Protein AF-A0A7S1BAF3-F1 (afdb_monomer_lite)

Organism: NCBI:txid216773

Secondary structure (DSSP, 8-state):
----S-TTS--TTHHHHHHHHHHHHHHHHHHSEEE-TTSS-EEEPSBTTB--SGGG-B-GGG--HHHHHHHHHHHHH----SSPPP--SS-HHHHHHHHHHHHHHHHHHHS-TTT----SSB-EEEEETTEEEEPSS---BTTB-TTEESTTTTHHHHHHHHHHHHSTTTTHHHHHHHHHHHHHHHHHHB-SS-TTSS-SB-GGGS---TTSTTS--EEPTTGGG-HHHHHHHHHGGGSPPPGGGGTT-SS-HHHHHHHHHHHHT--TT--HHHHHHHHHHHHHHTTHHHHHHHHHT-S---S---------PPPPPPP--------------------PPP--PPP----EEESSSSS--SSS-SSHHHHHHSSSS-EEESS---SSBPTT-B-TT-TT-BSSTTEEEEE-SS-EEEEE----------------------------EEEEEEEEEEEESS--SSS--HHHHHHHHHHHHHHHHHHHHHHHHHH--EEEEEEEEEEEEEEETTEEEEEEEEEEEEES---HHHHHHHHHHHHT-HHHHHHHHHHHTTS-S------------

Sequence (573 aa):
VMVARDASNPPSWLAEVTDWADRSATSFLEYNTVLSATGKHRLLKLGSCWGGWDDNGNNPSYHAPGQYRLMRDFQKTVKERDYALPDLGGSLTKNWNMLIDTSYKFLETTQCPDTGLVPNWALVTEKSKKKLDKYPGTFSGSGTPQYEFGAEASRTLWRVTFDAVVYPEEGGKQAGDFLSPLHSMMVQHFDPSPNNAWEYFKADTLQDCASNPGHVKAVFGSWQWNHFISAPVYSTLASTLSESLFALKSFDQQDMVDAACGRLQDTANKSYYPLSWAVLGTMTLNGDLARVGALLGTRAPTTQAPAGTPTARPIKVPTEAPASSPVKTPTKAPVGGPVKVPTKAPVGGPGCCSQNFKECVSWCGTSRDECLSCGQDVFWIKGPQTGCVARFGDCTNDVNGCCGTRLECVGDQYYRQCKVSKQTKNPTMKPTVNPSENPSAAPSEGSTVGEILYTGQMTLKDYDGLKLSKEEEDQWIQGTTQHLSTELANKNKQIGANYQSVDIAITNQKIKKKDLLITATYQLYYEGEPDLDELKKTMLKSIKSKKLSKKYIKILNNTSSIFSGVSKTKLKL

InterPro domains:
  IPR002037 Glycoside hydrolase, family 8 [PF01270] (30-187)
  IPR008928 Six-hairpin glycosidase superfamily [SSF48208] (20-287)
  IPR012341 Six-hairpin glycosidase-like superfamily [G3DSA:1.50.10.10] (9-286)

Radius of gyration: 30.28 Å; chains: 1; bounding box: 90×80×75 Å

pLDDT: mean 77.13, std 22.6, range [23.0, 98.81]

Structure (mmCIF, N/CA/C/O backbone):
data_AF-A0A7S1BAF3-F1
#
_entry.id   AF-A0A7S1BAF3-F1
#
loop_
_atom_site.group_PDB
_atom_site.id
_atom_site.type_symbol
_atom_site.label_atom_id
_atom_site.label_alt_id
_atom_site.label_comp_id
_atom_site.label_asym_id
_atom_site.label_entity_id
_atom_site.label_seq_id
_atom_site.pdbx_PDB_ins_code
_atom_site.Cartn_x
_atom_site.Cartn_y
_atom_site.Cartn_z
_atom_site.occupancy
_atom_site.B_iso_or_equiv
_atom_site.auth_seq_id
_atom_site.auth_comp_id
_atom_site.auth_asym_id
_atom_site.auth_atom_id
_atom_site.pdbx_PDB_model_num
ATOM 1 N N . VAL A 1 1 ? 11.617 14.431 -6.882 1.00 36.62 1 VAL A N 1
ATOM 2 C CA . VAL A 1 1 ? 10.594 15.164 -7.677 1.00 36.62 1 VAL A CA 1
ATOM 3 C C . VAL A 1 1 ? 11.097 16.528 -8.180 1.00 36.62 1 VAL A C 1
ATOM 5 O O . VAL A 1 1 ? 10.506 17.088 -9.088 1.00 36.62 1 VAL A O 1
ATOM 8 N N . MET A 1 2 ? 12.243 17.038 -7.704 1.00 34.97 2 MET A N 1
ATOM 9 C CA . MET A 1 2 ? 12.888 18.246 -8.245 1.00 34.97 2 MET A CA 1
ATOM 10 C C . MET A 1 2 ? 13.891 17.928 -9.363 1.00 34.97 2 MET A C 1
ATOM 12 O O . MET A 1 2 ? 15.091 17.995 -9.133 1.00 34.97 2 MET A O 1
ATOM 16 N N . VAL A 1 3 ? 13.432 17.543 -10.556 1.00 43.88 3 VAL A N 1
ATOM 17 C CA . VAL A 1 3 ? 14.320 17.464 -11.737 1.00 43.88 3 VAL A CA 1
ATOM 18 C C . VAL A 1 3 ? 13.532 17.722 -13.014 1.00 43.88 3 VAL A C 1
ATOM 20 O O . VAL A 1 3 ? 13.492 16.926 -13.941 1.00 43.88 3 VAL A O 1
ATOM 23 N N . ALA A 1 4 ? 12.836 18.844 -13.046 1.00 49.09 4 ALA A N 1
ATOM 24 C CA . ALA A 1 4 ? 12.307 19.366 -14.292 1.00 49.09 4 ALA A CA 1
ATOM 25 C C . ALA A 1 4 ? 12.496 20.873 -14.279 1.00 49.09 4 ALA A C 1
ATOM 27 O O . ALA A 1 4 ? 11.533 21.622 -14.154 1.00 49.09 4 ALA A O 1
ATOM 28 N N . ARG A 1 5 ? 13.754 21.320 -14.345 1.00 47.72 5 ARG A N 1
ATOM 29 C CA . ARG A 1 5 ? 14.071 22.660 -14.834 1.00 47.72 5 ARG A CA 1
ATOM 30 C C . ARG A 1 5 ? 15.313 22.580 -15.711 1.00 47.72 5 ARG A C 1
ATOM 32 O O . ARG A 1 5 ? 16.422 22.468 -15.211 1.00 47.72 5 ARG A O 1
ATOM 39 N N . ASP A 1 6 ? 15.010 22.643 -17.003 1.00 52.34 6 ASP A N 1
ATOM 40 C CA . ASP A 1 6 ? 15.873 22.770 -18.172 1.00 52.34 6 ASP A CA 1
ATOM 41 C C . ASP A 1 6 ? 16.367 21.472 -18.840 1.00 52.34 6 ASP A C 1
ATOM 43 O O . ASP A 1 6 ? 17.436 20.943 -18.551 1.00 52.34 6 ASP A O 1
ATOM 47 N N . ALA A 1 7 ? 15.586 20.986 -19.813 1.00 58.84 7 ALA A N 1
ATOM 48 C CA . ALA A 1 7 ? 15.995 19.899 -20.705 1.00 58.84 7 ALA A CA 1
ATOM 49 C C . ALA A 1 7 ? 17.227 20.257 -21.562 1.00 58.84 7 ALA A C 1
ATOM 51 O O . ALA A 1 7 ? 17.847 19.357 -22.123 1.00 58.84 7 ALA A O 1
ATOM 52 N N . SER A 1 8 ? 17.589 21.544 -21.663 1.00 67.19 8 SER A N 1
ATOM 53 C CA . SER A 1 8 ? 18.797 21.979 -22.370 1.00 67.19 8 SER A CA 1
ATOM 54 C C . SER A 1 8 ? 20.075 21.843 -21.536 1.00 67.19 8 SER A C 1
ATOM 56 O O . SER A 1 8 ? 21.166 21.870 -22.102 1.00 67.19 8 SER A O 1
ATOM 58 N N . ASN A 1 9 ? 19.963 21.627 -20.218 1.00 76.62 9 ASN A N 1
ATOM 59 C CA . ASN A 1 9 ? 21.107 21.397 -19.338 1.00 76.62 9 ASN A CA 1
ATOM 60 C C . ASN A 1 9 ? 20.782 20.357 -18.246 1.00 76.62 9 ASN A C 1
ATOM 62 O O . ASN A 1 9 ? 20.579 20.712 -17.079 1.00 76.62 9 ASN A O 1
ATOM 66 N N . PRO A 1 10 ? 20.686 19.064 -18.609 1.00 79.69 10 PRO A N 1
ATOM 67 C CA . PRO A 1 10 ? 20.372 18.018 -17.649 1.00 79.69 10 PRO A CA 1
ATOM 68 C C . PRO A 1 10 ? 21.478 17.879 -16.587 1.00 79.69 10 PRO A C 1
ATOM 70 O O . PRO A 1 10 ? 22.661 18.035 -16.901 1.00 79.69 10 PRO A O 1
ATOM 73 N N . PRO A 1 11 ? 21.134 17.526 -15.333 1.00 84.50 11 PRO A N 1
ATOM 74 C CA . PRO A 1 11 ? 22.135 17.204 -14.323 1.00 84.50 11 PRO A CA 1
ATOM 75 C C . PRO A 1 11 ? 23.054 16.068 -14.784 1.00 84.50 11 PRO A C 1
ATOM 77 O O . PRO A 1 11 ? 22.594 15.108 -15.402 1.00 84.50 11 PRO A O 1
ATOM 80 N N . SER A 1 12 ? 24.335 16.129 -14.414 1.00 88.00 12 SER A N 1
ATOM 81 C CA . SER A 1 12 ? 25.341 15.135 -14.825 1.00 88.00 12 SER A CA 1
ATOM 82 C C . SER A 1 12 ? 25.007 13.697 -14.411 1.00 88.00 12 SER A C 1
ATOM 84 O O . SER A 1 12 ? 25.410 12.759 -15.089 1.00 88.00 12 SER A O 1
ATOM 86 N N . TRP A 1 13 ? 24.244 13.513 -13.332 1.00 88.50 13 TRP A N 1
ATOM 87 C CA . TRP A 1 13 ? 23.812 12.205 -12.832 1.00 88.50 13 TRP A CA 1
ATOM 88 C C . TRP A 1 13 ? 22.528 11.680 -13.501 1.00 88.50 13 TRP A C 1
ATOM 90 O O . TRP A 1 13 ? 22.112 10.558 -13.220 1.00 88.50 13 TRP A O 1
ATOM 100 N N . LEU A 1 14 ? 21.865 12.453 -14.375 1.00 86.31 14 LEU A N 1
ATOM 101 C CA . LEU A 1 14 ? 20.574 12.056 -14.955 1.00 86.31 14 LEU A CA 1
ATOM 102 C C . LEU A 1 14 ? 20.685 10.770 -15.782 1.00 86.31 14 LEU A C 1
ATOM 104 O O . LEU A 1 14 ? 19.798 9.922 -15.706 1.00 86.31 14 LEU A O 1
ATOM 108 N N . ALA A 1 15 ? 21.766 10.618 -16.549 1.00 88.19 15 ALA A N 1
ATOM 109 C CA . ALA A 1 15 ? 21.998 9.429 -17.364 1.00 88.19 15 ALA A CA 1
ATOM 110 C C . ALA A 1 15 ? 22.154 8.170 -16.493 1.00 88.19 15 ALA A C 1
ATOM 112 O O . ALA A 1 15 ? 21.482 7.174 -16.741 1.00 88.19 15 ALA A O 1
ATOM 113 N N . GLU A 1 16 ? 22.957 8.253 -15.429 1.00 92.00 16 GLU A N 1
ATOM 114 C CA . GLU A 1 16 ? 23.158 7.162 -14.466 1.00 92.00 16 GLU A CA 1
ATOM 115 C C . GLU A 1 16 ? 21.844 6.764 -13.782 1.00 92.00 16 GLU A C 1
ATOM 117 O O . GLU A 1 16 ? 21.491 5.589 -13.737 1.00 92.00 16 GLU A O 1
ATOM 122 N N . VAL A 1 17 ? 21.068 7.742 -13.304 1.00 92.44 17 VAL A N 1
ATOM 123 C CA . VAL A 1 17 ? 19.775 7.473 -12.658 1.00 92.44 17 VAL A CA 1
ATOM 124 C C . VAL A 1 17 ? 18.762 6.893 -13.649 1.00 92.44 17 VAL A C 1
ATOM 126 O O . VAL A 1 17 ? 17.958 6.045 -13.264 1.00 92.44 17 VAL A O 1
ATOM 129 N N . THR A 1 18 ? 18.803 7.312 -14.916 1.00 91.75 18 THR A N 1
ATOM 130 C CA . THR A 1 18 ? 17.934 6.773 -15.975 1.00 91.75 18 THR A CA 1
ATOM 131 C C . THR A 1 18 ? 18.263 5.309 -16.259 1.00 91.75 18 THR A C 1
ATOM 133 O O . THR A 1 18 ? 17.356 4.478 -16.257 1.00 91.75 18 THR A O 1
ATOM 136 N N . ASP A 1 19 ? 19.542 4.976 -16.450 1.00 94.38 19 ASP A N 1
ATOM 137 C CA . ASP A 1 19 ? 19.983 3.593 -16.663 1.00 94.38 19 ASP A CA 1
ATOM 138 C C . ASP A 1 19 ? 19.645 2.705 -15.455 1.00 94.38 19 ASP A C 1
ATOM 140 O O . ASP A 1 19 ? 19.009 1.656 -15.594 1.00 94.38 19 ASP A O 1
ATOM 144 N N . TRP A 1 20 ? 19.959 3.175 -14.243 1.00 96.00 20 TRP A N 1
ATOM 145 C CA . TRP A 1 20 ? 19.660 2.447 -13.013 1.00 96.00 20 TRP A CA 1
ATOM 146 C C . TRP A 1 20 ? 18.157 2.199 -12.833 1.00 96.00 20 TRP A C 1
ATOM 148 O O . TRP A 1 20 ? 17.751 1.093 -12.463 1.00 96.00 20 TRP A O 1
ATOM 158 N N . ALA A 1 21 ? 17.316 3.194 -13.128 1.00 96.31 21 ALA A N 1
ATOM 159 C CA . ALA A 1 21 ? 15.866 3.055 -13.060 1.00 96.31 21 ALA A CA 1
ATOM 160 C C . ALA A 1 21 ? 15.326 2.074 -14.114 1.00 96.31 21 ALA A C 1
ATOM 162 O O . ALA A 1 21 ? 14.458 1.262 -13.789 1.00 96.31 21 ALA A O 1
ATOM 163 N N . ASP A 1 22 ? 15.843 2.098 -15.347 1.00 97.62 22 ASP A N 1
ATOM 164 C CA . ASP A 1 22 ? 15.403 1.193 -16.417 1.00 97.62 22 ASP A CA 1
ATOM 165 C C . ASP A 1 22 ? 15.777 -0.257 -16.101 1.00 97.62 22 ASP A C 1
ATOM 167 O O . ASP A 1 22 ? 14.921 -1.141 -16.158 1.00 97.62 22 ASP A O 1
ATOM 171 N N . ARG A 1 23 ? 17.014 -0.499 -15.657 1.00 97.56 23 ARG A N 1
ATOM 172 C CA . ARG A 1 23 ? 17.478 -1.827 -15.227 1.00 97.56 23 ARG A CA 1
ATOM 173 C C . ARG A 1 23 ? 16.713 -2.344 -14.015 1.00 97.56 23 ARG A C 1
ATOM 175 O O . ARG A 1 23 ? 16.371 -3.528 -13.964 1.00 97.56 23 ARG A O 1
ATOM 182 N N . SER A 1 24 ? 16.410 -1.467 -13.059 1.00 97.75 24 SER A N 1
ATOM 183 C CA . SER A 1 24 ? 15.626 -1.817 -11.870 1.00 97.75 24 SER A CA 1
ATOM 184 C C . SER A 1 24 ? 14.184 -2.171 -12.230 1.00 97.75 24 SER A C 1
ATOM 186 O O . SER A 1 24 ? 13.665 -3.173 -11.743 1.00 97.75 24 SER A O 1
ATOM 188 N N . ALA A 1 25 ? 13.546 -1.401 -13.117 1.00 98.19 25 ALA A N 1
ATOM 189 C CA . ALA A 1 25 ? 12.196 -1.679 -13.603 1.00 98.19 25 ALA A CA 1
ATOM 190 C C . ALA A 1 25 ? 12.138 -2.990 -14.406 1.00 98.19 25 ALA A C 1
ATOM 192 O O . ALA A 1 25 ? 11.237 -3.803 -14.191 1.00 98.19 25 ALA A O 1
ATOM 193 N N . THR A 1 26 ? 13.126 -3.236 -15.272 1.00 97.88 26 THR A N 1
ATOM 194 C CA . THR A 1 26 ? 13.254 -4.499 -16.013 1.00 97.88 26 THR A CA 1
ATOM 195 C C . THR A 1 26 ? 13.442 -5.686 -15.069 1.00 97.88 26 THR A C 1
ATOM 197 O O . THR A 1 26 ? 12.697 -6.661 -15.162 1.00 97.88 26 THR A O 1
ATOM 200 N N . SER A 1 27 ? 14.365 -5.578 -14.107 1.00 97.38 27 SER A N 1
ATOM 201 C CA . SER A 1 27 ? 14.617 -6.632 -13.114 1.00 97.38 27 SER A CA 1
ATOM 202 C C . SER A 1 27 ? 13.390 -6.893 -12.243 1.00 97.38 27 SER A C 1
ATOM 204 O O . SER A 1 27 ? 13.059 -8.039 -11.960 1.00 97.38 27 SER A O 1
ATOM 206 N N . PHE A 1 28 ? 12.667 -5.847 -11.843 1.00 98.31 28 PHE A N 1
ATOM 207 C CA . PHE A 1 28 ? 11.415 -5.995 -11.108 1.00 98.31 28 PHE A CA 1
ATOM 208 C C . PHE A 1 28 ? 10.380 -6.783 -11.920 1.00 98.31 28 PHE A C 1
ATOM 210 O O . PHE A 1 28 ? 9.766 -7.717 -11.405 1.00 98.31 28 PHE A O 1
ATOM 217 N N . LEU A 1 29 ? 10.187 -6.438 -13.195 1.00 97.94 29 LEU A N 1
ATOM 218 C CA . LEU A 1 29 ? 9.198 -7.109 -14.034 1.00 97.94 29 LEU A CA 1
ATOM 219 C C . LEU A 1 29 ? 9.559 -8.582 -14.278 1.00 97.94 29 LEU A C 1
ATOM 221 O O . LEU A 1 29 ? 8.667 -9.430 -14.291 1.00 97.94 29 LEU A O 1
ATOM 225 N N . GLU A 1 30 ? 10.845 -8.890 -14.427 1.00 96.94 30 GLU A N 1
ATOM 226 C CA . GLU A 1 30 ? 11.352 -10.252 -14.600 1.00 96.94 30 GLU A CA 1
ATOM 227 C C . GLU A 1 30 ? 11.270 -11.075 -13.311 1.00 96.94 30 GLU A C 1
ATOM 229 O O . GLU A 1 30 ? 10.642 -12.134 -13.280 1.00 96.94 30 GLU A O 1
ATOM 234 N N . TYR A 1 31 ? 11.868 -10.582 -12.227 1.00 97.38 31 TYR A N 1
ATOM 235 C CA . TYR A 1 31 ? 12.100 -11.383 -11.032 1.00 97.38 31 TYR A CA 1
ATOM 236 C C . TYR A 1 31 ? 11.018 -11.230 -9.976 1.00 97.38 31 TYR A C 1
ATOM 238 O O . TYR A 1 31 ? 10.818 -12.165 -9.212 1.00 97.38 31 TYR A O 1
ATOM 246 N N . ASN A 1 32 ? 10.292 -10.115 -9.904 1.00 98.25 32 ASN A N 1
ATOM 247 C CA . ASN A 1 32 ? 9.272 -9.880 -8.874 1.00 98.25 32 ASN A CA 1
ATOM 248 C C . ASN A 1 32 ? 7.847 -10.126 -9.366 1.00 98.25 32 ASN A C 1
ATOM 250 O O . ASN A 1 32 ? 6.899 -9.884 -8.623 1.00 98.25 32 ASN A O 1
ATOM 254 N N . THR A 1 33 ? 7.670 -10.650 -10.577 1.00 98.25 33 THR A N 1
ATOM 255 C CA . THR A 1 33 ? 6.356 -11.070 -11.069 1.00 98.25 33 THR A CA 1
ATOM 256 C C . THR A 1 33 ? 6.383 -12.515 -11.544 1.00 98.25 33 THR A C 1
ATOM 258 O O . THR A 1 33 ? 7.446 -13.103 -11.732 1.00 98.25 33 THR A O 1
ATOM 261 N N . VAL A 1 34 ? 5.210 -13.123 -11.683 1.00 97.50 34 VAL A N 1
ATOM 262 C CA . VAL A 1 34 ? 5.068 -14.512 -12.119 1.00 97.50 34 VAL A CA 1
ATOM 263 C C . VAL A 1 34 ? 3.832 -14.668 -12.992 1.00 97.50 34 VAL A C 1
ATOM 265 O O . VAL A 1 34 ? 2.756 -14.155 -12.678 1.00 97.50 34 VAL A O 1
ATOM 268 N N . LEU A 1 35 ? 3.988 -15.362 -14.118 1.00 97.38 35 LEU A N 1
ATOM 269 C CA . LEU A 1 35 ? 2.867 -15.693 -14.990 1.00 97.38 35 LEU A CA 1
ATOM 270 C C . LEU A 1 35 ? 1.973 -16.746 -14.332 1.00 97.38 35 LEU A C 1
ATOM 272 O O . LEU A 1 35 ? 2.452 -17.617 -13.611 1.00 97.38 35 LEU A O 1
ATOM 276 N N . SER A 1 36 ? 0.669 -16.666 -14.579 1.00 96.62 36 SER A N 1
ATOM 277 C CA . SER A 1 36 ? -0.243 -17.769 -14.282 1.00 96.62 36 SER A CA 1
ATOM 278 C C . SER A 1 36 ? 0.083 -18.988 -15.145 1.00 96.62 36 SER A C 1
ATOM 280 O O . SER A 1 36 ? 0.736 -18.866 -16.185 1.00 96.62 36 SER A O 1
ATOM 282 N N . ALA A 1 37 ? -0.427 -20.161 -14.764 1.00 92.50 37 ALA A N 1
ATOM 283 C CA . ALA A 1 37 ? -0.233 -21.394 -15.528 1.00 92.50 37 ALA A CA 1
ATOM 284 C C . ALA A 1 37 ? -0.701 -21.268 -16.992 1.00 92.50 37 ALA A C 1
ATOM 286 O O . ALA A 1 37 ? -0.107 -21.862 -17.889 1.00 92.50 37 ALA A O 1
ATOM 287 N N . THR A 1 38 ? -1.732 -20.457 -17.266 1.00 93.88 38 THR A N 1
ATOM 288 C CA . THR A 1 38 ? -2.199 -20.214 -18.643 1.00 93.88 38 THR A CA 1
ATOM 289 C C . THR A 1 38 ? -1.450 -19.091 -19.374 1.00 93.88 38 THR A C 1
ATOM 291 O O . THR A 1 38 ? -1.724 -18.835 -20.554 1.00 93.88 38 THR A O 1
ATOM 294 N N . GLY A 1 39 ? -0.545 -18.381 -18.693 1.00 94.44 39 GLY A N 1
ATOM 295 C CA . GLY A 1 39 ? 0.173 -17.219 -19.219 1.00 94.44 39 GLY A CA 1
ATOM 296 C C . GLY A 1 39 ? -0.728 -16.018 -19.527 1.00 94.44 39 GLY A C 1
ATOM 297 O O . GLY A 1 39 ? -0.376 -15.185 -20.366 1.00 94.44 39 GLY A O 1
ATOM 298 N N . LYS A 1 40 ? -1.928 -15.953 -18.929 1.00 94.56 40 LYS A N 1
ATOM 299 C CA . LYS A 1 40 ? -2.911 -14.875 -19.162 1.00 94.56 40 LYS A CA 1
ATOM 300 C C . LYS A 1 40 ? -2.940 -13.814 -18.077 1.00 94.56 40 LYS A C 1
ATOM 302 O O . LYS A 1 40 ? -3.432 -12.722 -18.344 1.00 94.56 40 LYS A O 1
ATOM 307 N N . HIS A 1 41 ? -2.374 -14.109 -16.916 1.00 98.25 41 HIS A N 1
ATOM 308 C CA . HIS A 1 41 ? -2.190 -13.154 -15.838 1.00 98.25 41 HIS A CA 1
ATOM 309 C C . HIS A 1 41 ? -0.719 -13.104 -15.433 1.00 98.25 41 HIS A C 1
ATOM 311 O O . HIS A 1 41 ? 0.004 -14.091 -15.561 1.00 98.25 41 HIS A O 1
ATOM 317 N N . ARG A 1 42 ? -0.288 -11.951 -14.925 1.00 98.06 42 ARG A N 1
ATOM 318 C CA . ARG A 1 42 ? 1.052 -11.720 -14.382 1.00 98.06 42 ARG A CA 1
ATOM 319 C C . ARG A 1 42 ? 0.887 -11.135 -12.992 1.00 98.06 42 ARG A C 1
ATOM 321 O O . ARG A 1 42 ? 0.529 -9.971 -12.857 1.00 98.06 42 ARG A O 1
ATOM 328 N N . LEU A 1 43 ? 1.099 -11.949 -11.968 1.00 98.44 43 LEU A N 1
ATOM 329 C CA . LEU A 1 43 ? 0.909 -11.547 -10.580 1.00 98.44 43 LEU A CA 1
ATOM 330 C C . LEU A 1 43 ? 2.220 -11.041 -9.993 1.00 98.44 43 LEU A C 1
ATOM 332 O O . LEU A 1 43 ? 3.294 -11.564 -10.290 1.00 98.44 43 LEU A O 1
ATOM 336 N N . LEU A 1 44 ? 2.124 -10.028 -9.143 1.00 98.19 44 LEU A N 1
ATOM 337 C CA . LEU A 1 44 ? 3.234 -9.590 -8.316 1.00 98.19 44 LEU A CA 1
ATOM 338 C C . LEU A 1 44 ? 3.576 -10.658 -7.269 1.00 98.19 44 LEU A C 1
ATOM 340 O O . LEU A 1 44 ? 2.686 -11.280 -6.701 1.00 98.19 44 LEU A O 1
ATOM 344 N N . LYS A 1 45 ? 4.859 -10.848 -6.981 1.00 97.50 45 LYS A N 1
ATOM 345 C CA . LYS A 1 45 ? 5.350 -11.724 -5.914 1.00 97.50 45 LYS A CA 1
ATOM 346 C C . LYS A 1 45 ? 5.712 -10.937 -4.654 1.00 97.50 45 LYS A C 1
ATOM 348 O O . LYS A 1 45 ? 5.914 -9.726 -4.689 1.00 97.50 45 LYS A O 1
ATOM 353 N N . LEU A 1 46 ? 5.872 -11.649 -3.540 1.00 95.75 46 LEU A N 1
ATOM 354 C CA . LEU A 1 46 ? 6.326 -11.070 -2.269 1.00 95.75 46 LEU A CA 1
ATOM 355 C C . LEU A 1 46 ? 7.824 -10.733 -2.276 1.00 95.75 46 LEU A C 1
ATOM 357 O O . LEU A 1 46 ? 8.276 -9.859 -1.541 1.00 95.75 46 LEU A O 1
ATOM 361 N N . GLY A 1 47 ? 8.592 -11.401 -3.133 1.00 93.69 47 GLY A N 1
ATOM 362 C CA . GLY A 1 47 ? 9.981 -11.083 -3.427 1.00 93.69 47 GLY A CA 1
ATOM 363 C C . GLY A 1 47 ? 10.440 -11.760 -4.714 1.00 93.69 47 GLY A C 1
ATOM 364 O O . GLY A 1 47 ? 9.668 -12.446 -5.384 1.00 93.69 47 GLY A O 1
ATOM 365 N N . SER A 1 48 ? 11.719 -11.602 -5.052 1.00 93.94 48 SER A N 1
ATOM 366 C CA . SER A 1 48 ? 12.285 -12.190 -6.272 1.00 93.94 48 SER A CA 1
ATOM 367 C C . SER A 1 48 ? 12.180 -13.722 -6.300 1.00 93.94 48 SER A C 1
ATOM 369 O O . SER A 1 48 ? 11.970 -14.317 -7.355 1.00 93.94 48 SER A O 1
ATOM 371 N N . CYS A 1 49 ? 12.235 -14.369 -5.133 1.00 92.94 49 CYS A N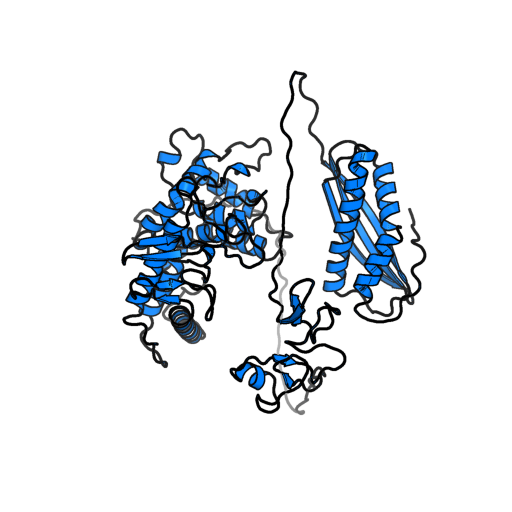 1
ATOM 372 C CA . CYS A 1 49 ? 12.290 -15.830 -5.022 1.00 92.94 49 CYS A CA 1
ATOM 373 C C . CYS A 1 49 ? 11.052 -16.484 -4.382 1.00 92.94 49 CYS A C 1
ATOM 375 O O . CYS A 1 49 ? 11.063 -17.694 -4.183 1.00 92.94 49 CYS A O 1
ATOM 377 N N . TRP A 1 50 ? 10.018 -15.728 -3.994 1.00 94.62 50 TRP A N 1
ATOM 378 C CA . TRP A 1 50 ? 8.897 -16.279 -3.215 1.00 94.62 50 TRP A CA 1
ATOM 379 C C . TRP A 1 50 ? 7.619 -15.439 -3.320 1.00 94.62 50 TRP A C 1
ATOM 381 O O . TRP A 1 50 ? 7.669 -14.255 -3.659 1.00 94.62 50 TRP A O 1
ATOM 391 N N . GLY A 1 51 ? 6.478 -16.042 -2.979 1.00 96.00 51 GLY A N 1
ATOM 392 C CA . GLY A 1 51 ? 5.153 -15.448 -3.162 1.00 96.00 51 GLY A CA 1
ATOM 393 C C . GLY A 1 51 ? 4.601 -15.661 -4.571 1.00 96.00 51 GLY A C 1
ATOM 394 O O . GLY A 1 51 ? 5.335 -16.040 -5.485 1.00 96.00 51 GLY A O 1
ATOM 395 N N . GLY A 1 52 ? 3.307 -15.402 -4.750 1.00 96.25 52 GLY A N 1
ATOM 396 C CA . GLY A 1 52 ? 2.648 -15.517 -6.049 1.00 96.25 52 GLY A CA 1
ATOM 397 C C . GLY A 1 52 ? 1.275 -16.171 -5.958 1.00 96.25 52 GLY A C 1
ATOM 398 O O . GLY A 1 52 ? 0.423 -15.711 -5.200 1.00 96.25 52 GLY A O 1
ATOM 399 N N . TRP A 1 53 ? 1.063 -17.186 -6.795 1.00 97.44 53 TRP A N 1
ATOM 400 C CA . TRP A 1 53 ? -0.211 -17.882 -6.970 1.00 97.44 53 TRP A CA 1
ATOM 401 C C . TRP A 1 53 ? -0.454 -18.957 -5.906 1.00 97.44 53 TRP A C 1
ATOM 403 O O . TRP A 1 53 ? 0.479 -19.466 -5.285 1.00 97.44 53 TRP A O 1
ATOM 413 N N . ASP A 1 54 ? -1.721 -19.326 -5.761 1.00 96.06 54 ASP A N 1
ATOM 414 C CA . ASP A 1 54 ? -2.212 -20.452 -4.978 1.00 96.06 54 ASP A CA 1
ATOM 415 C C . ASP A 1 54 ? -1.810 -20.347 -3.502 1.00 96.06 54 ASP A C 1
ATOM 417 O O . ASP A 1 54 ? -2.179 -19.378 -2.837 1.00 96.06 54 ASP A O 1
ATOM 421 N N . ASP A 1 55 ? -1.057 -21.314 -2.983 1.00 94.38 55 ASP A N 1
ATOM 422 C CA . ASP A 1 55 ? -0.619 -21.398 -1.588 1.00 94.38 55 ASP A CA 1
ATOM 423 C C . ASP A 1 55 ? 0.631 -20.554 -1.266 1.00 94.38 55 ASP A C 1
ATOM 425 O O . ASP A 1 55 ? 1.036 -20.470 -0.105 1.00 94.38 55 ASP A O 1
ATOM 429 N N . ASN A 1 56 ? 1.221 -19.872 -2.254 1.00 94.25 56 ASN A N 1
ATOM 430 C CA . ASN A 1 56 ? 2.480 -19.137 -2.077 1.00 94.25 56 ASN A CA 1
ATOM 431 C C . ASN A 1 56 ? 2.335 -17.803 -1.331 1.00 94.25 56 ASN A C 1
ATOM 433 O O . ASN A 1 56 ? 3.340 -17.230 -0.906 1.00 94.25 56 ASN A O 1
ATOM 437 N N . GLY A 1 57 ? 1.109 -17.306 -1.164 1.00 92.00 57 GLY A N 1
ATOM 438 C CA . GLY A 1 57 ? 0.844 -16.050 -0.472 1.00 92.00 57 GLY A CA 1
ATOM 439 C C . GLY A 1 57 ? 1.101 -14.802 -1.297 1.00 92.00 57 GLY A C 1
ATOM 440 O O . GLY A 1 57 ? 1.980 -14.735 -2.162 1.00 92.00 57 GLY A O 1
ATOM 441 N N . ASN A 1 58 ? 0.325 -13.772 -0.981 1.00 96.56 58 ASN A N 1
ATOM 442 C CA . ASN A 1 58 ? 0.442 -12.451 -1.562 1.00 96.56 58 ASN A CA 1
ATOM 443 C C . ASN A 1 58 ? 0.017 -11.361 -0.568 1.00 96.56 58 ASN A C 1
ATOM 445 O O . ASN A 1 58 ? -0.624 -11.646 0.445 1.00 96.56 58 ASN A O 1
ATOM 449 N N . ASN A 1 59 ? 0.368 -10.111 -0.861 1.00 97.62 59 ASN A N 1
ATOM 450 C CA . ASN A 1 59 ? 0.088 -8.952 -0.022 1.00 97.62 59 ASN A CA 1
ATOM 451 C C . ASN A 1 59 ? -0.559 -7.855 -0.880 1.00 97.62 59 ASN A C 1
ATOM 453 O O . ASN A 1 59 ? 0.121 -7.290 -1.745 1.00 97.62 59 ASN A O 1
ATOM 457 N N . PRO A 1 60 ? -1.840 -7.510 -0.640 1.00 98.25 60 PRO A N 1
ATOM 458 C CA . PRO A 1 60 ? -2.524 -6.470 -1.407 1.00 98.25 60 PRO A CA 1
ATOM 459 C C . PRO A 1 60 ? -1.779 -5.136 -1.463 1.00 98.25 60 PRO A C 1
ATOM 461 O O . PRO A 1 60 ? -1.802 -4.467 -2.492 1.00 98.25 60 PRO A O 1
ATOM 464 N N . SER A 1 61 ? -1.019 -4.790 -0.423 1.00 98.19 61 SER A N 1
ATOM 465 C CA . SER A 1 61 ? -0.305 -3.513 -0.370 1.00 98.19 61 SER A CA 1
ATOM 466 C C . SER A 1 61 ? 0.892 -3.392 -1.305 1.00 98.19 61 SER A C 1
ATOM 468 O O . SER A 1 61 ? 1.436 -2.295 -1.479 1.00 98.19 61 SER A O 1
ATOM 470 N N . TYR A 1 62 ? 1.332 -4.505 -1.890 1.00 97.88 62 TYR A N 1
ATOM 471 C CA . TYR A 1 62 ? 2.427 -4.504 -2.852 1.00 97.88 62 TYR A CA 1
ATOM 472 C C . TYR A 1 62 ? 1.919 -4.217 -4.271 1.00 97.88 62 TYR A C 1
ATOM 474 O O . TYR A 1 62 ? 2.681 -3.701 -5.093 1.00 97.88 62 TYR A O 1
ATOM 482 N N . HIS A 1 63 ? 0.633 -4.473 -4.539 1.00 98.69 63 HIS A N 1
ATOM 483 C CA . HIS A 1 63 ? -0.011 -4.159 -5.810 1.00 98.69 63 HIS A CA 1
ATOM 484 C C . HIS A 1 63 ? -0.133 -2.643 -5.995 1.00 98.69 63 HIS A C 1
ATOM 486 O O . HIS A 1 63 ? -0.830 -1.948 -5.258 1.00 98.69 63 HIS A O 1
ATOM 492 N N . ALA A 1 64 ? 0.590 -2.130 -6.988 1.00 98.50 64 ALA A N 1
ATOM 493 C CA . ALA A 1 64 ? 0.864 -0.709 -7.172 1.00 98.50 64 ALA A CA 1
ATOM 494 C C . ALA A 1 64 ? 0.614 -0.272 -8.633 1.00 98.50 64 ALA A C 1
ATOM 496 O O . ALA A 1 64 ? 1.558 0.102 -9.333 1.00 98.50 64 ALA A O 1
ATOM 497 N N . PRO A 1 65 ? -0.639 -0.360 -9.132 1.00 98.50 65 PRO A N 1
ATOM 498 C CA . PRO A 1 65 ? -0.950 -0.203 -10.556 1.00 98.50 65 PRO A CA 1
ATOM 499 C C . PRO A 1 65 ? -0.489 1.137 -11.145 1.00 98.50 65 PRO A C 1
ATOM 501 O O . PRO A 1 65 ? 0.117 1.145 -12.216 1.00 98.50 65 PRO A O 1
ATOM 504 N N . GLY A 1 66 ? -0.654 2.252 -10.429 1.00 97.50 66 GLY A N 1
ATOM 505 C CA . GLY A 1 66 ? -0.188 3.554 -10.919 1.00 97.50 66 GLY A CA 1
ATOM 506 C C . GLY A 1 66 ? 1.335 3.682 -10.978 1.00 97.50 66 GLY A C 1
ATOM 507 O O . GLY A 1 66 ? 1.882 4.314 -11.882 1.00 97.50 66 GLY A O 1
ATOM 508 N N . GLN A 1 67 ? 2.061 3.018 -10.078 1.00 97.81 67 GLN A N 1
ATOM 509 C CA . GLN A 1 67 ? 3.519 2.927 -10.155 1.00 97.81 67 GLN A CA 1
ATOM 510 C C . GLN A 1 67 ? 3.965 2.032 -11.320 1.00 97.81 67 GLN A C 1
ATOM 512 O O . GLN A 1 67 ? 4.981 2.316 -11.950 1.00 97.81 67 GLN A O 1
ATOM 517 N N . TYR A 1 68 ? 3.206 0.985 -11.651 1.00 98.69 68 TYR A N 1
ATOM 518 C CA . TYR A 1 68 ? 3.464 0.160 -12.836 1.00 98.69 68 TYR A CA 1
ATOM 519 C C . TYR A 1 68 ? 3.261 0.946 -14.132 1.00 98.69 68 TYR A C 1
ATOM 521 O O . TYR A 1 68 ? 4.078 0.812 -15.041 1.00 98.69 68 TYR A O 1
ATOM 529 N N . ARG A 1 69 ? 2.241 1.816 -14.209 1.00 97.88 69 ARG A N 1
ATOM 530 C CA . ARG A 1 69 ? 2.079 2.754 -15.336 1.00 97.88 69 ARG A CA 1
ATOM 531 C C . ARG A 1 69 ? 3.260 3.713 -15.434 1.00 97.88 69 ARG A C 1
ATOM 533 O O . ARG A 1 69 ? 3.820 3.864 -16.514 1.00 97.88 69 ARG A O 1
ATOM 540 N N . LEU A 1 70 ? 3.719 4.252 -14.300 1.00 96.31 70 LEU A N 1
ATOM 541 C CA . LEU A 1 70 ? 4.908 5.107 -14.256 1.00 96.31 70 LEU A CA 1
ATOM 542 C C . LEU A 1 70 ? 6.161 4.406 -14.775 1.00 96.31 70 LEU A C 1
ATOM 544 O O . LEU A 1 70 ? 6.856 4.967 -15.616 1.00 96.31 70 LEU A O 1
ATOM 548 N N . MET A 1 71 ? 6.435 3.181 -14.327 1.00 97.81 71 MET A N 1
ATOM 549 C CA . MET A 1 71 ? 7.573 2.407 -14.831 1.00 97.81 71 MET A CA 1
ATOM 550 C C . MET A 1 71 ? 7.417 2.084 -16.319 1.00 97.81 71 MET A C 1
ATOM 552 O O . MET A 1 71 ? 8.358 2.271 -17.086 1.00 97.81 71 MET A O 1
ATOM 556 N N . ARG A 1 72 ? 6.222 1.676 -16.757 1.00 97.94 72 ARG A N 1
ATOM 557 C CA . ARG A 1 72 ? 5.919 1.419 -18.169 1.00 97.94 72 ARG A CA 1
ATOM 558 C C . ARG A 1 72 ? 6.200 2.636 -19.043 1.00 97.94 72 ARG A C 1
ATOM 560 O O . ARG A 1 72 ? 6.844 2.500 -20.081 1.00 97.94 72 ARG A O 1
ATOM 567 N N . ASP A 1 73 ? 5.690 3.799 -18.657 1.00 95.81 73 ASP A N 1
ATOM 568 C CA . ASP A 1 73 ? 5.791 5.013 -19.462 1.00 95.81 73 ASP A CA 1
ATOM 569 C C . ASP A 1 73 ? 7.200 5.593 -19.417 1.00 95.81 73 ASP A C 1
ATOM 571 O O . ASP A 1 73 ? 7.715 5.990 -20.459 1.00 95.81 73 ASP A O 1
ATOM 575 N N . PHE A 1 74 ? 7.886 5.499 -18.277 1.00 95.19 74 PHE A N 1
ATOM 576 C CA . PHE A 1 74 ? 9.316 5.777 -18.192 1.00 95.19 74 PHE A CA 1
ATOM 577 C C . PHE A 1 74 ? 10.122 4.908 -19.176 1.00 95.19 74 PHE A C 1
ATOM 579 O O . PHE A 1 74 ? 10.852 5.440 -20.013 1.00 95.19 74 PHE A O 1
ATOM 586 N N . GLN A 1 75 ? 9.935 3.583 -19.169 1.00 96.00 75 GLN A N 1
ATOM 587 C CA . GLN A 1 75 ? 10.677 2.670 -20.050 1.00 96.00 75 GLN A CA 1
ATOM 588 C C . GLN A 1 75 ? 10.382 2.865 -21.547 1.00 96.00 75 GLN A C 1
ATOM 590 O O . GLN A 1 75 ? 11.222 2.501 -22.373 1.00 96.00 75 GLN A O 1
ATOM 595 N N . LYS A 1 76 ? 9.232 3.457 -21.914 1.00 94.00 76 LYS A N 1
ATOM 596 C CA . LYS A 1 76 ? 8.942 3.882 -23.300 1.00 94.00 76 LYS A CA 1
ATOM 597 C C . LYS A 1 76 ? 9.809 5.059 -23.751 1.00 94.00 76 LYS A C 1
ATOM 599 O O . LYS A 1 76 ? 10.015 5.220 -24.950 1.00 94.00 76 LYS A O 1
ATOM 604 N N . THR A 1 77 ? 10.297 5.886 -22.825 1.00 91.44 77 THR A N 1
ATOM 605 C CA . THR A 1 77 ? 11.170 7.027 -23.155 1.00 91.44 77 THR A CA 1
ATOM 606 C C . THR A 1 77 ? 12.633 6.617 -23.356 1.00 91.44 77 THR A C 1
ATOM 608 O O . THR A 1 77 ? 13.389 7.342 -24.002 1.00 91.44 77 THR A O 1
ATOM 611 N N . VAL A 1 78 ? 13.026 5.439 -22.857 1.00 92.38 78 VAL A N 1
ATOM 612 C CA . VAL A 1 78 ? 14.379 4.881 -22.983 1.00 92.38 78 VAL A CA 1
ATOM 613 C C . VAL A 1 78 ? 14.600 4.343 -24.400 1.00 92.38 78 VAL A C 1
ATOM 615 O O . VAL A 1 78 ? 14.050 3.305 -24.781 1.00 92.38 78 VAL A O 1
ATOM 618 N N . LYS A 1 79 ? 15.416 5.063 -25.178 1.00 87.94 79 LYS A N 1
ATOM 619 C CA . LYS A 1 79 ? 15.698 4.772 -26.596 1.00 87.94 79 LYS A CA 1
ATOM 620 C C . LYS A 1 79 ? 16.822 3.760 -26.804 1.00 87.94 79 LYS A C 1
ATOM 622 O O . LYS A 1 79 ? 16.758 2.974 -27.742 1.00 87.94 79 LYS A O 1
ATOM 627 N N . GLU A 1 80 ? 17.826 3.783 -25.937 1.00 90.00 80 GLU A N 1
ATOM 628 C CA . GLU A 1 80 ? 19.035 2.970 -26.053 1.00 90.00 80 GLU A CA 1
ATOM 629 C C . GLU A 1 80 ? 19.272 2.208 -24.753 1.00 90.00 80 GLU A C 1
ATOM 631 O O . GLU A 1 80 ? 18.977 2.709 -23.668 1.00 90.00 80 GLU A O 1
ATOM 636 N N . ARG A 1 81 ? 19.767 0.976 -24.884 1.00 94.19 81 ARG A N 1
ATOM 637 C CA . ARG A 1 81 ? 20.155 0.101 -23.777 1.00 94.19 81 ARG A CA 1
ATOM 638 C C . ARG A 1 81 ? 21.465 -0.569 -24.151 1.00 94.19 81 ARG A C 1
ATOM 640 O O . ARG A 1 81 ? 21.603 -1.077 -25.260 1.00 94.19 81 ARG A O 1
ATOM 647 N N . ASP A 1 82 ? 22.394 -0.601 -23.214 1.00 93.69 82 ASP A N 1
ATOM 648 C CA . ASP A 1 82 ? 23.652 -1.347 -23.290 1.00 93.69 82 ASP A CA 1
ATOM 649 C C . ASP A 1 82 ? 23.515 -2.773 -22.714 1.00 93.69 82 ASP A C 1
ATOM 651 O O . ASP A 1 82 ? 24.494 -3.511 -22.608 1.00 93.69 82 ASP A O 1
ATOM 655 N N . TYR A 1 83 ? 22.295 -3.179 -22.351 1.00 94.56 83 TYR A N 1
ATOM 656 C CA . TYR A 1 83 ? 21.962 -4.513 -21.868 1.00 94.56 83 TYR A CA 1
ATOM 657 C C . TYR A 1 83 ? 20.793 -5.121 -22.650 1.00 94.56 83 TYR A C 1
ATOM 659 O O . TYR A 1 83 ? 19.932 -4.419 -23.186 1.00 94.56 83 TYR A O 1
ATOM 667 N N . ALA A 1 84 ? 20.760 -6.453 -22.706 1.00 94.00 84 ALA A N 1
ATOM 668 C CA . ALA A 1 84 ? 19.671 -7.187 -23.334 1.00 94.00 84 ALA A CA 1
ATOM 669 C C . ALA A 1 84 ? 18.449 -7.235 -22.409 1.00 94.00 84 ALA A C 1
ATOM 671 O O . ALA A 1 84 ? 18.569 -7.530 -21.219 1.00 94.00 84 ALA A O 1
ATOM 672 N N . LEU A 1 85 ? 17.265 -6.986 -22.971 1.00 95.62 85 LEU A N 1
ATOM 673 C CA . LEU A 1 85 ? 16.018 -7.212 -22.249 1.00 95.62 85 LEU A CA 1
ATOM 674 C C . LEU A 1 85 ? 15.777 -8.719 -22.067 1.00 95.62 85 LEU A C 1
ATOM 676 O O . LEU A 1 85 ? 16.058 -9.490 -22.989 1.00 95.62 85 LEU A O 1
ATOM 680 N N . PRO A 1 86 ? 15.218 -9.139 -20.922 1.00 95.19 86 PRO A N 1
ATOM 681 C CA . PRO A 1 86 ? 14.835 -10.525 -20.708 1.00 95.19 86 PRO A CA 1
ATOM 682 C C . PRO A 1 86 ? 13.676 -10.927 -21.625 1.00 95.19 86 PRO A C 1
ATOM 684 O O . PRO A 1 86 ? 12.845 -10.096 -22.013 1.00 95.19 86 PRO A O 1
ATOM 687 N N . ASP A 1 87 ? 13.585 -12.219 -21.946 1.00 94.75 87 ASP A N 1
ATOM 688 C CA . ASP A 1 87 ? 12.436 -12.746 -22.680 1.00 94.75 87 ASP A CA 1
ATOM 689 C C . ASP A 1 87 ? 11.215 -12.851 -21.758 1.00 94.75 87 ASP A C 1
ATOM 691 O O . ASP A 1 87 ? 11.047 -13.789 -20.980 1.00 94.75 87 ASP A O 1
ATOM 695 N N . LEU A 1 88 ? 10.342 -11.851 -21.855 1.00 93.62 88 LEU A N 1
ATOM 696 C CA . LEU A 1 88 ? 9.099 -11.771 -21.092 1.00 93.62 88 LEU A CA 1
ATOM 697 C C . LEU A 1 88 ? 7.872 -12.231 -21.900 1.00 93.62 88 LEU A C 1
ATOM 699 O O . LEU A 1 88 ? 6.742 -11.972 -21.477 1.00 93.62 88 LEU A O 1
ATOM 703 N N . GLY A 1 89 ? 8.041 -12.844 -23.079 1.00 89.75 89 GLY A N 1
ATOM 704 C CA . GLY A 1 89 ? 6.914 -13.271 -23.920 1.00 89.75 89 GLY A CA 1
ATOM 705 C C . GLY A 1 89 ? 6.136 -12.108 -24.565 1.00 89.75 89 GLY A C 1
ATOM 706 O O . GLY A 1 89 ? 4.895 -12.118 -24.658 1.00 89.75 89 GLY A O 1
ATOM 707 N N . GLY A 1 90 ? 6.853 -11.066 -24.994 1.00 91.12 90 GLY A N 1
ATOM 708 C CA . GLY A 1 90 ? 6.319 -9.888 -25.686 1.00 91.12 90 GLY A CA 1
ATOM 709 C C . GLY A 1 90 ? 6.972 -8.580 -25.238 1.00 91.12 90 GLY A C 1
ATOM 710 O O . GLY A 1 90 ? 7.970 -8.585 -24.526 1.00 91.12 90 GLY A O 1
ATOM 711 N N . SER A 1 91 ? 6.400 -7.441 -25.640 1.00 95.19 91 SER A N 1
ATOM 712 C CA . SER A 1 91 ? 6.955 -6.126 -25.289 1.00 95.19 91 SER A CA 1
ATOM 713 C C . SER A 1 91 ? 6.858 -5.819 -23.788 1.00 95.19 91 SER A C 1
ATOM 715 O O . SER A 1 91 ? 5.964 -6.314 -23.093 1.00 95.19 91 SER A O 1
ATOM 717 N N . LEU A 1 92 ? 7.728 -4.929 -23.292 1.00 95.94 92 LEU A N 1
ATOM 718 C CA . LEU A 1 92 ? 7.645 -4.399 -21.922 1.00 95.94 92 LEU A CA 1
ATOM 719 C C . LEU A 1 92 ? 6.262 -3.797 -21.642 1.00 95.94 92 LEU A C 1
ATOM 721 O O . LEU A 1 92 ? 5.643 -4.106 -20.630 1.00 95.94 92 LEU A O 1
ATOM 725 N N . THR A 1 93 ? 5.724 -3.013 -22.584 1.00 96.75 93 THR A N 1
ATOM 726 C CA . THR A 1 93 ? 4.386 -2.405 -22.457 1.00 96.75 93 THR A CA 1
ATOM 727 C C . THR A 1 93 ? 3.292 -3.456 -22.262 1.00 96.75 93 THR A C 1
ATOM 729 O O . THR A 1 93 ? 2.447 -3.300 -21.384 1.00 96.75 93 THR A O 1
ATOM 732 N N . LYS A 1 94 ? 3.318 -4.550 -23.036 1.00 97.25 94 LYS A N 1
ATOM 733 C CA . LYS A 1 94 ? 2.355 -5.652 -22.888 1.00 97.25 94 LYS A CA 1
ATOM 734 C C . LYS A 1 94 ? 2.440 -6.280 -21.495 1.00 97.25 94 LYS A C 1
ATOM 736 O O . LYS A 1 94 ? 1.410 -6.552 -20.885 1.00 97.25 94 LYS A O 1
ATOM 741 N N . ASN A 1 95 ? 3.652 -6.503 -20.996 1.00 98.38 95 ASN A N 1
ATOM 742 C CA . ASN A 1 95 ? 3.873 -7.147 -19.705 1.00 98.38 95 ASN A CA 1
ATOM 743 C C . ASN A 1 95 ? 3.497 -6.253 -18.516 1.00 98.38 95 ASN A C 1
ATOM 745 O O . ASN A 1 95 ? 2.849 -6.736 -17.590 1.00 98.38 95 ASN A O 1
ATOM 749 N N . TRP A 1 96 ? 3.804 -4.956 -18.574 1.00 98.62 96 TRP A N 1
ATOM 750 C CA . TRP A 1 96 ? 3.325 -3.987 -17.587 1.00 98.62 96 TRP A CA 1
ATOM 751 C C . TRP A 1 96 ? 1.801 -3.904 -17.555 1.00 98.62 96 TRP A C 1
ATOM 753 O O . TRP A 1 96 ? 1.210 -3.978 -16.482 1.00 98.62 96 TRP A O 1
ATOM 763 N N . ASN A 1 97 ? 1.152 -3.826 -18.720 1.00 98.50 97 ASN A N 1
ATOM 764 C CA . ASN A 1 97 ? -0.309 -3.787 -18.792 1.00 98.50 97 ASN A CA 1
ATOM 765 C C . ASN A 1 97 ? -0.944 -5.071 -18.235 1.00 98.50 97 ASN A C 1
ATOM 767 O O . ASN A 1 97 ? -1.951 -4.997 -17.537 1.00 98.50 97 ASN A O 1
ATOM 771 N N . MET A 1 98 ? -0.336 -6.238 -18.479 1.00 98.56 98 MET A N 1
ATOM 772 C CA . MET A 1 98 ? -0.790 -7.500 -17.887 1.00 98.56 98 MET A CA 1
ATOM 773 C C . MET A 1 98 ? -0.657 -7.497 -16.358 1.00 98.56 98 MET A C 1
ATOM 775 O O . MET A 1 98 ? -1.561 -7.976 -15.675 1.00 98.56 98 MET A O 1
ATOM 779 N N . LEU A 1 99 ? 0.434 -6.947 -15.814 1.00 98.81 99 LEU A N 1
ATOM 780 C CA . LEU A 1 99 ? 0.624 -6.809 -14.368 1.00 98.81 99 LEU A CA 1
ATOM 781 C C . LEU A 1 99 ? -0.401 -5.850 -13.744 1.00 98.81 99 LEU A C 1
ATOM 783 O O . LEU A 1 99 ? -0.949 -6.155 -12.686 1.00 98.81 99 LEU A O 1
ATOM 787 N N . ILE A 1 100 ? -0.683 -4.718 -14.396 1.00 98.81 100 ILE A N 1
ATOM 788 C CA . ILE A 1 100 ? -1.692 -3.741 -13.957 1.00 98.81 100 ILE A CA 1
ATOM 789 C C . ILE A 1 100 ? -3.080 -4.388 -13.908 1.00 98.81 100 ILE A C 1
ATOM 791 O O . ILE A 1 100 ? -3.729 -4.366 -12.865 1.00 98.81 100 ILE A O 1
ATOM 795 N N . ASP A 1 101 ? -3.505 -5.021 -15.004 1.00 98.25 101 ASP A N 1
ATOM 796 C CA . ASP A 1 101 ? -4.802 -5.704 -15.101 1.00 98.25 101 ASP A CA 1
ATOM 797 C C . ASP A 1 101 ? -4.931 -6.832 -14.067 1.00 98.25 101 ASP A C 1
ATOM 799 O O . ASP A 1 101 ? -5.923 -6.929 -13.344 1.00 98.25 101 ASP A O 1
ATOM 803 N N . THR A 1 102 ? -3.885 -7.649 -13.919 1.00 98.69 102 THR A N 1
ATOM 804 C CA . THR A 1 102 ? -3.862 -8.717 -12.911 1.00 98.69 102 THR A CA 1
ATOM 805 C C . THR A 1 102 ? -3.922 -8.156 -11.491 1.00 98.69 102 THR A C 1
ATOM 807 O O . THR A 1 102 ? -4.554 -8.758 -10.628 1.00 98.69 102 THR A O 1
ATOM 810 N N . SER A 1 103 ? -3.300 -7.002 -11.238 1.00 98.75 103 SER A N 1
ATOM 811 C CA . SER A 1 103 ? -3.321 -6.356 -9.924 1.00 98.75 103 SER A CA 1
ATOM 812 C C . SER A 1 103 ? -4.712 -5.861 -9.554 1.00 98.75 103 SER A C 1
ATOM 814 O O . SER A 1 103 ? -5.149 -6.118 -8.440 1.00 98.75 103 SER A O 1
ATOM 816 N N . TYR A 1 104 ? -5.447 -5.237 -10.477 1.00 98.62 104 TYR A N 1
ATOM 817 C CA . TYR A 1 104 ? -6.837 -4.860 -10.209 1.00 98.62 104 TYR A CA 1
ATOM 818 C C . TYR A 1 104 ? -7.727 -6.080 -9.970 1.00 98.62 104 TYR A C 1
ATOM 820 O O . TYR A 1 104 ? -8.427 -6.120 -8.965 1.00 98.62 104 TYR A O 1
ATOM 828 N N . LYS A 1 105 ? -7.602 -7.136 -10.783 1.00 98.31 105 LYS A N 1
ATOM 829 C CA . LYS A 1 105 ? -8.325 -8.397 -10.541 1.00 98.31 105 LYS A CA 1
ATOM 830 C C . LYS A 1 105 ? -7.993 -9.013 -9.183 1.00 98.31 105 LYS A C 1
ATOM 832 O O . LYS A 1 105 ? -8.873 -9.558 -8.522 1.00 98.31 105 LYS A O 1
ATOM 837 N N . PHE A 1 106 ? -6.729 -8.955 -8.765 1.00 98.50 106 PHE A N 1
ATOM 838 C CA . PHE A 1 106 ? -6.299 -9.421 -7.448 1.00 98.50 106 PHE A CA 1
ATOM 839 C C . PHE A 1 106 ? -6.965 -8.605 -6.330 1.00 98.50 106 PHE A C 1
ATOM 841 O O . PHE A 1 106 ? -7.509 -9.174 -5.381 1.00 98.50 106 PHE A O 1
ATOM 848 N N . LEU A 1 107 ? -6.947 -7.278 -6.455 1.00 98.44 107 LEU A N 1
ATOM 849 C CA . LEU A 1 107 ? -7.542 -6.366 -5.485 1.00 98.44 107 LEU A CA 1
ATOM 850 C C . LEU A 1 107 ? -9.059 -6.579 -5.387 1.00 98.44 107 LEU A C 1
ATOM 852 O O . LEU A 1 107 ? -9.554 -6.834 -4.295 1.00 98.44 107 LEU A O 1
ATOM 856 N N . GLU A 1 108 ? -9.768 -6.627 -6.514 1.00 96.56 108 GLU A N 1
ATOM 857 C CA . GLU A 1 108 ? -11.202 -6.954 -6.588 1.00 96.56 108 GLU A CA 1
ATOM 858 C C . GLU A 1 108 ? -11.520 -8.321 -5.962 1.00 96.56 108 GLU A C 1
ATOM 860 O O . GLU A 1 108 ? -12.507 -8.484 -5.250 1.00 96.56 108 GLU A O 1
ATOM 865 N N . THR A 1 109 ? -10.660 -9.322 -6.175 1.00 96.94 109 THR A N 1
ATOM 866 C CA . THR A 1 109 ? -10.848 -10.671 -5.616 1.00 96.94 109 THR A CA 1
ATOM 867 C C . THR A 1 109 ? -10.730 -10.696 -4.093 1.00 96.94 109 THR A C 1
ATOM 869 O O . THR A 1 109 ? -11.287 -11.591 -3.455 1.00 96.94 109 THR A O 1
ATOM 872 N N . THR A 1 110 ? -9.994 -9.760 -3.492 1.00 96.56 110 THR A N 1
ATOM 873 C CA . THR A 1 110 ? -9.646 -9.771 -2.059 1.00 96.56 110 THR A CA 1
ATOM 874 C C . THR A 1 110 ? -10.348 -8.683 -1.249 1.00 96.56 110 THR A C 1
ATOM 876 O O . THR A 1 110 ? -10.324 -8.733 -0.019 1.00 96.56 110 THR A O 1
ATOM 879 N N . GLN A 1 111 ? -11.008 -7.744 -1.922 1.00 98.00 111 GLN A N 1
ATOM 880 C CA . GLN A 1 111 ? -11.694 -6.609 -1.328 1.00 98.00 111 GLN A CA 1
ATOM 881 C C . GLN A 1 111 ? -13.052 -6.985 -0.726 1.00 98.00 111 GLN A C 1
ATOM 883 O O . GLN A 1 111 ? -13.842 -7.707 -1.328 1.00 98.00 111 GLN A O 1
ATOM 888 N N . CYS A 1 112 ? -13.333 -6.465 0.468 1.00 98.00 112 CYS A N 1
ATOM 889 C CA . CYS A 1 112 ? -14.659 -6.463 1.071 1.00 98.00 112 CYS A CA 1
ATOM 890 C C . CYS A 1 112 ? -15.642 -5.673 0.191 1.00 98.00 112 CYS A C 1
ATOM 892 O O . CYS A 1 112 ? -15.416 -4.474 0.013 1.00 98.00 112 CYS A O 1
ATOM 894 N N . PRO A 1 113 ? -16.739 -6.281 -0.298 1.00 92.25 113 PRO A N 1
ATOM 895 C CA . PRO A 1 113 ? -17.676 -5.602 -1.196 1.00 92.25 113 PRO A CA 1
ATOM 896 C C . PRO A 1 113 ? -18.284 -4.323 -0.608 1.00 92.25 113 PRO A C 1
ATOM 898 O O . PRO A 1 113 ? -18.383 -3.319 -1.304 1.00 92.25 113 PRO A O 1
ATOM 901 N N . ASP A 1 114 ? -18.638 -4.349 0.680 1.00 91.62 114 ASP A N 1
ATOM 902 C CA . ASP A 1 114 ? -19.407 -3.266 1.306 1.00 91.62 114 ASP A CA 1
ATOM 903 C C . ASP A 1 114 ? -18.522 -2.151 1.882 1.00 91.62 114 ASP A C 1
ATOM 905 O O . ASP A 1 114 ? -18.936 -0.999 1.953 1.00 91.62 114 ASP A O 1
ATOM 909 N N . THR A 1 115 ? -17.292 -2.477 2.292 1.00 96.62 115 THR A N 1
ATOM 910 C CA . THR A 1 115 ? -16.416 -1.545 3.031 1.00 96.62 115 THR A CA 1
ATOM 911 C C . THR A 1 115 ? -15.157 -1.158 2.265 1.00 96.62 115 THR A C 1
ATOM 913 O O . THR A 1 115 ? -14.453 -0.225 2.646 1.00 96.62 115 THR A O 1
ATOM 916 N N . GLY A 1 116 ? -14.836 -1.879 1.189 1.00 97.00 116 GLY A N 1
ATOM 917 C CA . GLY A 1 116 ? -13.673 -1.611 0.348 1.00 97.00 116 GLY A CA 1
ATOM 918 C C . GLY A 1 116 ? -12.332 -2.013 0.970 1.00 97.00 116 GLY A C 1
ATOM 919 O O . GLY A 1 116 ? -11.287 -1.811 0.348 1.00 97.00 116 GLY A O 1
ATOM 920 N N . LEU A 1 117 ? -12.332 -2.596 2.172 1.00 98.56 117 LEU A N 1
ATOM 921 C CA . LEU A 1 117 ? -11.113 -3.023 2.857 1.00 98.56 117 LEU A CA 1
ATOM 922 C C . LEU A 1 117 ? -10.533 -4.300 2.243 1.00 98.56 117 LEU A C 1
ATOM 924 O O . LEU A 1 117 ? -11.259 -5.205 1.844 1.00 98.56 117 LEU A O 1
ATOM 928 N N . VAL A 1 118 ? -9.207 -4.406 2.235 1.00 98.56 118 VAL A N 1
ATOM 929 C CA . VAL A 1 118 ? -8.469 -5.613 1.829 1.00 98.56 118 VAL A CA 1
ATOM 930 C C . VAL A 1 118 ? -7.721 -6.213 3.027 1.00 98.56 118 VAL A C 1
ATOM 932 O O . VAL A 1 118 ? -7.398 -5.490 3.967 1.00 98.56 118 VAL A O 1
ATOM 935 N N . PRO A 1 119 ? -7.436 -7.522 3.044 1.00 98.00 119 PRO A N 1
ATOM 936 C CA . PRO A 1 119 ? -6.669 -8.147 4.122 1.00 98.00 119 PRO A CA 1
ATOM 937 C C . PRO A 1 119 ? -5.170 -7.793 4.060 1.00 98.00 119 PRO A C 1
ATOM 939 O O . PRO A 1 119 ? -4.659 -7.395 3.016 1.00 98.00 119 PRO A O 1
ATOM 942 N N . ASN A 1 120 ? -4.424 -7.977 5.156 1.00 97.62 120 ASN A N 1
ATOM 943 C CA . ASN A 1 120 ? -2.957 -7.860 5.148 1.00 97.62 120 ASN A CA 1
ATOM 944 C C . ASN A 1 120 ? -2.321 -8.867 4.174 1.00 97.62 120 ASN A C 1
ATOM 946 O O . ASN A 1 120 ? -1.321 -8.562 3.525 1.00 97.62 120 ASN A O 1
ATOM 950 N N . TRP A 1 121 ? -2.911 -10.062 4.070 1.00 97.69 121 TRP A N 1
ATOM 951 C CA . TRP A 1 121 ? -2.424 -11.131 3.208 1.00 97.69 121 TRP A CA 1
ATOM 952 C C . TRP A 1 121 ? -3.567 -11.866 2.517 1.00 97.69 121 TRP A C 1
ATOM 954 O O . TRP A 1 121 ? -4.651 -12.033 3.078 1.00 97.69 121 TRP A O 1
ATOM 964 N N . ALA A 1 122 ? -3.317 -12.359 1.309 1.00 96.69 122 ALA A N 1
ATOM 965 C CA . ALA A 1 122 ? -4.298 -13.117 0.550 1.00 96.69 122 ALA A CA 1
ATOM 966 C C . ALA A 1 122 ? -3.656 -14.255 -0.243 1.00 96.69 122 ALA A C 1
ATOM 968 O O . ALA A 1 122 ? -2.475 -14.221 -0.582 1.00 96.69 122 ALA A O 1
ATOM 969 N N . LEU A 1 123 ? -4.480 -15.252 -0.546 1.00 96.88 123 LEU A N 1
ATOM 970 C CA . LEU A 1 123 ? -4.163 -16.361 -1.432 1.00 96.88 123 LEU A CA 1
ATOM 971 C C . LEU A 1 123 ? -5.134 -16.288 -2.608 1.00 96.88 123 LEU A C 1
ATOM 973 O O . LEU A 1 123 ? -6.345 -16.165 -2.402 1.00 96.88 123 LEU A O 1
ATOM 977 N N . VAL A 1 124 ? -4.614 -16.327 -3.832 1.00 97.25 124 VAL A N 1
ATOM 978 C CA . VAL A 1 124 ? -5.420 -16.220 -5.055 1.00 97.25 124 VAL A CA 1
ATOM 979 C C . VAL A 1 124 ? -4.996 -17.264 -6.067 1.00 97.25 124 VAL A C 1
ATOM 981 O O . VAL A 1 124 ? -3.821 -17.596 -6.172 1.00 97.25 124 VAL A O 1
ATOM 984 N N . THR A 1 125 ? -5.946 -17.731 -6.859 1.00 97.19 125 THR A N 1
ATOM 985 C CA . THR A 1 125 ? -5.701 -18.663 -7.954 1.00 97.19 125 THR A CA 1
ATOM 986 C C . THR A 1 125 ? -6.327 -18.150 -9.239 1.00 97.19 125 THR A C 1
ATOM 988 O O . THR A 1 125 ? -7.301 -17.385 -9.233 1.00 97.19 125 THR A O 1
ATOM 991 N N . GLU A 1 126 ? -5.767 -18.567 -10.367 1.00 97.25 126 GLU A N 1
ATOM 992 C CA . GLU A 1 126 ? -6.374 -18.313 -11.662 1.00 97.25 126 GLU A CA 1
ATOM 993 C C . GLU A 1 126 ? -7.528 -19.292 -11.888 1.00 97.25 126 GLU A C 1
ATOM 995 O O . GLU A 1 126 ? -7.328 -20.488 -12.080 1.00 97.25 126 GLU A O 1
ATOM 1000 N N . LYS A 1 127 ? -8.756 -18.770 -11.944 1.00 93.50 127 LYS A N 1
ATOM 1001 C CA . LYS A 1 127 ? -9.931 -19.573 -12.302 1.00 93.50 127 LYS A CA 1
ATOM 1002 C C . LYS A 1 127 ? -10.132 -19.674 -13.805 1.00 93.50 127 LYS A C 1
ATOM 1004 O O . LYS A 1 127 ? -10.588 -20.685 -14.328 1.00 93.50 127 LYS A O 1
ATOM 1009 N N . SER A 1 128 ? -9.883 -18.577 -14.508 1.00 91.12 128 SER A N 1
ATOM 1010 C CA . SER A 1 128 ? -10.007 -18.507 -15.959 1.00 91.12 128 SER A CA 1
ATOM 1011 C C . SER A 1 128 ? -9.151 -17.375 -16.500 1.00 91.12 128 SER A C 1
ATOM 1013 O O . SER A 1 128 ? -8.721 -16.504 -15.752 1.00 91.12 128 SER A O 1
ATOM 1015 N N . LYS A 1 129 ? -9.032 -17.291 -17.827 1.00 83.19 129 LYS A N 1
ATOM 1016 C CA . LYS A 1 129 ? -8.324 -16.206 -18.528 1.00 83.19 129 LYS A CA 1
ATOM 1017 C C . LYS A 1 129 ? -8.835 -14.792 -18.203 1.00 83.19 129 LYS A C 1
ATOM 1019 O O . LYS A 1 129 ? -8.180 -13.826 -18.570 1.00 83.19 129 LYS A O 1
ATOM 1024 N N . LYS A 1 130 ? -10.014 -14.656 -17.582 1.00 87.56 130 LYS A N 1
ATOM 1025 C CA . LYS A 1 130 ? -10.628 -13.365 -17.236 1.00 87.56 130 LYS A CA 1
ATOM 1026 C C . LYS A 1 130 ? -10.814 -13.147 -15.735 1.00 87.56 130 LYS A C 1
ATOM 1028 O O . LYS A 1 130 ? -11.167 -12.039 -15.354 1.00 87.56 130 LYS A O 1
ATOM 1033 N N . LYS A 1 131 ? -10.639 -14.178 -14.902 1.00 91.31 131 LYS A N 1
ATOM 1034 C CA . LYS A 1 131 ? -11.082 -14.147 -13.506 1.00 91.31 131 LYS A CA 1
ATOM 1035 C C . LYS A 1 131 ? -10.096 -14.845 -12.578 1.00 91.31 131 LYS A C 1
ATOM 1037 O O . LYS A 1 131 ? -9.670 -15.965 -12.867 1.00 91.31 131 LYS A O 1
ATOM 1042 N N . LEU A 1 132 ? -9.835 -14.199 -11.447 1.00 97.31 132 LEU A N 1
ATOM 1043 C CA . LEU A 1 132 ? -9.166 -14.783 -10.292 1.00 97.31 132 LEU A CA 1
ATOM 1044 C C . LEU A 1 132 ? -10.215 -15.155 -9.236 1.00 97.31 132 LEU A C 1
ATOM 1046 O O . LEU A 1 132 ? -11.264 -14.519 -9.148 1.00 97.31 132 LEU A O 1
ATOM 1050 N N . ASP A 1 133 ? -9.937 -16.198 -8.464 1.00 96.31 133 ASP A N 1
ATOM 1051 C CA . ASP A 1 133 ? -10.716 -16.568 -7.279 1.00 96.31 133 ASP A CA 1
ATOM 1052 C C . ASP A 1 133 ? -9.765 -16.631 -6.071 1.00 96.31 133 ASP A C 1
ATOM 1054 O O . ASP A 1 133 ? -8.543 -16.738 -6.215 1.00 96.31 133 ASP A O 1
ATOM 1058 N N . LYS A 1 134 ? -10.321 -16.569 -4.858 1.00 95.12 134 LYS A N 1
ATOM 1059 C CA . LYS A 1 134 ? -9.540 -16.816 -3.642 1.00 95.12 134 LYS A CA 1
ATOM 1060 C C . LYS A 1 134 ? -9.097 -18.275 -3.604 1.00 95.12 134 LYS A C 1
ATOM 1062 O O . LYS A 1 134 ? -9.888 -19.169 -3.901 1.00 95.12 134 LYS A O 1
ATOM 1067 N N . TYR A 1 135 ? -7.864 -18.509 -3.181 1.00 95.44 135 TYR A N 1
ATOM 1068 C CA . TYR A 1 135 ? -7.359 -19.852 -2.935 1.00 95.44 135 TYR A CA 1
ATOM 1069 C C . TYR A 1 135 ? -7.547 -20.216 -1.451 1.00 95.44 135 TYR A C 1
ATOM 1071 O O . TYR A 1 135 ? -7.304 -19.374 -0.579 1.00 95.44 135 TYR A O 1
ATOM 1079 N N . PRO A 1 136 ? -8.035 -21.428 -1.129 1.00 91.06 136 PRO A N 1
ATOM 1080 C CA . PRO A 1 136 ? -8.256 -21.831 0.252 1.00 91.06 136 PRO A CA 1
ATOM 1081 C C . PRO A 1 136 ? -6.928 -21.998 0.993 1.00 91.06 136 PRO A C 1
ATOM 1083 O O . PRO A 1 136 ? -5.960 -22.527 0.461 1.00 91.06 136 PRO A O 1
ATOM 1086 N N . GLY A 1 137 ? -6.897 -21.594 2.258 1.00 90.25 137 GLY A N 1
ATOM 1087 C CA . GLY A 1 137 ? -5.729 -21.774 3.112 1.00 90.25 137 GLY A CA 1
ATOM 1088 C C . GLY A 1 137 ? -5.482 -20.581 4.016 1.00 90.25 137 GLY A C 1
ATOM 1089 O O . GLY A 1 137 ? -6.288 -19.646 4.095 1.00 90.25 137 GLY A O 1
ATOM 1090 N N . THR A 1 138 ? -4.349 -20.637 4.708 1.00 90.56 138 THR A N 1
ATOM 1091 C CA . THR A 1 138 ? -3.892 -19.563 5.581 1.00 90.56 138 THR A CA 1
ATOM 1092 C C . THR A 1 138 ? -2.497 -19.114 5.205 1.00 90.56 138 THR A C 1
ATOM 1094 O O . THR A 1 138 ? -1.609 -19.949 5.048 1.00 90.56 138 THR A O 1
ATOM 1097 N N . PHE A 1 139 ? -2.290 -17.806 5.135 1.00 91.62 139 PHE A N 1
ATOM 1098 C CA . PHE A 1 139 ? -0.983 -17.224 4.873 1.00 91.62 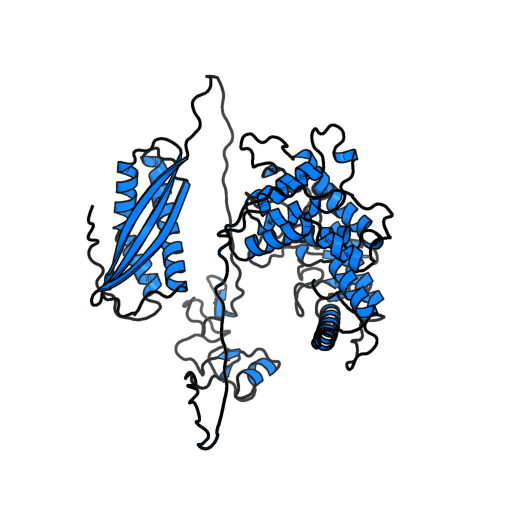139 PHE A CA 1
ATOM 1099 C C . PHE A 1 139 ? -0.807 -15.929 5.651 1.00 91.62 139 PHE A C 1
ATOM 1101 O O . PHE A 1 139 ? -1.659 -15.046 5.598 1.00 91.62 139 PHE A O 1
ATOM 1108 N N . SER A 1 140 ? 0.308 -15.807 6.361 1.00 88.50 140 SER A N 1
ATOM 1109 C CA . SER A 1 140 ? 0.678 -14.594 7.079 1.00 88.50 140 SER A CA 1
ATOM 1110 C C . SER A 1 140 ? 2.173 -14.331 6.962 1.00 88.50 140 SER A C 1
ATOM 1112 O O . SER A 1 140 ? 2.988 -15.243 6.825 1.00 88.50 140 SER A O 1
ATOM 1114 N N . GLY A 1 141 ? 2.529 -13.056 7.038 1.00 80.81 141 GLY A N 1
ATOM 1115 C CA . GLY A 1 141 ? 3.904 -12.580 7.054 1.00 80.81 141 GLY A CA 1
ATOM 1116 C C . GLY A 1 141 ? 4.066 -11.413 8.023 1.00 80.81 141 GLY A C 1
ATOM 1117 O O . GLY A 1 141 ? 3.089 -10.837 8.510 1.00 80.81 141 GLY A O 1
ATOM 1118 N N . SER A 1 142 ? 5.318 -11.080 8.335 1.00 77.25 142 SER A N 1
ATOM 1119 C CA . SER A 1 142 ? 5.693 -9.916 9.156 1.00 77.25 142 SER A CA 1
ATOM 1120 C C . SER A 1 142 ? 5.012 -9.819 10.534 1.00 77.25 142 SER A C 1
ATOM 1122 O O . SER A 1 142 ? 4.880 -8.727 11.077 1.00 77.25 142 SER A O 1
ATOM 1124 N N . GLY A 1 143 ? 4.541 -10.940 11.095 1.00 83.56 143 GLY A N 1
ATOM 1125 C CA . GLY A 1 143 ? 3.808 -10.949 12.367 1.00 83.56 143 GLY A CA 1
ATOM 1126 C C . GLY A 1 143 ? 2.422 -10.293 12.305 1.00 83.56 143 GLY A C 1
ATOM 1127 O O . GLY A 1 143 ? 1.945 -9.794 13.318 1.00 83.56 143 GLY A O 1
ATOM 1128 N N . THR A 1 144 ? 1.777 -10.252 11.133 1.00 85.50 144 THR A N 1
ATOM 1129 C CA . THR A 1 144 ? 0.429 -9.674 10.974 1.00 85.50 144 THR A CA 1
ATOM 1130 C C . THR A 1 144 ? -0.601 -10.739 10.579 1.00 85.50 144 THR A C 1
ATOM 1132 O O . THR A 1 144 ? -0.295 -11.608 9.756 1.00 85.50 144 THR A O 1
ATOM 1135 N N . PRO A 1 145 ? -1.825 -10.723 11.144 1.00 92.62 145 PRO A N 1
ATOM 1136 C CA . PRO A 1 145 ? -2.861 -11.688 10.785 1.00 92.62 145 PRO A CA 1
ATOM 1137 C C . PRO A 1 145 ? -3.295 -11.528 9.328 1.00 92.62 145 PRO A C 1
ATOM 1139 O O . PRO A 1 145 ? -3.452 -10.403 8.859 1.00 92.62 145 PRO A O 1
ATOM 1142 N N . GLN A 1 146 ? -3.551 -12.648 8.640 1.00 94.19 146 GLN A N 1
ATOM 1143 C CA . GLN A 1 146 ? -4.005 -12.666 7.244 1.00 94.19 146 GLN A CA 1
ATOM 1144 C C . GLN A 1 146 ? -5.192 -11.734 7.018 1.00 94.19 146 GLN A C 1
ATOM 1146 O O . GLN A 1 146 ? -5.097 -10.781 6.259 1.00 94.19 146 GLN A O 1
ATOM 1151 N N . TYR A 1 147 ? -6.289 -12.003 7.726 1.00 96.62 147 TYR A N 1
ATOM 1152 C CA . TYR A 1 147 ? -7.590 -11.373 7.525 1.00 96.62 147 TYR A CA 1
ATOM 1153 C C . TYR A 1 147 ? -7.793 -10.106 8.366 1.00 96.62 147 TYR A C 1
ATOM 1155 O O . TYR A 1 147 ? -8.925 -9.751 8.673 1.00 96.62 147 TYR A O 1
ATOM 1163 N N . GLU A 1 148 ? -6.723 -9.430 8.776 1.00 97.06 148 GLU A N 1
ATOM 1164 C CA . GLU A 1 148 ? -6.827 -8.123 9.427 1.00 97.06 148 GLU A CA 1
ATOM 1165 C C . GLU A 1 148 ? -6.625 -7.010 8.391 1.00 97.06 148 GLU A C 1
ATOM 1167 O O . GLU A 1 148 ? -5.720 -7.096 7.561 1.00 97.06 148 GLU A O 1
ATOM 1172 N N . PHE A 1 149 ? -7.442 -5.957 8.449 1.00 98.44 149 PHE A N 1
ATOM 1173 C CA . PHE A 1 149 ? -7.097 -4.676 7.843 1.00 98.44 149 PHE A CA 1
ATOM 1174 C C . PHE A 1 149 ? -6.215 -3.918 8.835 1.00 98.44 149 PHE A C 1
ATOM 1176 O O . PHE A 1 149 ? -6.700 -3.358 9.822 1.00 98.44 149 PHE A O 1
ATOM 1183 N N . GLY A 1 150 ? -4.905 -3.958 8.605 1.00 94.19 150 GLY A N 1
ATOM 1184 C CA . GLY A 1 150 ? -3.919 -3.377 9.505 1.00 94.19 150 GLY A CA 1
ATOM 1185 C C . GLY A 1 150 ? -2.766 -2.710 8.770 1.00 94.19 150 GLY A C 1
ATOM 1186 O O . GLY A 1 150 ? -2.925 -2.131 7.696 1.00 94.19 150 GLY A O 1
ATOM 1187 N N . ALA A 1 151 ? -1.590 -2.777 9.388 1.00 87.50 151 ALA A N 1
ATOM 1188 C CA . ALA A 1 151 ? -0.383 -2.086 8.947 1.00 87.50 151 ALA A CA 1
ATOM 1189 C C . ALA A 1 151 ? 0.110 -2.486 7.544 1.00 87.50 151 ALA A C 1
ATOM 1191 O O . ALA A 1 151 ? 0.765 -1.677 6.886 1.00 87.50 151 ALA A O 1
ATOM 1192 N N . GLU A 1 152 ? -0.165 -3.712 7.080 1.00 92.56 152 GLU A N 1
ATOM 1193 C CA . GLU A 1 152 ? 0.093 -4.109 5.691 1.00 92.56 152 GLU A CA 1
ATOM 1194 C C . GLU A 1 152 ? -0.997 -3.563 4.777 1.00 92.56 152 GLU A C 1
ATOM 1196 O O . GLU A 1 152 ? -0.720 -2.720 3.924 1.00 92.56 152 GLU A O 1
ATOM 1201 N N . ALA A 1 153 ? -2.238 -3.979 5.021 1.00 97.69 153 ALA A N 1
ATOM 1202 C CA . ALA A 1 153 ? -3.390 -3.724 4.168 1.00 97.69 153 ALA A CA 1
ATOM 1203 C C . ALA A 1 153 ? -3.613 -2.247 3.822 1.00 97.69 153 ALA A C 1
ATOM 1205 O O . ALA A 1 153 ? -3.909 -1.929 2.668 1.00 97.69 153 ALA A O 1
ATOM 1206 N N . SER A 1 154 ? -3.454 -1.348 4.799 1.00 98.25 154 SER A N 1
ATOM 1207 C CA . SER A 1 154 ? -3.799 0.075 4.674 1.00 98.25 154 SER A CA 1
ATOM 1208 C C . SER A 1 154 ? -3.137 0.757 3.483 1.00 98.25 154 SER A C 1
ATOM 1210 O O . SER A 1 154 ? -3.746 1.571 2.792 1.00 98.25 154 SER A O 1
ATOM 1212 N N . ARG A 1 155 ? -1.892 0.384 3.191 1.00 98.44 155 ARG A N 1
ATOM 1213 C CA . ARG A 1 155 ? -1.073 0.992 2.141 1.00 98.44 155 ARG A CA 1
ATOM 1214 C C . ARG A 1 155 ? -1.624 0.732 0.746 1.00 98.44 155 ARG A C 1
ATOM 1216 O O . ARG A 1 155 ? -1.368 1.538 -0.145 1.00 98.44 155 ARG A O 1
ATOM 1223 N N . THR A 1 156 ? -2.409 -0.333 0.568 1.00 98.75 156 THR A N 1
ATOM 1224 C CA . THR A 1 156 ? -3.146 -0.608 -0.676 1.00 98.75 156 THR A CA 1
ATOM 1225 C C . THR A 1 156 ? -3.966 0.605 -1.099 1.00 98.75 156 THR A C 1
ATOM 1227 O O . THR A 1 156 ? -3.949 0.989 -2.265 1.00 98.75 156 THR A O 1
ATOM 1230 N N . LEU A 1 157 ? -4.606 1.273 -0.136 1.00 98.56 157 LEU A N 1
ATOM 1231 C CA . LEU A 1 157 ? -5.437 2.445 -0.387 1.00 98.56 157 LEU A CA 1
ATOM 1232 C C . LEU A 1 157 ? -4.630 3.594 -0.995 1.00 98.56 157 LEU A C 1
ATOM 1234 O O . LEU A 1 157 ? -5.038 4.173 -2.000 1.00 98.56 157 LEU A O 1
ATOM 1238 N N . TRP A 1 158 ? -3.437 3.870 -0.462 1.00 98.56 158 TRP A N 1
ATOM 1239 C CA . TRP A 1 158 ? -2.539 4.872 -1.040 1.00 98.56 158 TRP A CA 1
ATOM 1240 C C . TRP A 1 158 ? -2.020 4.455 -2.423 1.00 98.56 158 TRP A C 1
ATOM 1242 O O . TRP A 1 158 ? -1.922 5.290 -3.320 1.00 98.56 158 TRP A O 1
ATOM 1252 N N . ARG A 1 159 ? -1.704 3.167 -2.629 1.00 98.56 159 ARG A N 1
ATOM 1253 C CA . ARG A 1 159 ? -1.240 2.655 -3.932 1.00 98.56 159 ARG A CA 1
ATOM 1254 C C . ARG A 1 159 ? -2.295 2.831 -5.025 1.00 98.56 159 ARG A C 1
ATOM 1256 O O . ARG A 1 159 ? -1.948 3.237 -6.129 1.00 98.56 159 ARG A O 1
ATOM 1263 N N . VAL A 1 160 ? -3.565 2.580 -4.713 1.00 98.69 160 VAL A N 1
ATOM 1264 C CA . VAL A 1 160 ? -4.672 2.785 -5.658 1.00 98.69 160 VAL A CA 1
ATOM 1265 C C . VAL A 1 160 ? -4.989 4.272 -5.834 1.00 98.69 160 VAL A C 1
ATOM 1267 O O . VAL A 1 160 ? -5.181 4.724 -6.960 1.00 98.69 160 VAL A O 1
ATOM 1270 N N . THR A 1 161 ? -4.937 5.061 -4.757 1.00 98.44 161 THR A N 1
ATOM 1271 C CA . THR A 1 161 ? -5.073 6.529 -4.825 1.00 98.44 161 THR A CA 1
ATOM 1272 C C . THR A 1 161 ? -4.024 7.148 -5.745 1.00 98.44 161 THR A C 1
ATOM 1274 O O . THR A 1 161 ? -4.333 8.062 -6.506 1.00 98.44 161 THR A O 1
ATOM 1277 N N . PHE A 1 162 ? -2.789 6.639 -5.727 1.00 98.06 162 PHE A N 1
ATOM 1278 C CA . PHE A 1 162 ? -1.755 7.082 -6.658 1.00 98.06 162 PHE A CA 1
ATOM 1279 C C . PHE A 1 162 ? -2.211 6.922 -8.113 1.00 98.06 162 PHE A C 1
ATOM 1281 O O . PHE A 1 162 ? -2.034 7.853 -8.891 1.00 98.06 162 PHE A O 1
ATOM 1288 N N . ASP A 1 163 ? -2.814 5.786 -8.488 1.00 97.75 163 ASP A N 1
ATOM 1289 C CA . ASP A 1 163 ? -3.310 5.588 -9.859 1.00 97.75 163 ASP A CA 1
ATOM 1290 C C . ASP A 1 163 ? -4.456 6.562 -10.178 1.00 97.75 163 ASP A C 1
ATOM 1292 O O . ASP A 1 163 ? -4.432 7.212 -11.219 1.00 97.75 163 ASP A O 1
ATOM 1296 N N . ALA A 1 164 ? -5.389 6.765 -9.238 1.00 96.69 164 ALA A N 1
ATOM 1297 C CA . ALA A 1 164 ? -6.490 7.721 -9.398 1.00 96.69 164 ALA A CA 1
ATOM 1298 C C . ALA A 1 164 ? -6.010 9.161 -9.636 1.00 96.69 164 ALA A C 1
ATOM 1300 O O . ALA A 1 164 ? -6.579 9.893 -10.440 1.00 96.69 164 ALA A O 1
ATOM 1301 N N . VAL A 1 165 ? -4.968 9.582 -8.918 1.00 95.69 165 VAL A N 1
ATOM 1302 C CA . VAL A 1 165 ? -4.523 10.980 -8.895 1.00 95.69 165 VAL A CA 1
ATOM 1303 C C . VAL A 1 165 ? -3.466 11.264 -9.961 1.00 95.69 165 VAL A C 1
ATOM 1305 O O . VAL A 1 165 ? -3.484 12.340 -10.569 1.00 95.69 165 VAL A O 1
ATOM 1308 N N . VAL A 1 166 ? -2.545 10.327 -10.195 1.00 95.50 166 VAL A N 1
ATOM 1309 C CA . VAL A 1 166 ? -1.451 10.485 -11.162 1.00 95.50 166 VAL A CA 1
ATOM 1310 C C . VAL A 1 166 ? -1.887 10.069 -12.560 1.00 95.50 166 VAL A C 1
ATOM 1312 O O . VAL A 1 166 ? -1.474 10.729 -13.499 1.00 95.50 166 VAL A O 1
ATOM 1315 N N . TYR A 1 167 ? -2.748 9.064 -12.727 1.00 95.88 167 TYR A N 1
ATOM 1316 C CA . TYR A 1 167 ? -3.240 8.595 -14.032 1.00 95.88 167 TYR A CA 1
ATOM 1317 C C . TYR A 1 167 ? -4.775 8.664 -14.123 1.00 95.88 167 TYR A C 1
ATOM 1319 O O . TYR A 1 167 ? -5.411 7.652 -14.423 1.00 95.88 167 TYR A O 1
ATOM 1327 N N . PRO A 1 168 ? -5.411 9.828 -13.892 1.00 93.25 168 PRO A N 1
ATOM 1328 C CA . PRO A 1 168 ? -6.872 9.908 -13.824 1.00 93.25 168 PRO A CA 1
ATOM 1329 C C . PRO A 1 168 ? -7.564 9.477 -15.125 1.00 93.25 168 PRO A C 1
ATOM 1331 O O . PRO A 1 168 ? -8.613 8.846 -15.066 1.00 93.25 168 PRO A O 1
ATOM 1334 N N . GLU A 1 169 ? -6.958 9.731 -16.287 1.00 93.06 169 GLU A N 1
ATOM 1335 C CA . GLU A 1 169 ? -7.545 9.353 -17.581 1.00 93.06 169 GLU A CA 1
ATOM 1336 C C . GLU A 1 169 ? -7.459 7.844 -17.859 1.00 93.06 169 GLU A C 1
ATOM 1338 O O . GLU A 1 169 ? -8.360 7.257 -18.452 1.00 93.06 169 GLU A O 1
ATOM 1343 N N . GLU A 1 170 ? -6.370 7.192 -17.438 1.00 94.94 170 GLU A N 1
ATOM 1344 C CA . GLU A 1 170 ? -6.118 5.784 -17.763 1.00 94.94 170 GLU A CA 1
ATOM 1345 C C . GLU A 1 170 ? -6.536 4.826 -16.638 1.00 94.94 170 GLU A C 1
ATOM 1347 O O . GLU A 1 170 ? -7.135 3.782 -16.892 1.00 94.94 170 GLU A O 1
ATOM 1352 N N . GLY A 1 171 ? -6.186 5.157 -15.394 1.00 94.12 171 GLY A N 1
ATOM 1353 C CA . GLY A 1 171 ? -6.439 4.349 -14.202 1.00 94.12 171 GLY A CA 1
ATOM 1354 C C . GLY A 1 171 ? -7.564 4.878 -13.316 1.00 94.12 171 GLY A C 1
ATOM 1355 O O . GLY A 1 171 ? -8.058 4.133 -12.471 1.00 94.12 171 GLY A O 1
ATOM 1356 N N . GLY A 1 172 ? -8.013 6.122 -13.517 1.00 92.62 172 GLY A N 1
ATOM 1357 C CA . GLY A 1 172 ? -8.962 6.797 -12.626 1.00 92.62 172 GLY A CA 1
ATOM 1358 C C . GLY A 1 172 ? -10.266 6.040 -12.416 1.00 92.62 172 GLY A C 1
ATOM 1359 O O . GLY A 1 172 ? -10.695 5.901 -11.275 1.00 92.62 172 GLY A O 1
ATOM 1360 N N . LYS A 1 173 ? -10.852 5.462 -13.474 1.00 93.94 173 LYS A N 1
ATOM 1361 C CA . LYS A 1 173 ? -12.070 4.651 -13.333 1.00 93.94 173 LYS A CA 1
ATOM 1362 C C . LYS A 1 173 ? -11.836 3.403 -12.473 1.00 93.94 173 LYS A C 1
ATOM 1364 O O . LYS A 1 173 ? -12.573 3.183 -11.524 1.00 93.94 173 LYS A O 1
ATOM 1369 N N . GLN A 1 174 ? -10.811 2.603 -12.777 1.00 96.06 174 GLN A N 1
ATOM 1370 C CA . GLN A 1 174 ? -10.530 1.361 -12.037 1.00 96.06 174 GLN A CA 1
ATOM 1371 C C . GLN A 1 174 ? -10.173 1.648 -10.573 1.00 96.06 174 GLN A C 1
ATOM 1373 O O . GLN A 1 174 ? -10.612 0.950 -9.662 1.00 96.06 174 GLN A O 1
ATOM 1378 N N . ALA A 1 175 ? -9.381 2.697 -10.342 1.00 98.12 175 ALA A N 1
ATOM 1379 C CA . ALA A 1 175 ? -9.024 3.142 -9.005 1.00 98.12 175 ALA A CA 1
ATOM 1380 C C . ALA A 1 175 ? -10.235 3.685 -8.232 1.00 98.12 175 ALA A C 1
ATOM 1382 O O . ALA A 1 175 ? -10.409 3.342 -7.067 1.00 98.12 175 ALA A O 1
ATOM 1383 N N . GLY A 1 176 ? -11.076 4.495 -8.878 1.00 96.44 176 GLY A N 1
ATOM 1384 C CA . GLY A 1 176 ? -12.301 5.039 -8.297 1.00 96.44 176 GLY A CA 1
ATOM 1385 C C . GLY A 1 176 ? -13.306 3.949 -7.934 1.00 96.44 176 GLY A C 1
ATOM 1386 O O . GLY A 1 176 ? -13.807 3.945 -6.814 1.00 96.44 176 GLY A O 1
ATOM 1387 N N . ASP A 1 177 ? -13.526 2.979 -8.828 1.00 96.25 177 ASP A N 1
ATOM 1388 C CA . ASP A 1 177 ? -14.398 1.826 -8.574 1.00 96.25 177 ASP A CA 1
ATOM 1389 C C . ASP A 1 177 ? -13.925 1.042 -7.332 1.00 96.25 177 ASP A C 1
ATOM 1391 O O . ASP A 1 177 ? -14.732 0.710 -6.466 1.00 96.25 177 ASP A O 1
ATOM 1395 N N . PHE A 1 178 ? -12.612 0.814 -7.190 1.00 98.25 178 PHE A N 1
ATOM 1396 C CA . PHE A 1 178 ? -12.039 0.164 -6.006 1.00 98.25 178 PHE A CA 1
ATOM 1397 C C . PHE A 1 178 ? -12.182 1.013 -4.731 1.00 98.25 178 PHE A C 1
ATOM 1399 O O . PHE A 1 178 ? -12.456 0.475 -3.662 1.00 98.25 178 PHE A O 1
ATOM 1406 N N . LEU A 1 179 ? -11.971 2.329 -4.795 1.00 98.25 179 LEU A N 1
ATOM 1407 C CA . LEU A 1 179 ? -12.002 3.196 -3.608 1.00 98.25 179 LEU A CA 1
ATOM 1408 C C . LEU A 1 179 ? -13.427 3.550 -3.149 1.00 98.25 179 LEU A C 1
ATOM 1410 O O . LEU A 1 179 ? -13.621 3.893 -1.983 1.00 98.25 179 LEU A O 1
ATOM 1414 N N . SER A 1 180 ? -14.424 3.437 -4.029 1.00 97.25 180 SER A N 1
ATOM 1415 C CA . SER A 1 180 ? -15.793 3.911 -3.795 1.00 97.25 180 SER A CA 1
ATOM 1416 C C . SER A 1 180 ? -16.482 3.345 -2.537 1.00 97.25 180 SER A C 1
ATOM 1418 O O . SER A 1 180 ? -17.075 4.142 -1.796 1.00 97.25 180 SER A O 1
ATOM 1420 N N . PRO A 1 181 ? -16.393 2.037 -2.209 1.00 97.75 181 PRO A N 1
ATOM 1421 C CA . PRO A 1 181 ? -17.002 1.523 -0.980 1.00 97.75 181 PRO A CA 1
ATOM 1422 C C . PRO A 1 181 ? -16.372 2.136 0.279 1.00 97.75 181 PRO A C 1
ATOM 1424 O O . PRO A 1 181 ? -17.079 2.540 1.200 1.00 97.75 181 PRO A O 1
ATOM 1427 N N . LEU A 1 182 ? -15.045 2.313 0.289 1.00 98.31 182 LEU A N 1
ATOM 1428 C CA . LEU A 1 182 ? -14.356 2.984 1.391 1.00 98.31 182 LEU A CA 1
ATOM 1429 C C . LEU A 1 182 ? -14.757 4.458 1.487 1.00 98.31 182 LEU A C 1
ATOM 1431 O O . LEU A 1 182 ? -14.987 4.953 2.586 1.00 98.31 182 LEU A O 1
ATOM 1435 N N . HIS A 1 183 ? -14.843 5.176 0.365 1.00 98.31 183 HIS A N 1
ATOM 1436 C CA . HIS A 1 183 ? -15.285 6.574 0.371 1.00 98.31 183 HIS A CA 1
ATOM 1437 C C . HIS A 1 183 ? -16.689 6.723 0.953 1.00 98.31 183 HIS A C 1
ATOM 1439 O O . HIS A 1 183 ? -16.929 7.650 1.722 1.00 98.31 183 HIS A O 1
ATOM 1445 N N . SER A 1 184 ? -17.585 5.780 0.657 1.00 97.50 184 SER A N 1
ATOM 1446 C CA . SER A 1 184 ? -18.927 5.744 1.244 1.00 97.50 184 SER A CA 1
ATOM 1447 C C . SER A 1 184 ? -18.863 5.617 2.769 1.00 97.50 184 SER A C 1
ATOM 1449 O O . SER A 1 184 ? -19.499 6.403 3.467 1.00 97.50 184 SER A O 1
ATOM 1451 N N . MET A 1 185 ? -18.023 4.714 3.290 1.00 97.81 185 MET A N 1
ATOM 1452 C CA . MET A 1 185 ? -17.791 4.567 4.735 1.00 97.81 185 MET A CA 1
ATOM 1453 C C . MET A 1 185 ? -17.196 5.833 5.364 1.00 97.81 185 MET A C 1
ATOM 1455 O O . MET A 1 185 ? -17.675 6.305 6.395 1.00 97.81 185 MET A O 1
ATOM 1459 N N . MET A 1 186 ? -16.185 6.419 4.719 1.00 97.94 186 MET A N 1
ATOM 1460 C CA . MET A 1 186 ? -15.518 7.636 5.184 1.00 97.94 186 MET A CA 1
ATOM 1461 C C . MET A 1 186 ? -16.496 8.812 5.279 1.00 97.94 186 MET A C 1
ATOM 1463 O O . MET A 1 186 ? -16.491 9.513 6.283 1.00 97.94 186 MET A O 1
ATOM 1467 N N . VAL A 1 187 ? -17.360 9.011 4.277 1.00 97.94 187 VAL A N 1
ATOM 1468 C CA . VAL A 1 187 ? -18.375 10.081 4.275 1.00 97.94 187 VAL A CA 1
ATOM 1469 C C . VAL A 1 187 ? -19.527 9.773 5.235 1.00 97.94 187 VAL A C 1
ATOM 1471 O O . VAL A 1 187 ? -20.074 10.669 5.875 1.00 97.94 187 VAL A O 1
ATOM 1474 N N . GLN A 1 188 ? -19.930 8.510 5.365 1.00 96.31 188 GLN A N 1
ATOM 1475 C CA . GLN A 1 188 ? -21.017 8.132 6.265 1.00 96.31 188 GLN A CA 1
ATOM 1476 C C . GLN A 1 188 ? -20.663 8.378 7.735 1.00 96.31 188 GLN A C 1
ATOM 1478 O O . GLN A 1 188 ? -21.526 8.838 8.483 1.00 96.31 188 GLN A O 1
ATOM 1483 N N . HIS A 1 189 ? -19.420 8.086 8.123 1.00 96.44 189 HIS A N 1
ATOM 1484 C CA . HIS A 1 189 ? -18.959 8.113 9.513 1.00 96.44 189 HIS A CA 1
ATOM 1485 C C . HIS A 1 189 ? -18.117 9.346 9.880 1.00 96.44 189 HIS A C 1
ATOM 1487 O O . HIS A 1 189 ? -17.646 9.439 11.015 1.00 96.44 189 HIS A O 1
ATOM 1493 N N . PHE A 1 190 ? -17.940 10.298 8.960 1.00 97.31 190 PHE A N 1
ATOM 1494 C CA . PHE A 1 190 ? -17.293 11.571 9.267 1.00 97.31 190 PHE A CA 1
ATOM 1495 C C . PHE A 1 190 ? -18.138 12.396 10.243 1.00 97.31 190 PHE A C 1
ATOM 1497 O O . PHE A 1 190 ? -19.324 12.640 10.008 1.00 97.31 190 PHE A O 1
ATOM 1504 N N . ASP A 1 191 ? -17.509 12.837 11.330 1.00 95.88 191 ASP A N 1
ATOM 1505 C CA . ASP A 1 191 ? -18.091 13.752 12.307 1.00 95.88 191 ASP A CA 1
ATOM 1506 C C . ASP A 1 191 ? -17.529 15.161 12.055 1.00 95.88 191 ASP A C 1
ATOM 1508 O O . ASP A 1 191 ? -16.376 15.410 12.408 1.00 95.88 191 ASP A O 1
ATOM 1512 N N . PRO A 1 192 ? -18.288 16.088 11.438 1.00 93.81 192 PRO A N 1
ATOM 1513 C CA . PRO A 1 192 ? -17.802 17.434 11.132 1.00 93.81 192 PRO A CA 1
ATOM 1514 C C . PRO A 1 192 ? -17.688 18.328 12.377 1.00 93.81 192 PRO A C 1
ATOM 1516 O O . PRO A 1 192 ? -17.220 19.462 12.287 1.00 93.81 192 PRO A O 1
ATOM 1519 N N . SER A 1 193 ? -18.162 17.883 13.544 1.00 92.69 193 SER A N 1
ATOM 1520 C CA . SER A 1 193 ? -18.155 18.674 14.779 1.00 92.69 193 SER A CA 1
ATOM 1521 C C . SER A 1 193 ? -17.982 17.769 16.000 1.00 92.69 193 SER A C 1
ATOM 1523 O O . SER A 1 193 ? -18.869 17.706 16.857 1.00 92.69 193 SER A O 1
ATOM 1525 N N . PRO A 1 194 ? -16.840 17.065 16.111 1.00 90.44 194 PRO A N 1
ATOM 1526 C CA . PRO A 1 194 ? -16.628 16.137 17.206 1.00 90.44 194 PRO A CA 1
ATOM 1527 C C . PRO A 1 194 ? -16.547 16.903 18.531 1.00 90.44 194 PRO A C 1
ATOM 1529 O O . PRO A 1 194 ? -15.922 17.960 18.614 1.00 90.44 194 PRO A O 1
ATOM 1532 N N . ASN A 1 195 ? -17.109 16.338 19.605 1.00 88.12 195 ASN A N 1
ATOM 1533 C CA . ASN A 1 195 ? -17.117 16.959 20.943 1.00 88.12 195 ASN A CA 1
ATOM 1534 C C . ASN A 1 195 ? -15.716 17.304 21.469 1.00 88.12 195 ASN A C 1
ATOM 1536 O O . ASN A 1 195 ? -15.555 18.210 22.281 1.00 88.12 195 ASN A O 1
ATOM 1540 N N . ASN A 1 196 ? -14.708 16.555 21.025 1.00 80.81 196 ASN A N 1
ATOM 1541 C CA . ASN A 1 196 ? -13.317 16.759 21.393 1.00 80.81 196 ASN A CA 1
ATOM 1542 C C . ASN A 1 196 ? -12.553 17.616 20.371 1.00 80.81 196 ASN A C 1
ATOM 1544 O O . ASN A 1 196 ? -11.363 17.772 20.525 1.00 80.81 196 ASN A O 1
ATOM 1548 N N . ALA A 1 197 ? -13.190 18.179 19.342 1.00 79.44 197 ALA A N 1
ATOM 1549 C CA . ALA A 1 197 ? -12.579 19.034 18.314 1.00 79.44 197 ALA A CA 1
ATOM 1550 C C . ALA A 1 197 ? -11.451 18.406 17.455 1.00 79.44 197 ALA A C 1
ATOM 1552 O O . ALA A 1 197 ? -10.843 19.109 16.643 1.00 79.44 197 ALA A O 1
ATOM 1553 N N . TRP A 1 198 ? -11.164 17.101 17.577 1.00 77.44 198 TRP A N 1
ATOM 1554 C CA . TRP A 1 198 ? -10.109 16.440 16.787 1.00 77.44 198 TRP A CA 1
ATOM 1555 C C . TRP A 1 198 ? -10.448 15.040 16.260 1.00 77.44 198 TRP A C 1
ATOM 1557 O O . TRP A 1 198 ? -9.781 14.567 15.338 1.00 77.44 198 TRP A O 1
ATOM 1567 N N . GLU A 1 199 ? -11.452 14.346 16.797 1.00 86.12 199 GLU A N 1
ATOM 1568 C CA . GLU A 1 199 ? -11.816 12.987 16.372 1.00 86.12 199 GLU A CA 1
ATOM 1569 C C . GLU A 1 199 ? -12.880 12.982 15.264 1.00 86.12 199 GLU A C 1
ATOM 1571 O O . GLU A 1 199 ? -13.986 12.474 15.431 1.00 86.12 199 GLU A O 1
ATOM 1576 N N . TYR A 1 200 ? -12.522 13.545 14.110 1.00 92.75 200 TYR A N 1
ATOM 1577 C CA . TYR A 1 200 ? -13.389 13.605 12.926 1.00 92.75 200 TYR A CA 1
ATOM 1578 C C . TYR A 1 200 ? -13.634 12.226 12.283 1.00 92.75 200 TYR A C 1
ATOM 1580 O O . TYR A 1 200 ? -14.697 11.972 11.723 1.00 92.75 200 TYR A O 1
ATOM 1588 N N . PHE A 1 201 ? -12.650 11.322 12.385 1.00 94.56 201 PHE A N 1
ATOM 1589 C CA . PHE A 1 201 ? -12.726 9.933 11.919 1.00 94.56 201 PHE A CA 1
ATOM 1590 C C . PHE A 1 201 ? -12.610 8.986 13.115 1.00 94.56 201 PHE A C 1
ATOM 1592 O O . PHE A 1 201 ? -11.524 8.798 13.673 1.00 94.56 201 PHE A O 1
ATOM 1599 N N . LYS A 1 202 ? -13.734 8.390 13.515 1.00 91.94 202 LYS A N 1
ATOM 1600 C CA . LYS A 1 202 ? -13.812 7.470 14.659 1.00 91.94 202 LYS A CA 1
ATOM 1601 C C . LYS A 1 202 ? -13.352 6.064 14.276 1.00 91.94 202 LYS A C 1
ATOM 1603 O O . LYS A 1 202 ? -13.296 5.712 13.095 1.00 91.94 202 LYS A O 1
ATOM 1608 N N . ALA A 1 203 ? -13.030 5.243 15.278 1.00 90.00 203 ALA A N 1
ATOM 1609 C CA . ALA A 1 203 ? -12.545 3.875 15.066 1.00 90.00 203 ALA A CA 1
ATOM 1610 C C . ALA A 1 203 ? -13.489 3.030 14.187 1.00 90.00 203 ALA A C 1
ATOM 1612 O O . ALA A 1 203 ? -13.011 2.249 13.369 1.00 90.00 203 ALA A O 1
ATOM 1613 N N . ASP A 1 204 ? -14.801 3.221 14.334 1.00 92.06 204 ASP A N 1
ATOM 1614 C CA . ASP A 1 204 ? -15.887 2.516 13.640 1.00 92.06 204 ASP A CA 1
ATOM 1615 C C . ASP A 1 204 ? -16.157 3.003 12.205 1.00 92.06 204 ASP A C 1
ATOM 1617 O O . ASP A 1 204 ? -16.981 2.409 11.510 1.00 92.06 204 ASP A O 1
ATOM 1621 N N . THR A 1 205 ? -15.433 4.028 11.733 1.00 96.25 205 THR A N 1
ATOM 1622 C CA . THR A 1 205 ? -15.430 4.439 10.315 1.00 96.25 205 THR A CA 1
ATOM 1623 C C . THR A 1 205 ? -15.003 3.284 9.410 1.00 96.25 205 THR A C 1
ATOM 1625 O O . THR A 1 205 ? -15.541 3.106 8.322 1.00 96.25 205 THR A O 1
ATOM 1628 N N . LEU A 1 206 ? -14.026 2.485 9.853 1.00 97.62 206 LEU A N 1
ATOM 1629 C CA . LEU A 1 206 ? -13.582 1.296 9.136 1.00 97.62 206 LEU A CA 1
ATOM 1630 C C . LEU A 1 206 ? -14.239 0.067 9.753 1.00 97.62 206 LEU A C 1
ATOM 1632 O O . LEU A 1 206 ? -14.125 -0.170 10.955 1.00 97.62 206 LEU A O 1
ATOM 1636 N N . GLN A 1 207 ? -14.882 -0.736 8.911 1.00 96.88 207 GLN A N 1
ATOM 1637 C CA . GLN A 1 207 ? -15.602 -1.934 9.328 1.00 96.88 207 GLN A CA 1
ATOM 1638 C C . GLN A 1 207 ? -15.091 -3.150 8.559 1.00 96.88 207 GLN A C 1
ATOM 1640 O O . GLN A 1 207 ? -14.799 -3.080 7.361 1.00 96.88 207 GLN A O 1
ATOM 1645 N N . ASP A 1 208 ? -14.943 -4.269 9.267 1.00 96.12 208 ASP A N 1
ATOM 1646 C CA . ASP A 1 208 ? -14.635 -5.542 8.628 1.00 96.12 208 ASP A CA 1
ATOM 1647 C C . ASP A 1 208 ? -15.844 -6.068 7.842 1.00 96.12 208 ASP A C 1
ATOM 1649 O O . ASP A 1 208 ? -16.941 -5.516 7.887 1.00 96.12 208 ASP A O 1
ATOM 1653 N N . CYS A 1 209 ? -15.629 -7.142 7.091 1.00 95.62 209 CYS A N 1
ATOM 1654 C CA . CYS A 1 209 ? -16.695 -7.836 6.395 1.00 95.62 209 CYS A CA 1
ATOM 1655 C C . CYS A 1 209 ? -16.666 -9.320 6.775 1.00 95.62 209 CYS A C 1
ATOM 1657 O O . CYS A 1 209 ? -16.693 -10.191 5.907 1.00 95.62 209 CYS A O 1
ATOM 1659 N N . ALA A 1 210 ? -16.593 -9.624 8.079 1.00 90.69 210 ALA A N 1
ATOM 1660 C CA . ALA A 1 210 ? -16.389 -10.982 8.593 1.00 90.69 210 ALA A CA 1
ATOM 1661 C C . ALA A 1 210 ? -17.435 -12.008 8.116 1.00 90.69 210 ALA A C 1
ATOM 1663 O O . ALA A 1 210 ? -17.148 -13.208 8.085 1.00 90.69 210 ALA A O 1
ATOM 1664 N N . SER A 1 211 ? -18.624 -11.548 7.711 1.00 90.38 211 SER A N 1
ATOM 1665 C CA . SER A 1 211 ? -19.669 -12.359 7.074 1.00 90.38 211 SER A CA 1
ATOM 1666 C C . SER A 1 211 ? -19.264 -12.922 5.705 1.00 90.38 211 SER A C 1
ATOM 1668 O O . SER A 1 211 ? -19.844 -13.911 5.264 1.00 90.38 211 SER A O 1
ATOM 1670 N N . ASN A 1 212 ? -18.255 -12.344 5.047 1.00 88.69 212 ASN A N 1
ATOM 1671 C CA . ASN A 1 212 ? -17.745 -12.756 3.745 1.00 88.69 212 ASN A CA 1
ATOM 1672 C C . ASN A 1 212 ? -16.509 -13.666 3.905 1.00 88.69 212 ASN A C 1
ATOM 1674 O O . ASN A 1 212 ? -15.418 -13.194 4.252 1.00 88.69 212 ASN A O 1
ATOM 1678 N N . PRO A 1 213 ? -16.605 -14.974 3.596 1.00 86.38 213 PRO A N 1
ATOM 1679 C CA . PRO A 1 213 ? -15.481 -15.896 3.730 1.00 86.38 213 PRO A CA 1
ATOM 1680 C C . PRO A 1 213 ? -14.242 -15.443 2.944 1.00 86.38 213 PRO A C 1
ATOM 1682 O O . PRO A 1 213 ? -14.330 -15.031 1.788 1.00 86.38 213 PRO A O 1
ATOM 1685 N N . GLY A 1 214 ? -13.070 -15.532 3.577 1.00 87.25 214 GLY A N 1
ATOM 1686 C CA . GLY A 1 214 ? -11.786 -15.199 2.950 1.00 87.25 214 GLY A CA 1
ATOM 1687 C C . GLY A 1 214 ? -11.484 -13.701 2.811 1.00 87.25 214 GLY A C 1
ATOM 1688 O O . GLY A 1 214 ? -10.575 -13.355 2.061 1.00 87.25 214 GLY A O 1
ATOM 1689 N N . HIS A 1 215 ? -12.220 -12.821 3.493 1.00 95.19 215 HIS A N 1
ATOM 1690 C CA . HIS A 1 215 ? -11.976 -11.373 3.502 1.00 95.19 215 HIS A CA 1
ATOM 1691 C C . HIS A 1 215 ? -11.590 -10.866 4.896 1.00 95.19 215 HIS A C 1
ATOM 1693 O O . HIS A 1 215 ? -11.315 -11.663 5.793 1.00 95.19 215 HIS A O 1
ATOM 1699 N N . VAL A 1 216 ? -11.540 -9.542 5.070 1.00 97.62 216 VAL A N 1
ATOM 1700 C CA . VAL A 1 216 ? -11.229 -8.888 6.344 1.00 97.62 216 VAL A CA 1
ATOM 1701 C C . VAL A 1 216 ? -12.220 -9.327 7.424 1.00 97.62 216 VAL A C 1
ATOM 1703 O O . VAL A 1 216 ? -13.428 -9.190 7.263 1.00 97.62 216 VAL A O 1
ATOM 1706 N N . LYS A 1 217 ? -11.683 -9.838 8.533 1.00 96.62 217 LYS A N 1
ATOM 1707 C CA . LYS A 1 217 ? -12.405 -10.303 9.728 1.00 96.62 217 LYS A CA 1
ATOM 1708 C C . LYS A 1 217 ? -12.176 -9.424 10.955 1.00 96.62 217 LYS A C 1
ATOM 1710 O O . LYS A 1 217 ? -12.780 -9.667 11.993 1.00 96.62 217 LYS A O 1
ATOM 1715 N N . ALA A 1 218 ? -11.234 -8.492 10.871 1.00 96.44 218 ALA A N 1
ATOM 1716 C CA . ALA A 1 218 ? -10.941 -7.544 11.930 1.00 96.44 218 ALA A CA 1
ATOM 1717 C C . ALA A 1 218 ? -10.279 -6.299 11.343 1.00 96.44 218 ALA A C 1
ATOM 1719 O O . ALA A 1 218 ? -9.445 -6.394 10.440 1.00 96.44 218 ALA A O 1
ATOM 1720 N N . VAL A 1 219 ? -10.608 -5.141 11.899 1.00 97.25 219 VAL A N 1
ATOM 1721 C CA . VAL A 1 219 ? -9.872 -3.894 11.680 1.00 97.25 219 VAL A CA 1
ATOM 1722 C C . VAL A 1 219 ? -8.923 -3.689 12.854 1.00 97.25 219 VAL A C 1
ATOM 1724 O O . VAL A 1 219 ? -9.286 -3.938 14.007 1.00 97.25 219 VAL A O 1
ATOM 1727 N N . PHE A 1 220 ? -7.703 -3.234 12.573 1.00 94.19 220 PHE A N 1
ATOM 1728 C CA . PHE A 1 220 ? -6.738 -2.895 13.612 1.00 94.19 220 PHE A CA 1
ATOM 1729 C C . PHE A 1 220 ? -7.334 -1.869 14.591 1.00 94.19 220 PHE A C 1
ATOM 1731 O O . PHE A 1 220 ? -7.779 -0.788 14.199 1.00 94.19 220 PHE A O 1
ATOM 1738 N N . GLY A 1 221 ? -7.341 -2.203 15.883 1.00 91.88 221 GLY A N 1
ATOM 1739 C CA . GLY A 1 221 ? -7.888 -1.323 16.915 1.00 91.88 221 GLY A CA 1
ATOM 1740 C C . GLY A 1 221 ? -7.135 0.005 16.976 1.00 91.88 221 GLY A C 1
ATOM 1741 O O . GLY A 1 221 ? -5.910 0.025 16.889 1.00 91.88 221 GLY A O 1
ATOM 1742 N N . SER A 1 222 ? -7.855 1.115 17.149 1.00 89.12 222 SER A N 1
ATOM 1743 C CA . SER A 1 222 ? -7.245 2.451 17.228 1.00 89.12 222 SER A CA 1
ATOM 1744 C C . SER A 1 222 ? -6.475 2.859 15.960 1.00 89.12 222 SER A C 1
ATOM 1746 O O . SER A 1 222 ? -5.506 3.618 16.037 1.00 89.12 222 SER A O 1
ATOM 1748 N N . TRP A 1 223 ? -6.883 2.364 14.784 1.00 93.81 223 TRP A N 1
ATOM 1749 C CA . TRP A 1 223 ? -6.226 2.663 13.507 1.00 93.81 223 TRP A CA 1
ATOM 1750 C C . TRP A 1 223 ? -6.076 4.170 13.250 1.00 93.81 223 TRP A C 1
ATOM 1752 O O . TRP A 1 223 ? -5.040 4.593 12.740 1.00 93.81 223 TRP A O 1
ATOM 1762 N N . GLN A 1 224 ? -7.056 4.982 13.663 1.00 91.38 224 GLN A N 1
ATOM 1763 C CA . GLN A 1 224 ? -7.085 6.433 13.466 1.00 91.38 224 GLN A CA 1
ATOM 1764 C C . GLN A 1 224 ? -5.964 7.168 14.227 1.00 91.38 224 GLN A C 1
ATOM 1766 O O . GLN A 1 224 ? -5.608 8.303 13.892 1.00 91.38 224 GLN A O 1
ATOM 1771 N N . TRP A 1 225 ? -5.371 6.503 15.226 1.00 87.88 225 TRP A N 1
ATOM 1772 C CA . TRP A 1 225 ? -4.245 6.988 16.029 1.00 87.88 225 TRP A CA 1
ATOM 1773 C C . TRP A 1 225 ? -2.888 6.469 15.535 1.00 87.88 225 TRP A C 1
ATOM 1775 O O . TRP A 1 225 ? -1.843 6.976 15.938 1.00 87.88 225 TRP A O 1
ATOM 1785 N N . ASN A 1 226 ? -2.879 5.486 14.634 1.00 90.69 226 ASN A N 1
ATOM 1786 C CA . ASN A 1 226 ? -1.664 4.910 14.078 1.00 90.69 226 ASN A CA 1
ATOM 1787 C C . ASN A 1 226 ? -1.434 5.428 12.654 1.00 90.69 226 ASN A C 1
ATOM 1789 O O . ASN A 1 226 ? -2.022 4.905 11.713 1.00 90.69 226 ASN A O 1
ATOM 1793 N N . HIS A 1 227 ? -0.533 6.401 12.465 1.00 92.94 227 HIS A N 1
ATOM 1794 C CA . HIS A 1 227 ? -0.293 7.004 11.139 1.00 92.94 227 HIS A CA 1
ATOM 1795 C C . HIS A 1 227 ? 0.255 6.022 10.095 1.00 92.94 227 HIS A C 1
ATOM 1797 O O . HIS A 1 227 ? 0.170 6.301 8.903 1.00 92.94 227 HIS A O 1
ATOM 1803 N N . PHE A 1 228 ? 0.751 4.846 10.499 1.00 93.94 228 PHE A N 1
ATOM 1804 C CA . PHE A 1 228 ? 1.068 3.781 9.545 1.00 93.94 228 PHE A CA 1
ATOM 1805 C C . PHE A 1 228 ? -0.197 3.242 8.842 1.00 93.94 228 PHE A C 1
ATOM 1807 O O . PHE A 1 228 ? -0.146 2.749 7.718 1.00 93.94 228 PHE A O 1
ATOM 1814 N N . ILE A 1 229 ? -1.353 3.348 9.494 1.00 96.81 229 ILE A N 1
ATOM 1815 C CA . ILE A 1 229 ? -2.644 2.886 8.985 1.00 96.81 229 ILE A CA 1
ATOM 1816 C C . ILE A 1 229 ? -3.491 4.070 8.529 1.00 96.81 229 ILE A C 1
ATOM 1818 O O . ILE A 1 229 ? -3.971 4.069 7.398 1.00 96.81 229 ILE A O 1
ATOM 1822 N N . SER A 1 230 ? -3.634 5.096 9.370 1.00 97.19 230 SER A N 1
ATOM 1823 C CA . SER A 1 230 ? -4.524 6.216 9.082 1.00 97.19 230 SER A CA 1
ATOM 1824 C C . SER A 1 230 ? -4.045 7.109 7.944 1.00 97.19 230 SER A C 1
ATOM 1826 O O . SER A 1 230 ? -4.872 7.536 7.150 1.00 97.19 230 SER A O 1
ATOM 1828 N N . ALA A 1 231 ? -2.739 7.345 7.774 1.00 97.81 231 ALA A N 1
ATOM 1829 C CA . ALA A 1 231 ? -2.276 8.213 6.692 1.00 97.81 231 ALA A CA 1
ATOM 1830 C C . ALA A 1 231 ? -2.556 7.638 5.286 1.00 97.81 231 ALA A C 1
ATOM 1832 O O . ALA A 1 231 ? -3.055 8.390 4.444 1.00 97.81 231 ALA A O 1
ATOM 1833 N N . PRO A 1 232 ? -2.343 6.333 5.003 1.00 98.62 232 PRO A N 1
ATOM 1834 C CA . PRO A 1 232 ? -2.837 5.717 3.771 1.00 98.62 232 PRO A CA 1
ATOM 1835 C C . PRO A 1 232 ? -4.350 5.836 3.559 1.00 98.62 232 PRO A C 1
ATOM 1837 O O . PRO A 1 232 ? -4.776 6.098 2.437 1.00 98.62 232 PRO A O 1
ATOM 1840 N N . VAL A 1 233 ? -5.151 5.660 4.618 1.00 98.69 233 VAL A N 1
ATOM 1841 C CA . VAL A 1 233 ? -6.621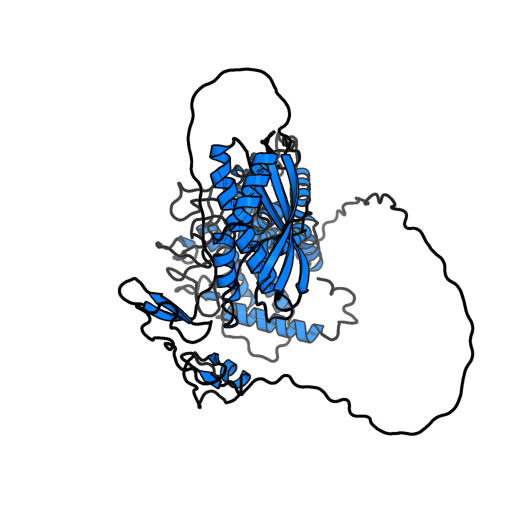 5.773 4.560 1.00 98.69 233 VAL A CA 1
ATOM 1842 C C . VAL A 1 233 ? -7.028 7.202 4.213 1.00 98.69 233 VAL A C 1
ATOM 1844 O O . VAL A 1 233 ? -7.752 7.422 3.247 1.00 98.69 233 VAL A O 1
ATOM 1847 N N . TYR A 1 234 ? -6.504 8.185 4.942 1.00 98.44 234 TYR A N 1
ATOM 1848 C CA . TYR A 1 234 ? -6.778 9.599 4.703 1.00 98.44 234 TYR A CA 1
ATOM 1849 C C . TYR A 1 234 ? -6.340 10.049 3.317 1.00 98.44 234 TYR A C 1
ATOM 1851 O O . TYR A 1 234 ? -7.049 10.817 2.680 1.00 98.44 234 TYR A O 1
ATOM 1859 N N . SER A 1 235 ? -5.226 9.520 2.806 1.00 98.56 235 SER A N 1
ATOM 1860 C CA . SER A 1 235 ? -4.730 9.862 1.470 1.00 98.56 235 SER A CA 1
ATOM 1861 C C . SER A 1 235 ? -5.758 9.615 0.365 1.00 98.56 235 SER A C 1
ATOM 1863 O O . SER A 1 235 ? -5.704 10.296 -0.651 1.00 98.56 235 SER A O 1
ATOM 1865 N N . THR A 1 236 ? -6.713 8.698 0.559 1.00 98.56 236 THR A N 1
ATOM 1866 C CA . THR A 1 236 ? -7.787 8.431 -0.415 1.00 98.56 236 THR A CA 1
ATOM 1867 C C . THR A 1 236 ? -8.664 9.646 -0.707 1.00 98.56 236 THR A C 1
ATOM 1869 O O . THR A 1 236 ? -9.242 9.722 -1.791 1.00 98.56 236 THR A O 1
ATOM 1872 N N . LEU A 1 237 ? -8.698 10.629 0.197 1.00 98.31 237 LEU A N 1
ATOM 1873 C CA . LEU A 1 237 ? -9.393 11.904 0.014 1.00 98.31 237 LEU A CA 1
ATOM 1874 C C . LEU A 1 237 ? -8.712 12.819 -1.016 1.00 98.31 237 LEU A C 1
ATOM 1876 O O . LEU A 1 237 ? -9.286 13.833 -1.393 1.00 98.31 237 LEU A O 1
ATOM 1880 N N . ALA A 1 238 ? -7.515 12.473 -1.502 1.00 97.06 238 ALA A N 1
ATOM 1881 C CA . ALA A 1 238 ? -6.886 13.166 -2.628 1.00 97.06 238 ALA A CA 1
ATOM 1882 C C . ALA A 1 238 ? -7.490 12.775 -3.991 1.00 97.06 238 ALA A C 1
ATOM 1884 O O . ALA A 1 238 ? -7.257 13.465 -4.985 1.00 97.06 238 ALA A O 1
ATOM 1885 N N . SER A 1 239 ? -8.228 11.661 -4.063 1.00 95.06 239 SER A N 1
ATOM 1886 C CA . SER A 1 239 ? -9.005 11.292 -5.253 1.00 95.06 239 SER A CA 1
ATOM 1887 C C . SER A 1 239 ? -10.369 11.984 -5.244 1.00 95.06 239 SER A C 1
ATOM 1889 O O . SER A 1 239 ? -10.870 12.342 -4.183 1.00 95.06 239 SER A O 1
ATOM 1891 N N . THR A 1 240 ? -10.974 12.202 -6.410 1.00 91.50 240 THR A N 1
ATOM 1892 C CA . THR A 1 240 ? -12.299 12.833 -6.503 1.00 91.50 240 THR A CA 1
ATOM 1893 C C . THR A 1 240 ? -13.376 11.886 -5.978 1.00 91.50 240 THR A C 1
ATOM 1895 O O . THR A 1 240 ? -13.552 10.798 -6.527 1.00 91.50 240 THR A O 1
ATOM 1898 N N . LEU A 1 241 ? -14.102 12.299 -4.935 1.00 94.56 241 LEU A N 1
ATOM 1899 C CA . LEU A 1 241 ? -15.279 11.580 -4.450 1.00 94.56 241 LEU A CA 1
ATOM 1900 C C . LEU A 1 241 ? -16.519 12.023 -5.240 1.00 94.56 241 LEU A C 1
ATOM 1902 O O . LEU A 1 241 ? -16.593 13.146 -5.737 1.00 94.56 241 LEU A O 1
ATOM 1906 N N . SER A 1 242 ? -17.512 11.139 -5.352 1.00 91.31 242 SER A N 1
ATOM 1907 C CA . SER A 1 242 ? -18.786 11.488 -5.990 1.00 91.31 242 SER A CA 1
ATOM 1908 C C . SER A 1 242 ? -19.526 12.535 -5.155 1.00 91.31 242 SER A C 1
ATOM 1910 O O . SER A 1 242 ? -19.797 12.294 -3.977 1.00 91.31 242 SER A O 1
ATOM 1912 N N . GLU A 1 243 ? -19.928 13.650 -5.770 1.00 90.81 243 GLU A N 1
ATOM 1913 C CA . GLU A 1 243 ? -20.711 14.713 -5.115 1.00 90.81 243 GLU A CA 1
ATOM 1914 C C . GLU A 1 243 ? -22.000 14.175 -4.474 1.00 90.81 243 GLU A C 1
ATOM 1916 O O . GLU A 1 243 ? -22.441 14.657 -3.433 1.00 90.81 243 GLU A O 1
ATOM 1921 N N . SER A 1 244 ? -22.574 13.106 -5.039 1.00 93.88 244 SER A N 1
ATOM 1922 C CA . SER A 1 244 ? -23.774 12.461 -4.502 1.00 93.88 244 SER A CA 1
ATOM 1923 C C . SER A 1 244 ? -23.580 11.854 -3.108 1.00 93.88 244 SER A C 1
ATOM 1925 O O . SER A 1 244 ? -24.564 11.698 -2.391 1.00 93.88 244 SER A O 1
ATOM 1927 N N . LEU A 1 245 ? -22.350 11.504 -2.708 1.00 95.19 245 LEU A N 1
ATOM 1928 C CA . LEU A 1 245 ? -22.068 11.001 -1.354 1.00 95.19 245 LEU A CA 1
ATOM 1929 C C . LEU A 1 245 ? -22.295 12.082 -0.289 1.00 95.19 245 LEU A C 1
ATOM 1931 O O . LEU A 1 245 ? -22.638 11.770 0.850 1.00 95.19 245 LEU A O 1
ATOM 1935 N N . PHE A 1 246 ? -22.138 13.346 -0.679 1.00 95.88 246 PHE A N 1
ATOM 1936 C CA . PHE A 1 246 ? -22.309 14.512 0.183 1.00 95.88 246 PHE A CA 1
ATOM 1937 C C . PHE A 1 246 ? -23.722 15.091 0.117 1.00 95.88 246 PHE A C 1
ATOM 1939 O O . PHE A 1 246 ? -24.025 16.070 0.800 1.00 95.88 246 PHE A O 1
ATOM 1946 N N . ALA A 1 247 ? -24.623 14.483 -0.663 1.00 92.00 247 ALA A N 1
ATOM 1947 C CA . ALA A 1 247 ? -26.017 14.889 -0.679 1.00 92.00 247 ALA A CA 1
ATOM 1948 C C . ALA A 1 247 ? -26.583 14.819 0.749 1.00 92.00 247 ALA A C 1
ATOM 1950 O O . ALA A 1 247 ? -26.524 13.779 1.404 1.00 92.00 247 ALA A O 1
ATOM 1951 N N . LEU A 1 248 ? -27.135 15.938 1.227 1.00 92.44 248 LEU A N 1
ATOM 1952 C CA . LEU A 1 248 ? -27.675 16.100 2.586 1.00 92.44 248 LEU A CA 1
ATOM 1953 C C . LEU A 1 248 ? -26.626 16.096 3.716 1.00 92.44 248 LEU A C 1
ATOM 1955 O O . LEU A 1 248 ? -27.001 16.038 4.888 1.00 92.44 248 LEU A O 1
ATOM 1959 N N . LYS A 1 249 ? -25.328 16.167 3.402 1.00 94.50 249 LYS A N 1
ATOM 1960 C CA . LYS A 1 249 ? -24.274 16.384 4.399 1.00 94.50 249 LYS A CA 1
ATOM 1961 C C . LYS A 1 249 ? -24.082 17.880 4.639 1.00 94.50 249 LYS A C 1
ATOM 1963 O O . LYS A 1 249 ? -24.255 18.696 3.740 1.00 94.50 249 LYS A O 1
ATOM 1968 N N . SER A 1 250 ? -23.730 18.239 5.871 1.00 94.94 250 SER A N 1
ATOM 1969 C CA . SER A 1 250 ? -23.390 19.617 6.259 1.00 94.94 250 SER A CA 1
ATOM 1970 C C . SER A 1 250 ? -21.924 19.970 5.990 1.00 94.94 250 SER A C 1
ATOM 1972 O O . SER A 1 250 ? -21.459 21.001 6.460 1.00 94.94 250 SER A O 1
ATOM 1974 N N . PHE A 1 251 ? -21.200 19.074 5.327 1.00 96.44 251 PHE A N 1
ATOM 1975 C CA . PHE A 1 251 ? -19.776 19.145 5.051 1.00 96.44 251 PHE A CA 1
ATOM 1976 C C . PHE A 1 251 ? -19.520 18.622 3.640 1.00 96.44 251 PHE A C 1
ATOM 1978 O O . PHE A 1 251 ? -20.337 17.869 3.096 1.00 96.44 251 PHE A O 1
ATOM 1985 N N . ASP A 1 252 ? -18.379 18.986 3.076 1.00 95.94 252 ASP A N 1
ATOM 1986 C CA . ASP A 1 252 ? -17.923 18.520 1.774 1.00 95.94 252 ASP A CA 1
ATOM 1987 C C . ASP A 1 252 ? -16.611 17.720 1.869 1.00 95.94 252 ASP A C 1
ATOM 1989 O O . ASP A 1 252 ? -16.123 17.360 2.946 1.00 95.94 252 ASP A O 1
ATOM 1993 N N . GLN A 1 253 ? -16.046 17.369 0.713 1.00 96.94 253 GLN A N 1
ATOM 1994 C CA . GLN A 1 253 ? -14.778 16.649 0.659 1.00 96.94 253 GLN A CA 1
ATOM 1995 C C . GLN A 1 253 ? -13.613 17.477 1.226 1.00 96.94 253 GLN A C 1
ATOM 1997 O O . GLN A 1 253 ? -12.695 16.896 1.809 1.00 96.94 253 GLN A O 1
ATOM 2002 N N . GLN A 1 254 ? -13.621 18.803 1.061 1.00 95.88 254 GLN A N 1
ATOM 2003 C CA . GLN A 1 254 ? -12.547 19.665 1.548 1.00 95.88 254 GLN A CA 1
ATOM 2004 C C . GLN A 1 254 ? -12.520 19.686 3.078 1.00 95.88 254 GLN A C 1
ATOM 2006 O O . GLN A 1 254 ? -11.436 19.572 3.646 1.00 95.88 254 GLN A O 1
ATOM 2011 N N . ASP A 1 255 ? -13.677 19.698 3.744 1.00 96.50 255 ASP A N 1
ATOM 2012 C CA . ASP A 1 255 ? -13.753 19.571 5.207 1.00 96.50 255 ASP A CA 1
ATOM 2013 C C . ASP A 1 255 ? -13.075 18.279 5.704 1.00 96.50 255 ASP A C 1
ATOM 2015 O O . ASP A 1 255 ? -12.324 18.272 6.685 1.00 96.50 255 ASP A O 1
ATOM 2019 N N . MET A 1 256 ? -13.291 17.166 4.993 1.00 97.75 256 MET A N 1
ATOM 2020 C CA . MET A 1 256 ? -12.652 15.884 5.305 1.00 97.75 256 MET A CA 1
ATOM 2021 C C . MET A 1 256 ? -11.136 15.916 5.061 1.00 97.75 256 MET A C 1
ATOM 2023 O O . MET A 1 256 ? -10.375 15.338 5.844 1.00 97.75 256 MET A O 1
ATOM 2027 N N . VAL A 1 257 ? -10.688 16.574 3.984 1.00 97.06 257 VAL A N 1
ATOM 2028 C CA . VAL A 1 257 ? -9.261 16.771 3.676 1.00 97.06 257 VAL A CA 1
ATOM 2029 C C . VAL A 1 257 ? -8.594 17.614 4.759 1.00 97.06 257 VAL A C 1
ATOM 2031 O O . VAL A 1 257 ? -7.533 17.229 5.252 1.00 97.06 257 VAL A O 1
ATOM 2034 N N . ASP A 1 258 ? -9.218 18.708 5.185 1.00 94.38 258 ASP A N 1
ATOM 2035 C CA . ASP A 1 258 ? -8.692 19.598 6.219 1.00 94.38 258 ASP A CA 1
ATOM 2036 C C . ASP A 1 258 ? -8.587 18.877 7.568 1.00 94.38 258 ASP A C 1
ATOM 2038 O O . ASP A 1 258 ? -7.546 18.943 8.231 1.00 94.38 258 ASP A O 1
ATOM 2042 N N . ALA A 1 259 ? -9.606 18.094 7.935 1.00 95.00 259 ALA A N 1
ATOM 2043 C CA . ALA A 1 259 ? -9.574 17.236 9.115 1.00 95.00 259 ALA A CA 1
ATOM 2044 C C . ALA A 1 259 ? -8.430 16.208 9.051 1.00 95.00 259 ALA A C 1
ATOM 2046 O O . ALA A 1 259 ? -7.676 16.040 10.014 1.00 95.00 259 ALA A O 1
ATOM 2047 N N . ALA A 1 260 ? -8.253 15.538 7.909 1.00 95.81 260 ALA A N 1
ATOM 2048 C CA . ALA A 1 260 ? -7.159 14.596 7.693 1.00 95.81 260 ALA A CA 1
ATOM 2049 C C . ALA A 1 260 ? -5.777 15.268 7.792 1.00 95.81 260 ALA A C 1
ATOM 2051 O O . ALA A 1 260 ? -4.895 14.771 8.499 1.00 95.81 260 ALA A O 1
ATOM 2052 N N . CYS A 1 261 ? -5.588 16.419 7.143 1.00 92.69 261 CYS A N 1
ATOM 2053 C CA . CYS A 1 261 ? -4.367 17.222 7.229 1.00 92.69 261 CYS A CA 1
ATOM 2054 C C . CYS A 1 261 ? -4.077 17.650 8.674 1.00 92.69 261 CYS A C 1
ATOM 2056 O O . CYS A 1 261 ? -2.946 17.506 9.148 1.00 92.69 261 CYS A O 1
ATOM 2058 N N . GLY A 1 262 ? -5.105 18.074 9.413 1.00 90.88 262 GLY A N 1
ATOM 2059 C CA . GLY A 1 262 ? -5.011 18.425 10.829 1.00 90.88 262 GLY A CA 1
ATOM 2060 C C . GLY A 1 262 ? -4.539 17.272 11.723 1.00 90.88 262 GLY A C 1
ATOM 2061 O O . GLY A 1 262 ? -3.899 17.512 12.748 1.00 90.88 262 GLY A O 1
ATOM 2062 N N . ARG A 1 263 ? -4.785 16.016 11.325 1.00 89.31 263 ARG A N 1
ATOM 2063 C CA . ARG A 1 263 ? -4.270 14.818 12.011 1.00 89.31 263 ARG A CA 1
ATOM 2064 C C . ARG A 1 263 ? -2.836 14.482 11.605 1.00 89.31 263 ARG A C 1
ATOM 2066 O O . ARG A 1 263 ? -2.044 14.092 12.459 1.00 89.31 263 ARG A O 1
ATOM 2073 N N . LEU A 1 264 ? -2.491 14.629 10.325 1.00 90.50 264 LEU A N 1
ATOM 2074 C CA . LEU A 1 264 ? -1.174 14.250 9.796 1.00 90.50 264 LEU A CA 1
ATOM 2075 C C . LEU A 1 264 ? -0.071 15.292 10.029 1.00 90.50 264 LEU A C 1
ATOM 2077 O O . LEU A 1 264 ? 1.105 14.943 9.925 1.00 90.50 264 LEU A O 1
ATOM 2081 N N . GLN A 1 265 ? -0.424 16.537 10.366 1.00 85.81 265 GLN A N 1
ATOM 2082 C CA . GLN A 1 265 ? 0.548 17.606 10.633 1.00 85.81 265 GLN A CA 1
ATOM 2083 C C . GLN A 1 265 ? 1.427 17.349 11.865 1.00 85.81 265 GLN A C 1
ATOM 2085 O O . GLN A 1 265 ? 2.550 17.845 11.931 1.00 85.81 265 GLN A O 1
ATOM 2090 N N . ASP A 1 266 ? 0.942 16.576 12.842 1.00 81.00 266 ASP A N 1
ATOM 2091 C CA . ASP A 1 266 ? 1.785 16.143 13.948 1.00 81.00 266 ASP A CA 1
ATOM 2092 C C . ASP A 1 266 ? 2.742 15.070 13.427 1.00 81.00 266 ASP A C 1
ATOM 2094 O O . ASP A 1 266 ? 2.320 13.977 13.055 1.00 81.00 266 ASP A O 1
ATOM 2098 N N . THR A 1 267 ? 4.034 15.382 13.396 1.00 80.00 267 THR A N 1
ATOM 2099 C CA . THR A 1 267 ? 5.110 14.457 13.014 1.00 80.00 267 THR A CA 1
ATOM 2100 C C . THR A 1 267 ? 6.132 14.259 14.132 1.00 80.00 267 THR A C 1
ATOM 2102 O O . THR A 1 267 ? 7.083 13.493 13.967 1.00 80.00 267 THR A O 1
ATOM 2105 N N . ALA A 1 268 ? 5.969 14.942 15.267 1.00 78.00 268 ALA A N 1
ATOM 2106 C CA . ALA A 1 268 ? 6.922 14.874 16.364 1.00 78.00 268 ALA A CA 1
ATOM 2107 C C . ALA A 1 268 ? 6.841 13.512 17.070 1.00 78.00 268 ALA A C 1
ATOM 2109 O O . ALA A 1 268 ? 5.774 12.912 17.186 1.00 78.00 268 ALA A O 1
ATOM 2110 N N . ASN A 1 269 ? 7.985 13.011 17.549 1.00 79.31 269 ASN A N 1
ATOM 2111 C CA . ASN A 1 269 ? 8.083 11.791 18.366 1.00 79.31 269 ASN A CA 1
ATOM 2112 C C . ASN A 1 269 ? 7.481 10.518 17.734 1.00 79.31 269 ASN A C 1
ATOM 2114 O O . ASN A 1 269 ? 7.153 9.562 18.437 1.00 79.31 269 ASN A O 1
ATOM 2118 N N . LYS A 1 270 ? 7.352 10.470 16.402 1.00 79.94 270 LYS A N 1
ATOM 2119 C CA . LYS A 1 270 ? 6.854 9.290 15.687 1.00 79.94 270 LYS A CA 1
ATOM 2120 C C . LYS A 1 270 ? 7.991 8.361 15.286 1.00 79.94 270 LYS A C 1
ATOM 2122 O O . LYS A 1 270 ? 9.054 8.796 14.850 1.00 79.94 270 LYS A O 1
ATOM 2127 N N . SER A 1 271 ? 7.745 7.058 15.402 1.00 85.62 271 SER A N 1
ATOM 2128 C CA . SER A 1 271 ? 8.656 6.035 14.892 1.00 85.62 271 SER A CA 1
ATOM 2129 C C . SER A 1 271 ? 8.651 6.003 13.359 1.00 85.62 271 SER A C 1
ATOM 2131 O O . SER A 1 271 ? 7.782 6.587 12.708 1.00 85.62 271 SER A O 1
ATOM 2133 N N . TYR A 1 272 ? 9.629 5.303 12.778 1.00 88.50 272 TYR A N 1
ATOM 2134 C CA . TYR A 1 272 ? 9.890 5.271 11.335 1.00 88.50 272 TYR A CA 1
ATOM 2135 C C . TYR A 1 272 ? 8.636 5.106 10.455 1.00 88.50 272 TYR A C 1
ATOM 2137 O O . TYR A 1 272 ? 8.427 5.911 9.548 1.00 88.50 272 TYR A O 1
ATOM 2145 N N . TYR A 1 273 ? 7.790 4.101 10.714 1.00 89.75 273 TYR A N 1
ATOM 2146 C CA . TYR A 1 273 ? 6.629 3.814 9.860 1.00 89.75 273 TYR A CA 1
ATOM 2147 C C . TYR A 1 273 ? 5.526 4.884 9.954 1.00 89.75 273 TYR A C 1
ATOM 2149 O O . TYR A 1 273 ? 5.180 5.441 8.910 1.00 89.75 273 TYR A O 1
ATOM 2157 N N . PRO A 1 274 ? 4.995 5.229 11.147 1.00 90.56 274 PRO A N 1
ATOM 2158 C CA . PRO A 1 274 ? 4.040 6.326 11.286 1.00 90.56 274 PRO A CA 1
ATOM 2159 C C . PRO A 1 274 ? 4.552 7.659 10.733 1.00 90.56 274 PRO A C 1
ATOM 2161 O O . PRO A 1 274 ? 3.794 8.360 10.071 1.00 90.56 274 PRO A O 1
ATOM 2164 N N . LEU A 1 275 ? 5.829 7.998 10.957 1.00 93.31 275 LEU A N 1
ATOM 2165 C CA . LEU A 1 275 ? 6.417 9.235 10.438 1.00 93.31 275 LEU A CA 1
ATOM 2166 C C . LEU A 1 275 ? 6.472 9.238 8.906 1.00 93.31 275 LEU A C 1
ATOM 2168 O O . LEU A 1 275 ? 6.019 10.189 8.276 1.00 93.31 275 LEU A O 1
ATOM 2172 N N . SER A 1 276 ? 6.986 8.161 8.305 1.00 95.12 276 SER A N 1
ATOM 2173 C CA . SER A 1 276 ? 7.106 8.048 6.845 1.00 95.12 276 SER A CA 1
ATOM 2174 C C . SER A 1 276 ? 5.746 8.181 6.163 1.00 95.12 276 SER A C 1
ATOM 2176 O O . SER A 1 276 ? 5.606 8.893 5.171 1.00 95.12 276 SER A O 1
ATOM 2178 N N . TRP A 1 277 ? 4.727 7.528 6.720 1.00 96.50 277 TRP A N 1
ATOM 2179 C CA . TRP A 1 277 ? 3.380 7.571 6.168 1.00 96.50 277 TRP A CA 1
ATOM 2180 C C . TRP A 1 277 ? 2.661 8.891 6.419 1.00 96.50 277 TRP A C 1
ATOM 2182 O O . TRP A 1 277 ? 1.949 9.338 5.525 1.00 96.50 277 TRP A O 1
ATOM 2192 N N . ALA A 1 278 ? 2.896 9.559 7.551 1.00 95.00 278 ALA A N 1
ATOM 2193 C CA . ALA A 1 278 ? 2.400 10.916 7.766 1.00 95.00 278 ALA A CA 1
ATOM 2194 C C . ALA A 1 278 ? 2.950 11.882 6.705 1.00 95.00 278 ALA A C 1
ATOM 2196 O O . ALA A 1 278 ? 2.179 12.603 6.085 1.00 95.00 278 ALA A O 1
ATOM 2197 N N . VAL A 1 279 ? 4.256 11.826 6.411 1.00 94.69 279 VAL A N 1
ATOM 2198 C CA . VAL A 1 279 ? 4.875 12.660 5.364 1.00 94.69 279 VAL A CA 1
ATOM 2199 C C . VAL A 1 279 ? 4.294 12.350 3.981 1.00 94.69 279 VAL A C 1
ATOM 2201 O O . VAL A 1 279 ? 3.906 13.270 3.262 1.00 94.69 279 VAL A O 1
ATOM 2204 N N . LEU A 1 280 ? 4.185 11.068 3.612 1.00 95.50 280 LEU A N 1
ATOM 2205 C CA . LEU A 1 280 ? 3.587 10.665 2.333 1.00 95.50 280 LEU A CA 1
ATOM 2206 C C . LEU A 1 280 ? 2.122 11.104 2.220 1.00 95.50 280 LEU A C 1
ATOM 2208 O O . LEU A 1 280 ? 1.714 11.591 1.165 1.00 95.50 280 LEU A O 1
ATOM 2212 N N . GLY A 1 281 ? 1.346 10.962 3.295 1.00 96.44 281 GLY A N 1
ATOM 2213 C CA . GLY A 1 281 ? -0.045 11.400 3.351 1.00 96.44 281 GLY A CA 1
ATOM 2214 C C . GLY A 1 281 ? -0.174 12.912 3.191 1.00 96.44 281 GLY A C 1
ATOM 2215 O O . GLY A 1 281 ? -0.934 13.360 2.340 1.00 96.44 281 GLY A O 1
ATOM 2216 N N . THR A 1 282 ? 0.646 13.695 3.896 1.00 94.69 282 THR A N 1
ATOM 2217 C CA . THR A 1 282 ? 0.682 15.161 3.770 1.00 94.69 282 THR A CA 1
ATOM 2218 C C . THR A 1 282 ? 1.020 15.607 2.348 1.00 94.69 282 THR A C 1
ATOM 2220 O O . THR A 1 282 ? 0.324 16.449 1.789 1.00 94.69 282 THR A O 1
ATOM 2223 N N . MET A 1 283 ? 2.040 15.018 1.712 1.00 94.12 283 MET A N 1
ATOM 2224 C CA . MET A 1 283 ? 2.372 15.328 0.310 1.00 94.12 283 MET A CA 1
ATOM 2225 C C . MET A 1 283 ? 1.242 14.942 -0.655 1.00 94.12 283 MET A C 1
ATOM 2227 O O . MET A 1 283 ? 1.018 15.603 -1.669 1.00 94.12 283 MET A O 1
ATOM 2231 N N . THR A 1 284 ? 0.520 13.864 -0.350 1.00 96.00 284 THR A N 1
ATOM 2232 C CA . THR A 1 284 ? -0.597 13.397 -1.178 1.00 96.00 284 THR A CA 1
ATOM 2233 C C . THR A 1 284 ? -1.790 14.348 -1.068 1.00 96.00 284 THR A C 1
ATOM 2235 O O . THR A 1 284 ? -2.292 14.803 -2.094 1.00 96.00 284 THR A O 1
ATOM 2238 N N . LEU A 1 285 ? -2.188 14.704 0.156 1.00 96.25 285 LEU A N 1
ATOM 2239 C CA . LEU A 1 285 ? -3.340 15.566 0.440 1.00 96.25 285 LEU A CA 1
ATOM 2240 C C . LEU A 1 285 ? -3.109 17.031 0.056 1.00 96.25 285 LEU A C 1
ATOM 2242 O O . LEU A 1 285 ? -4.026 17.681 -0.429 1.00 96.25 285 LEU A O 1
ATOM 2246 N N . ASN A 1 286 ? -1.873 17.532 0.151 1.00 93.50 286 ASN A N 1
ATOM 2247 C CA . ASN A 1 286 ? -1.531 18.889 -0.296 1.00 93.50 286 ASN A CA 1
ATOM 2248 C C . ASN A 1 286 ? -1.421 19.022 -1.831 1.00 93.50 286 ASN A C 1
ATOM 2250 O O . ASN A 1 286 ? -1.024 20.070 -2.347 1.00 93.50 286 ASN A O 1
ATOM 2254 N N . GLY A 1 287 ? -1.750 17.961 -2.576 1.00 91.31 287 GLY A N 1
ATOM 2255 C CA . GLY A 1 287 ? -1.842 17.978 -4.032 1.00 91.31 287 GLY A CA 1
ATOM 2256 C C . GLY A 1 287 ? -0.512 17.817 -4.770 1.00 91.31 287 GLY A C 1
ATOM 2257 O O . GLY A 1 287 ? -0.498 17.903 -6.000 1.00 91.31 287 GLY A O 1
ATOM 2258 N N . ASP A 1 288 ? 0.605 17.536 -4.091 1.00 92.25 288 ASP A N 1
ATOM 2259 C CA . ASP A 1 288 ? 1.887 17.335 -4.782 1.00 92.25 288 ASP A CA 1
ATOM 2260 C C . ASP A 1 288 ? 1.837 16.121 -5.709 1.00 92.25 288 ASP A C 1
ATOM 2262 O O . ASP A 1 288 ? 2.391 16.150 -6.809 1.00 92.25 288 ASP A O 1
ATOM 2266 N N . LEU A 1 289 ? 1.099 15.079 -5.321 1.00 90.38 289 LEU A N 1
ATOM 2267 C CA . LEU A 1 289 ? 0.918 13.906 -6.167 1.00 90.38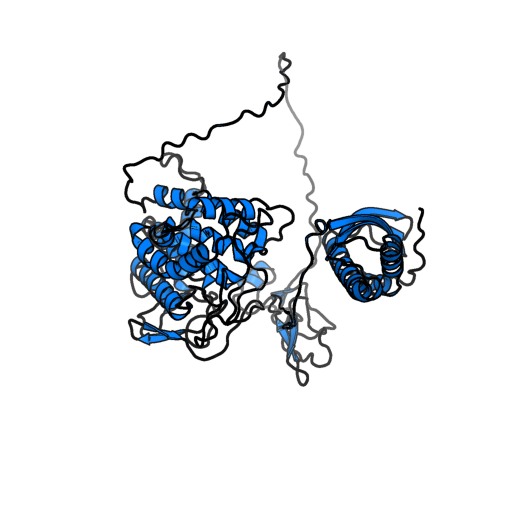 289 LEU A CA 1
ATOM 2268 C C . LEU A 1 289 ? 0.098 14.216 -7.433 1.00 90.38 289 LEU A C 1
ATOM 2270 O O . LEU A 1 289 ? 0.432 13.755 -8.523 1.00 90.38 289 LEU A O 1
ATOM 2274 N N . ALA A 1 290 ? -0.920 15.072 -7.318 1.00 89.00 290 ALA A N 1
ATOM 2275 C CA . ALA A 1 290 ? -1.692 15.560 -8.461 1.00 89.00 290 ALA A CA 1
ATOM 2276 C C . ALA A 1 290 ? -0.829 16.394 -9.421 1.00 89.00 290 ALA A C 1
ATOM 2278 O O . ALA A 1 290 ? -0.926 16.243 -10.642 1.00 89.00 290 ALA A O 1
ATOM 2279 N N . ARG A 1 291 ? 0.062 17.233 -8.875 1.00 89.62 291 ARG A N 1
ATOM 2280 C CA . ARG A 1 291 ? 1.030 18.015 -9.661 1.00 89.62 291 ARG A CA 1
ATOM 2281 C C . ARG A 1 291 ? 2.004 17.121 -10.423 1.00 89.62 291 ARG A C 1
ATOM 2283 O O . ARG A 1 291 ? 2.349 17.450 -11.553 1.00 89.62 291 ARG A O 1
ATOM 2290 N N . VAL A 1 292 ? 2.411 15.984 -9.849 1.00 87.62 292 VAL A N 1
ATOM 2291 C CA . VAL A 1 292 ? 3.229 14.990 -10.564 1.00 87.62 292 VAL A CA 1
ATOM 2292 C C . VAL A 1 292 ? 2.496 14.467 -11.799 1.00 87.62 292 VAL A C 1
ATOM 2294 O O . VAL A 1 292 ? 3.090 14.461 -12.871 1.00 87.62 292 VAL A O 1
ATOM 2297 N N . GLY A 1 293 ? 1.213 14.107 -11.693 1.00 87.81 293 GLY A N 1
ATOM 2298 C CA . GLY A 1 293 ? 0.423 13.697 -12.864 1.00 87.81 293 GLY A CA 1
ATOM 2299 C C . GLY A 1 293 ? 0.385 14.773 -13.958 1.00 87.81 293 GLY A C 1
ATOM 2300 O O . GLY A 1 293 ? 0.656 14.501 -15.125 1.00 87.81 293 GLY A O 1
ATOM 2301 N N . ALA A 1 294 ? 0.161 16.034 -13.579 1.00 86.50 294 ALA A N 1
ATOM 2302 C CA . ALA A 1 294 ? 0.196 17.143 -14.535 1.00 86.50 294 ALA A CA 1
ATOM 2303 C C . ALA A 1 294 ? 1.562 17.282 -15.241 1.00 86.50 294 ALA A C 1
ATOM 2305 O O . ALA A 1 294 ? 1.608 17.468 -16.454 1.00 86.50 294 ALA A O 1
ATOM 2306 N N . LEU A 1 295 ? 2.673 17.141 -14.507 1.00 86.31 295 LEU A N 1
ATOM 2307 C CA . LEU A 1 295 ? 4.028 17.195 -15.075 1.00 86.31 295 LEU A CA 1
ATOM 2308 C C . LEU A 1 295 ? 4.335 16.028 -16.021 1.00 86.31 295 LEU A C 1
ATOM 2310 O O . LEU A 1 295 ? 5.101 16.197 -16.965 1.00 86.31 295 LEU A O 1
ATOM 2314 N N . LEU A 1 296 ? 3.751 14.856 -15.770 1.00 85.00 296 LEU A N 1
ATOM 2315 C CA . LEU A 1 296 ? 3.907 13.677 -16.621 1.00 85.00 296 LEU A CA 1
ATOM 2316 C C . LEU A 1 296 ? 3.018 13.723 -17.875 1.00 85.00 296 LEU A C 1
ATOM 2318 O O . LEU A 1 296 ? 3.130 12.842 -18.724 1.00 85.00 296 LEU A O 1
ATOM 2322 N N . GLY A 1 297 ? 2.137 14.722 -18.004 1.00 82.62 297 GLY A N 1
ATOM 2323 C CA . GLY A 1 297 ? 1.194 14.819 -19.121 1.00 82.62 297 GLY A CA 1
ATOM 2324 C C . GLY A 1 297 ? 0.120 13.727 -19.108 1.00 82.62 297 GLY A C 1
ATOM 2325 O O . GLY A 1 297 ? -0.484 13.439 -20.135 1.00 82.62 297 GLY A O 1
ATOM 2326 N N . THR A 1 298 ? -0.121 13.106 -17.954 1.00 81.75 298 THR A N 1
ATOM 2327 C CA . THR A 1 298 ? -1.118 12.037 -17.768 1.00 81.75 298 THR A CA 1
ATOM 2328 C C . THR A 1 298 ? -2.523 12.581 -17.492 1.00 81.75 298 THR A C 1
ATOM 2330 O O . THR A 1 298 ? -3.471 11.814 -17.324 1.00 81.75 298 THR A O 1
ATOM 2333 N N . ARG A 1 299 ? -2.654 13.910 -17.426 1.00 69.25 299 ARG A N 1
ATOM 2334 C CA . ARG A 1 299 ? -3.911 14.651 -17.320 1.00 69.25 299 ARG A CA 1
ATOM 2335 C C . ARG A 1 299 ? -4.155 15.397 -18.623 1.00 69.25 299 ARG A C 1
ATOM 2337 O O . ARG A 1 299 ? -3.221 15.997 -19.161 1.00 69.25 299 ARG A O 1
ATOM 2344 N N . ALA A 1 300 ? -5.399 15.419 -19.097 1.00 57.69 300 ALA A N 1
ATOM 2345 C CA . ALA A 1 300 ? -5.773 16.359 -20.146 1.00 57.69 300 ALA A CA 1
ATOM 2346 C C . ALA A 1 300 ? -5.494 17.806 -19.673 1.00 57.69 300 ALA A C 1
ATOM 2348 O O . ALA A 1 300 ? -5.620 18.085 -18.475 1.00 57.69 300 ALA A O 1
ATOM 2349 N N . PRO A 1 301 ? -5.118 18.742 -20.566 1.00 48.19 301 PRO A N 1
ATOM 2350 C CA . PRO A 1 301 ? -4.988 20.146 -20.198 1.00 48.19 301 PRO A CA 1
ATOM 2351 C C . PRO A 1 301 ? -6.339 20.659 -19.690 1.00 48.19 301 PRO A C 1
ATOM 2353 O O . PRO A 1 301 ? -7.270 20.866 -20.466 1.00 48.19 301 PRO A O 1
ATOM 2356 N N . THR A 1 302 ? -6.472 20.856 -18.382 1.00 41.41 302 THR A N 1
ATOM 2357 C CA . THR A 1 302 ? -7.656 21.492 -17.807 1.00 41.41 302 THR A CA 1
ATOM 2358 C C . THR A 1 302 ? -7.596 22.987 -18.102 1.00 41.41 302 THR A C 1
ATOM 2360 O O . THR A 1 302 ? -6.698 23.682 -17.633 1.00 41.41 302 THR A O 1
ATOM 2363 N N . THR A 1 303 ? -8.567 23.502 -18.854 1.00 35.97 303 THR A N 1
ATOM 2364 C CA . THR A 1 303 ? -8.736 24.929 -19.188 1.00 35.97 303 THR A CA 1
ATOM 2365 C C . THR A 1 303 ? -9.212 25.802 -18.019 1.00 35.97 303 THR A C 1
ATOM 2367 O O . THR A 1 303 ? -9.606 26.944 -18.235 1.00 35.97 303 THR A O 1
ATOM 2370 N N . GLN A 1 304 ? -9.154 25.326 -16.772 1.00 34.06 304 GLN A N 1
ATOM 2371 C CA . GLN A 1 304 ? -9.505 26.126 -15.598 1.00 34.06 304 GLN A CA 1
ATOM 2372 C C . GLN A 1 304 ? -8.412 26.035 -14.531 1.00 34.06 304 GLN A C 1
ATOM 2374 O O . GLN A 1 304 ? -8.189 24.995 -13.917 1.00 34.06 304 GLN A O 1
ATOM 2379 N N . ALA A 1 305 ? -7.714 27.152 -14.335 1.00 27.92 305 ALA A N 1
ATOM 2380 C CA . ALA A 1 305 ? -6.828 27.367 -13.203 1.00 27.92 305 ALA A CA 1
ATOM 2381 C C . ALA A 1 305 ? -7.668 27.737 -11.965 1.00 27.92 305 ALA A C 1
ATOM 2383 O O . ALA A 1 305 ? -8.496 28.645 -12.066 1.00 27.92 305 ALA A O 1
ATOM 2384 N N . PRO A 1 306 ? -7.447 27.133 -10.784 1.00 40.78 306 PRO A N 1
ATOM 2385 C CA . PRO A 1 306 ? -7.983 27.673 -9.543 1.00 40.78 306 PRO A CA 1
ATOM 2386 C C . PRO A 1 306 ? -7.191 28.933 -9.171 1.00 40.78 306 PRO A C 1
ATOM 2388 O O . PRO A 1 306 ? -6.045 28.866 -8.722 1.00 40.78 306 PRO A O 1
ATOM 2391 N N . ALA A 1 307 ? -7.794 30.102 -9.380 1.00 39.50 307 ALA A N 1
ATOM 2392 C CA . ALA A 1 307 ? -7.316 31.367 -8.840 1.00 39.50 307 ALA A CA 1
ATOM 2393 C C . ALA A 1 307 ? -7.689 31.452 -7.350 1.00 39.50 307 ALA A C 1
ATOM 2395 O O . ALA A 1 307 ? -8.702 32.034 -6.981 1.00 39.50 307 ALA A O 1
ATOM 2396 N N . GLY A 1 308 ? -6.874 30.839 -6.494 1.00 35.59 308 GLY A N 1
ATOM 2397 C CA . GLY A 1 308 ? -6.935 31.007 -5.043 1.00 35.59 308 GLY A CA 1
ATOM 2398 C C . GLY A 1 308 ? -5.581 31.475 -4.528 1.00 35.59 308 GLY A C 1
ATOM 2399 O O . GLY A 1 308 ? -4.707 30.666 -4.233 1.00 35.59 308 GLY A O 1
ATOM 2400 N N . THR A 1 309 ? -5.371 32.788 -4.467 1.00 30.70 309 THR A N 1
ATOM 2401 C CA . THR A 1 309 ? -4.197 33.399 -3.830 1.00 30.70 309 THR A CA 1
ATOM 2402 C C . THR A 1 309 ? -4.167 33.068 -2.333 1.00 30.70 309 THR A C 1
ATOM 2404 O O . THR A 1 309 ? -5.140 33.383 -1.648 1.00 30.70 309 THR A O 1
ATOM 2407 N N . PRO A 1 310 ? -3.073 32.515 -1.778 1.00 41.25 310 PRO A N 1
ATOM 2408 C CA . PRO A 1 310 ? -2.935 32.387 -0.335 1.00 41.25 310 PRO A CA 1
ATOM 2409 C C . PRO A 1 310 ? -2.673 33.768 0.281 1.00 41.25 310 PRO A C 1
ATOM 2411 O O . PRO A 1 310 ? -1.655 34.411 0.018 1.00 41.25 310 PRO A O 1
ATOM 2414 N N . THR A 1 311 ? -3.598 34.233 1.118 1.00 35.53 311 THR A N 1
ATOM 2415 C CA . THR A 1 311 ? -3.431 35.414 1.973 1.00 35.53 311 THR A CA 1
ATOM 2416 C C . THR A 1 311 ? -2.328 35.148 3.000 1.00 35.53 311 THR A C 1
ATOM 2418 O O . THR A 1 311 ? -2.558 34.544 4.045 1.00 35.53 311 THR A O 1
ATOM 2421 N N . ALA A 1 312 ? -1.106 35.592 2.707 1.00 37.34 312 ALA A N 1
ATOM 2422 C CA . ALA A 1 312 ? -0.010 35.581 3.666 1.00 37.34 312 ALA A CA 1
ATOM 2423 C C . ALA A 1 312 ? -0.264 36.629 4.764 1.00 37.34 312 ALA A C 1
ATOM 2425 O O . ALA A 1 312 ? -0.259 37.833 4.502 1.00 37.34 312 ALA A O 1
ATOM 2426 N N . ARG A 1 313 ? -0.456 36.189 6.014 1.00 33.62 313 ARG A N 1
ATOM 2427 C CA . ARG A 1 313 ? -0.266 37.063 7.182 1.00 33.62 313 ARG A CA 1
ATOM 2428 C C . ARG A 1 313 ? 1.244 37.250 7.418 1.00 33.62 313 ARG A C 1
ATOM 2430 O O . ARG A 1 313 ? 1.958 36.249 7.442 1.00 33.62 313 ARG A O 1
ATOM 2437 N N . PRO A 1 314 ? 1.754 38.480 7.621 1.00 37.47 314 PRO A N 1
ATOM 2438 C CA . PRO A 1 314 ? 3.181 38.706 7.814 1.00 37.47 314 PRO A CA 1
ATOM 2439 C C . PRO A 1 314 ? 3.592 38.419 9.263 1.00 37.47 314 PRO A C 1
ATOM 2441 O O . PRO A 1 314 ? 3.122 39.082 10.188 1.00 37.47 314 PRO A O 1
ATOM 2444 N N . ILE A 1 315 ? 4.522 37.482 9.460 1.00 33.88 315 ILE A N 1
ATOM 2445 C CA . ILE A 1 315 ? 5.301 37.373 10.699 1.00 33.88 315 ILE A CA 1
ATOM 2446 C C . ILE A 1 315 ? 6.552 38.241 10.524 1.00 33.88 315 ILE A C 1
ATOM 2448 O O . ILE A 1 315 ? 7.372 38.004 9.639 1.00 33.88 315 ILE A O 1
ATOM 2452 N N . LYS A 1 316 ? 6.669 39.283 11.353 1.00 33.69 316 LYS A N 1
ATOM 2453 C CA . LYS A 1 316 ? 7.841 40.163 11.432 1.00 33.69 316 LYS A CA 1
ATOM 2454 C C . LYS A 1 316 ? 9.046 39.375 11.956 1.00 33.69 316 LYS A C 1
ATOM 2456 O O . LYS A 1 316 ? 9.003 38.877 13.077 1.00 33.69 316 LYS A O 1
ATOM 2461 N N . VAL A 1 317 ? 10.127 39.338 11.183 1.00 35.00 317 VAL A N 1
ATOM 2462 C CA . VAL A 1 317 ? 11.464 38.939 11.648 1.00 35.00 317 VAL A CA 1
ATOM 2463 C C . VAL A 1 317 ? 12.286 40.219 11.863 1.00 35.00 317 VAL A C 1
ATOM 2465 O O . VAL A 1 317 ? 12.254 41.080 10.980 1.00 35.00 317 VAL A O 1
ATOM 2468 N N . PRO A 1 318 ? 12.996 40.401 12.993 1.00 40.88 318 PRO A N 1
ATOM 2469 C CA . PRO A 1 318 ? 13.878 41.549 13.180 1.00 40.88 318 PRO A CA 1
ATOM 2470 C C . PRO A 1 318 ? 15.190 41.396 12.403 1.00 40.88 318 PRO A C 1
ATOM 2472 O O . PRO A 1 318 ? 15.892 40.393 12.514 1.00 40.88 318 PRO A O 1
ATOM 2475 N N . THR A 1 319 ? 15.492 42.437 11.636 1.00 36.00 319 THR A N 1
ATOM 2476 C CA . THR A 1 319 ? 16.719 42.700 10.883 1.00 36.00 319 THR A CA 1
ATOM 2477 C C . THR A 1 319 ? 17.810 43.247 11.807 1.00 36.00 319 THR A C 1
ATOM 2479 O O . THR A 1 319 ? 17.558 44.229 12.500 1.00 36.00 319 THR A O 1
ATOM 2482 N N . GLU A 1 320 ? 19.037 42.727 11.730 1.00 39.06 320 GLU A N 1
ATOM 2483 C CA . GLU A 1 320 ? 20.236 43.526 12.020 1.00 39.06 320 GLU A CA 1
ATOM 2484 C C . GLU A 1 320 ? 21.137 43.601 10.783 1.00 39.06 320 GLU A C 1
ATOM 2486 O O . GLU A 1 320 ? 21.300 42.639 10.031 1.00 39.06 320 GLU A O 1
ATOM 2491 N N . ALA A 1 321 ? 21.626 44.817 10.545 1.00 37.94 321 ALA A N 1
ATOM 2492 C CA . ALA A 1 321 ? 22.294 45.293 9.342 1.00 37.94 321 ALA A CA 1
ATOM 2493 C C . ALA A 1 321 ? 23.834 45.132 9.424 1.00 37.94 321 ALA A C 1
ATOM 2495 O O . ALA A 1 321 ? 24.371 44.857 10.497 1.00 37.94 321 ALA A O 1
ATOM 2496 N N . PRO A 1 322 ? 24.563 45.295 8.302 1.00 45.31 322 PRO A N 1
ATOM 2497 C CA . PRO A 1 322 ? 25.958 44.892 8.158 1.00 45.31 322 PRO A CA 1
ATOM 2498 C C . PRO A 1 322 ? 26.942 46.030 8.473 1.00 45.31 322 PRO A C 1
ATOM 2500 O O . PRO A 1 322 ? 26.620 47.205 8.309 1.00 45.31 322 PRO A O 1
ATOM 2503 N N . ALA A 1 323 ? 28.182 45.680 8.826 1.00 34.62 323 ALA A N 1
ATOM 2504 C CA . ALA A 1 323 ? 29.298 46.623 8.902 1.00 34.62 323 ALA A CA 1
ATOM 2505 C C . ALA A 1 323 ? 30.431 46.228 7.940 1.00 34.62 323 ALA A C 1
ATOM 2507 O O . ALA A 1 323 ? 30.737 45.056 7.726 1.00 34.62 323 ALA A O 1
ATOM 2508 N N . SER A 1 324 ? 31.016 47.254 7.334 1.00 35.09 324 SER A N 1
ATOM 2509 C CA . SER A 1 324 ? 31.747 47.273 6.071 1.00 35.09 324 SER A CA 1
ATOM 2510 C C . SER A 1 324 ? 33.257 47.552 6.215 1.00 35.09 324 SER A C 1
ATOM 2512 O O . SER A 1 324 ? 33.604 48.584 6.777 1.00 35.09 324 SER A O 1
ATOM 2514 N N . SER A 1 325 ? 34.101 46.760 5.516 1.00 35.56 325 SER A N 1
ATOM 2515 C CA . SER A 1 325 ? 35.352 47.132 4.767 1.00 35.56 325 SER A CA 1
ATOM 2516 C C . SER A 1 325 ? 36.581 47.735 5.522 1.00 35.56 325 SER A C 1
ATOM 2518 O O . SER A 1 325 ? 36.406 48.095 6.680 1.00 35.56 325 SER A O 1
ATOM 2520 N N . PRO A 1 326 ? 37.812 47.922 4.937 1.00 48.44 326 PRO A N 1
ATOM 2521 C CA . PRO A 1 326 ? 38.365 47.582 3.594 1.00 48.44 326 PRO A CA 1
ATOM 2522 C C . PRO A 1 326 ? 39.819 46.971 3.496 1.00 48.44 326 PRO A C 1
ATOM 2524 O O . PRO A 1 326 ? 40.697 47.238 4.303 1.00 48.44 326 PRO A O 1
ATOM 2527 N N . VAL A 1 327 ? 40.056 46.204 2.410 1.00 37.03 327 VAL A N 1
ATOM 2528 C CA . VAL A 1 327 ? 41.169 46.127 1.395 1.00 37.03 327 VAL A CA 1
ATOM 2529 C C . VAL A 1 327 ? 42.669 46.439 1.725 1.00 37.03 327 VAL A C 1
ATOM 2531 O O . VAL A 1 327 ? 42.992 47.577 2.043 1.00 37.03 327 VAL A O 1
ATOM 2534 N N . LYS A 1 328 ? 43.615 45.511 1.404 1.00 33.00 328 LYS A N 1
ATOM 2535 C CA . LYS A 1 328 ? 44.668 45.572 0.320 1.00 33.00 328 LYS A CA 1
ATOM 2536 C C . LYS A 1 328 ? 45.802 44.506 0.425 1.00 33.00 328 LYS A C 1
ATOM 2538 O O . LYS A 1 328 ? 46.263 44.151 1.497 1.00 33.00 328 LYS A O 1
ATOM 2543 N N . THR A 1 329 ? 46.197 44.017 -0.757 1.00 33.94 329 THR A N 1
ATOM 2544 C CA . THR A 1 329 ? 47.158 42.972 -1.227 1.00 33.94 329 THR A CA 1
ATOM 2545 C C . THR A 1 329 ? 48.653 43.405 -1.233 1.00 33.94 329 THR A C 1
ATOM 2547 O O . THR A 1 329 ? 48.889 44.574 -0.943 1.00 33.94 329 THR A O 1
ATOM 2550 N N . PRO A 1 330 ? 49.639 42.677 -1.838 1.00 54.03 330 PRO A N 1
ATOM 2551 C CA . PRO A 1 330 ? 50.084 41.259 -1.795 1.00 54.03 330 PRO A CA 1
ATOM 2552 C C . PRO A 1 330 ? 51.624 41.127 -1.509 1.00 54.03 330 PRO A C 1
ATOM 2554 O O . PRO A 1 330 ? 52.298 42.140 -1.340 1.00 54.03 330 PRO A O 1
ATOM 2557 N N . THR A 1 331 ? 52.214 39.909 -1.516 1.00 32.28 331 THR A N 1
ATOM 2558 C CA . THR A 1 331 ? 53.390 39.443 -2.337 1.00 32.28 331 THR A CA 1
ATOM 2559 C C . THR A 1 331 ? 54.289 38.375 -1.646 1.00 32.28 331 THR A C 1
ATOM 2561 O O . THR A 1 331 ? 54.697 38.539 -0.503 1.00 32.28 331 THR A O 1
ATOM 2564 N N . LYS A 1 332 ? 54.700 37.383 -2.466 1.00 36.62 332 LYS A N 1
ATOM 2565 C CA . LYS A 1 332 ? 55.868 36.456 -2.445 1.00 36.62 332 LYS A CA 1
ATOM 2566 C C . LYS A 1 332 ? 55.708 35.021 -1.888 1.00 36.62 332 LYS A C 1
ATOM 2568 O O . LYS A 1 332 ? 55.450 34.794 -0.716 1.00 36.62 332 LYS A O 1
ATOM 2573 N N . ALA A 1 333 ? 55.955 34.069 -2.798 1.00 35.06 333 ALA A N 1
ATOM 2574 C CA . ALA A 1 333 ? 56.233 32.633 -2.619 1.00 35.06 333 ALA A CA 1
ATOM 2575 C C . ALA A 1 333 ? 57.763 32.388 -2.445 1.00 35.06 333 ALA A C 1
ATOM 2577 O O . ALA A 1 333 ? 58.490 33.386 -2.466 1.00 35.06 333 ALA A O 1
ATOM 2578 N N . PRO A 1 334 ? 58.321 31.146 -2.439 1.00 47.09 334 PRO A N 1
ATOM 2579 C CA . PRO A 1 334 ? 57.770 29.787 -2.249 1.00 47.09 334 PRO A CA 1
ATOM 2580 C C . PRO A 1 334 ? 58.567 28.935 -1.204 1.00 47.09 334 PRO A C 1
ATOM 2582 O O . PRO A 1 334 ? 59.501 29.425 -0.580 1.00 47.09 334 PRO A O 1
ATOM 2585 N N . VAL A 1 335 ? 58.243 27.628 -1.135 1.00 32.06 335 VAL A N 1
ATOM 2586 C CA . VAL A 1 335 ? 59.065 26.442 -0.747 1.00 32.06 335 VAL A CA 1
ATOM 2587 C C . VAL A 1 335 ? 58.596 25.689 0.512 1.00 32.06 335 VAL A C 1
ATOM 2589 O O . VAL A 1 335 ? 58.636 26.217 1.617 1.00 32.06 335 VAL A O 1
ATOM 2592 N N . GLY A 1 336 ? 58.275 24.394 0.337 1.00 31.05 336 GLY A N 1
ATOM 2593 C CA . GLY A 1 336 ? 58.477 23.381 1.384 1.00 31.05 336 GLY A CA 1
ATOM 2594 C C . GLY A 1 336 ? 57.466 22.228 1.485 1.00 31.05 336 GLY A C 1
ATOM 2595 O O . GLY A 1 336 ? 56.677 22.219 2.415 1.00 31.05 336 GLY A O 1
ATOM 2596 N N . GLY A 1 337 ? 57.579 21.213 0.615 1.00 37.00 337 GLY A N 1
ATOM 2597 C CA . GLY A 1 337 ? 57.389 19.789 0.969 1.00 37.00 337 GLY A CA 1
ATOM 2598 C C . GLY A 1 337 ? 55.963 19.202 1.131 1.00 37.00 337 GLY A C 1
ATOM 2599 O O . GLY A 1 337 ? 55.064 19.854 1.653 1.00 37.00 337 GLY A O 1
ATOM 2600 N N . PRO A 1 338 ? 55.740 17.928 0.735 1.00 36.16 338 PRO A N 1
ATOM 2601 C CA . PRO A 1 338 ? 54.470 17.231 0.935 1.00 36.16 338 PRO A CA 1
ATOM 2602 C C . PRO A 1 338 ? 54.383 16.625 2.347 1.00 36.16 338 PRO A C 1
ATOM 2604 O O . PRO A 1 338 ? 55.168 15.746 2.704 1.00 36.16 338 PRO A O 1
ATOM 2607 N N . VAL A 1 339 ? 53.395 17.045 3.143 1.00 33.28 339 VAL A N 1
ATOM 2608 C CA . VAL A 1 339 ? 53.083 16.422 4.441 1.00 33.28 339 VAL A CA 1
ATOM 2609 C C . VAL A 1 339 ? 51.996 15.364 4.253 1.00 33.28 339 VAL A C 1
ATOM 2611 O O . VAL A 1 339 ? 50.847 15.670 3.940 1.00 33.28 339 VAL A O 1
ATOM 2614 N N . LYS A 1 340 ? 52.377 14.098 4.463 1.00 34.25 340 LYS A N 1
ATOM 2615 C CA . LYS A 1 340 ? 51.464 12.958 4.612 1.00 34.25 340 LYS A CA 1
ATOM 2616 C C . LYS A 1 340 ? 50.710 13.080 5.938 1.00 34.25 340 LYS A C 1
ATOM 2618 O O . LYS A 1 340 ? 51.334 13.119 6.995 1.00 34.25 340 LYS A O 1
ATOM 2623 N N . VAL A 1 341 ? 49.381 13.069 5.887 1.00 32.91 341 VAL A N 1
ATOM 2624 C CA . VAL A 1 341 ? 48.527 12.885 7.070 1.00 32.91 341 VAL A CA 1
ATOM 2625 C C . VAL A 1 341 ? 48.275 11.379 7.258 1.00 32.91 341 VAL A C 1
ATOM 2627 O O . VAL A 1 341 ? 47.920 10.716 6.282 1.00 32.91 341 VAL A O 1
ATOM 2630 N N . PRO A 1 342 ? 48.450 10.801 8.462 1.00 36.41 342 PRO A N 1
ATOM 2631 C CA . PRO A 1 342 ? 48.171 9.389 8.703 1.00 36.41 342 PRO A CA 1
ATOM 2632 C C . PRO A 1 342 ? 46.665 9.143 8.854 1.00 36.41 342 PRO A C 1
ATOM 2634 O O . PRO A 1 342 ? 46.036 9.615 9.803 1.00 36.41 342 PRO A O 1
ATOM 2637 N N . THR A 1 343 ? 46.097 8.339 7.959 1.00 33.94 343 THR A N 1
ATOM 2638 C CA . THR A 1 343 ? 44.775 7.728 8.129 1.00 33.94 343 THR A CA 1
ATOM 2639 C C . THR A 1 343 ? 44.901 6.564 9.114 1.00 33.94 343 THR A C 1
ATOM 2641 O O . THR A 1 343 ? 45.549 5.561 8.820 1.00 33.94 343 THR A O 1
ATOM 2644 N N . LYS A 1 344 ? 44.294 6.673 10.302 1.00 33.72 344 LYS A N 1
ATOM 2645 C CA . LYS A 1 344 ? 44.101 5.515 11.186 1.00 33.72 344 LYS A CA 1
ATOM 2646 C C . LYS A 1 344 ? 42.981 4.638 10.623 1.00 33.72 344 LYS A C 1
ATOM 2648 O O . LYS A 1 344 ? 41.830 5.060 10.582 1.00 33.72 344 LYS A O 1
ATOM 2653 N N . ALA A 1 345 ? 43.334 3.421 10.223 1.00 35.03 345 ALA A N 1
ATOM 2654 C CA . ALA A 1 345 ? 42.394 2.334 9.973 1.00 35.03 345 ALA A CA 1
ATOM 2655 C C . ALA A 1 345 ? 41.776 1.825 11.297 1.00 35.03 345 ALA A C 1
ATOM 2657 O O . ALA A 1 345 ? 42.486 1.768 12.307 1.00 35.03 345 ALA A O 1
ATOM 2658 N N . PRO A 1 346 ? 40.498 1.403 11.322 1.00 37.34 346 PRO A N 1
ATOM 2659 C CA . PRO A 1 346 ? 39.954 0.587 12.402 1.00 37.34 346 PRO A CA 1
ATOM 2660 C C . PRO A 1 346 ? 40.371 -0.881 12.238 1.00 37.34 346 PRO A C 1
ATOM 2662 O O . PRO A 1 346 ? 40.264 -1.464 11.162 1.00 37.34 346 PRO A O 1
ATOM 2665 N N . VAL A 1 347 ? 40.831 -1.471 13.337 1.00 40.78 347 VAL A N 1
ATOM 2666 C CA . VAL A 1 347 ? 41.261 -2.867 13.476 1.00 40.78 347 VAL A CA 1
ATOM 2667 C C . VAL A 1 347 ? 40.040 -3.790 13.622 1.00 40.78 347 VAL A C 1
ATOM 2669 O O . VAL A 1 347 ? 39.211 -3.578 14.503 1.00 40.78 347 VAL A O 1
ATOM 2672 N N . GLY A 1 348 ? 39.957 -4.848 12.809 1.00 36.28 348 GLY A N 1
ATOM 2673 C CA . GLY A 1 348 ? 39.041 -5.984 12.981 1.00 36.28 348 GLY A CA 1
ATOM 2674 C C . GLY A 1 348 ? 39.535 -7.178 12.156 1.00 36.28 348 GLY A C 1
ATOM 2675 O O . GLY A 1 348 ? 39.797 -7.013 10.971 1.00 36.28 348 GLY A O 1
ATOM 2676 N N . GLY A 1 349 ? 39.739 -8.339 12.791 1.00 53.81 349 GLY A N 1
ATOM 2677 C CA . GLY A 1 349 ? 40.408 -9.517 12.207 1.00 53.81 349 GLY A CA 1
ATOM 2678 C C . GLY A 1 349 ? 39.740 -10.120 10.954 1.00 53.81 349 GLY A C 1
ATOM 2679 O O . GLY A 1 349 ? 38.621 -9.732 10.607 1.00 53.81 349 GLY A O 1
ATOM 2680 N N . PRO A 1 350 ? 40.415 -11.069 10.269 1.00 66.75 350 PRO A N 1
ATOM 2681 C CA . PRO A 1 350 ? 39.984 -11.573 8.968 1.00 66.75 350 PRO A CA 1
ATOM 2682 C C . PRO A 1 350 ? 38.691 -12.377 9.120 1.00 66.75 350 PRO A C 1
ATOM 2684 O O . PRO A 1 350 ? 38.658 -13.427 9.761 1.00 66.75 350 PRO A O 1
ATOM 2687 N N . GLY A 1 351 ? 37.598 -11.853 8.567 1.00 81.38 351 GLY A N 1
ATOM 2688 C CA . GLY A 1 351 ? 36.370 -12.624 8.418 1.00 81.38 351 GLY A CA 1
ATOM 2689 C C . GLY A 1 351 ? 36.544 -13.747 7.394 1.00 81.38 351 GLY A C 1
ATOM 2690 O O . GLY A 1 351 ? 37.547 -13.812 6.687 1.00 81.38 351 GLY A O 1
ATOM 2691 N N . CYS A 1 352 ? 35.562 -14.634 7.319 1.00 88.50 352 CYS A N 1
ATOM 2692 C CA . CYS A 1 352 ? 35.532 -15.706 6.336 1.00 88.50 352 CYS A CA 1
ATOM 2693 C C . CYS A 1 352 ? 34.095 -16.003 5.913 1.00 88.50 352 CYS A C 1
ATOM 2695 O O . CYS A 1 352 ? 33.133 -15.657 6.608 1.00 88.50 352 CYS A O 1
ATOM 2697 N N . CYS A 1 353 ? 33.953 -16.682 4.784 1.00 92.69 353 CYS A N 1
ATOM 2698 C CA . CYS A 1 353 ? 32.666 -17.160 4.319 1.00 92.69 353 CYS A CA 1
ATOM 2699 C C . CYS A 1 353 ? 32.264 -18.447 5.050 1.00 92.69 353 CYS A C 1
ATOM 2701 O O . CYS A 1 353 ? 33.116 -19.294 5.298 1.00 92.69 353 CYS A O 1
ATOM 2703 N N . SER A 1 354 ? 30.989 -18.620 5.396 1.00 92.06 354 SER A N 1
ATOM 2704 C CA . SER A 1 354 ? 30.485 -19.799 6.112 1.00 92.06 354 SER A CA 1
ATOM 2705 C C . SER A 1 354 ? 29.066 -20.154 5.689 1.00 92.06 354 SER A C 1
ATOM 2707 O O . SER A 1 354 ? 28.206 -19.282 5.627 1.00 92.06 354 SER A O 1
ATOM 2709 N N . GLN A 1 355 ? 28.780 -21.436 5.464 1.00 92.00 355 GLN A N 1
ATOM 2710 C CA . GLN A 1 355 ? 27.412 -21.903 5.185 1.00 92.00 355 GLN A CA 1
ATOM 2711 C C . GLN A 1 355 ? 26.559 -22.056 6.452 1.00 92.00 355 GLN A C 1
ATOM 2713 O O . GLN A 1 355 ? 25.330 -21.971 6.410 1.00 92.00 355 GLN A O 1
ATOM 2718 N N . ASN A 1 356 ? 27.203 -22.299 7.596 1.00 90.75 356 ASN A N 1
ATOM 2719 C CA . ASN A 1 356 ? 26.531 -22.752 8.812 1.00 90.75 356 ASN A CA 1
ATOM 2720 C C . ASN A 1 356 ? 26.752 -21.838 10.026 1.00 90.75 356 ASN A C 1
ATOM 2722 O O . ASN A 1 356 ? 26.387 -22.204 11.142 1.00 90.75 356 ASN A O 1
ATOM 2726 N N . PHE A 1 357 ? 27.327 -20.654 9.800 1.00 91.81 357 PHE A N 1
ATOM 2727 C CA . PHE A 1 357 ? 27.703 -19.666 10.815 1.00 91.81 357 PHE A CA 1
ATOM 2728 C C . PHE A 1 357 ? 28.732 -20.155 11.848 1.00 91.81 357 PHE A C 1
ATOM 2730 O O . PHE A 1 357 ? 28.979 -19.454 12.829 1.00 91.81 357 PHE A O 1
ATOM 2737 N N . LYS A 1 358 ? 29.347 -21.325 11.631 1.00 91.88 358 LYS A N 1
ATOM 2738 C CA . LYS A 1 358 ? 30.317 -21.932 12.546 1.00 91.88 358 LYS A CA 1
ATOM 2739 C C . LYS A 1 358 ? 31.671 -22.172 11.892 1.00 91.88 358 LYS A C 1
ATOM 2741 O O . LYS A 1 358 ? 32.682 -21.768 12.446 1.00 91.88 358 LYS A O 1
ATOM 2746 N N . GLU A 1 359 ? 31.715 -22.790 10.722 1.00 92.19 359 GLU A N 1
ATOM 2747 C CA . GLU A 1 359 ? 32.966 -23.165 10.051 1.00 92.19 359 GLU A CA 1
ATOM 2748 C C . GLU A 1 359 ? 33.198 -22.312 8.806 1.00 92.19 359 GLU A C 1
ATOM 2750 O O . GLU A 1 359 ? 32.250 -21.990 8.087 1.00 92.19 359 GLU A O 1
ATOM 2755 N N . CYS A 1 360 ? 34.453 -21.946 8.543 1.00 90.81 360 CYS A N 1
ATOM 2756 C CA . CYS A 1 360 ? 34.811 -21.239 7.317 1.00 90.81 360 CYS A CA 1
ATOM 2757 C C . CYS A 1 360 ? 34.870 -22.204 6.131 1.00 90.81 360 CYS A C 1
ATOM 2759 O O . CYS A 1 360 ? 35.444 -23.286 6.241 1.00 90.81 360 CYS A O 1
ATOM 2761 N N . VAL A 1 361 ? 34.367 -21.775 4.978 1.00 89.38 361 VAL A N 1
ATOM 2762 C CA . VAL A 1 361 ? 34.571 -22.452 3.695 1.00 89.38 361 VAL A CA 1
ATOM 2763 C C . VAL A 1 361 ? 35.694 -21.768 2.916 1.00 89.38 361 VAL A C 1
ATOM 2765 O O . VAL A 1 361 ? 35.834 -20.549 2.969 1.00 89.38 361 VAL A O 1
ATOM 2768 N N . SER A 1 362 ? 36.501 -22.544 2.191 1.00 85.12 362 SER A N 1
ATOM 2769 C CA . SER A 1 362 ? 37.660 -22.038 1.435 1.00 85.12 362 SER A CA 1
ATOM 2770 C C . SER A 1 362 ? 37.379 -21.775 -0.048 1.00 85.12 362 SER A C 1
ATOM 2772 O O . SER A 1 362 ? 38.174 -21.124 -0.716 1.00 85.12 362 SER A O 1
ATOM 2774 N N . TRP A 1 363 ? 36.262 -22.274 -0.576 1.00 85.56 363 TRP A N 1
ATOM 2775 C CA . TRP A 1 363 ? 35.940 -22.250 -2.009 1.00 85.56 363 TRP A CA 1
ATOM 2776 C C . TRP A 1 363 ? 35.085 -21.044 -2.436 1.00 85.56 363 TRP A C 1
ATOM 2778 O O . TRP A 1 363 ? 34.765 -20.906 -3.610 1.00 85.56 363 TRP A O 1
ATOM 2788 N N . CYS A 1 364 ? 34.720 -20.169 -1.496 1.00 87.25 364 CYS A N 1
ATOM 2789 C CA . CYS A 1 364 ? 33.754 -19.084 -1.684 1.00 87.25 364 CYS A CA 1
ATOM 2790 C C . CYS A 1 364 ? 34.391 -17.711 -1.408 1.00 87.25 364 CYS A C 1
ATOM 2792 O O . CYS A 1 364 ? 33.831 -16.865 -0.711 1.00 87.25 364 CYS A O 1
ATOM 2794 N N . GLY A 1 365 ? 35.618 -17.546 -1.911 1.00 81.56 365 GLY A N 1
ATOM 2795 C CA . GLY A 1 365 ? 36.440 -16.355 -1.722 1.00 81.56 365 GLY A CA 1
ATOM 2796 C C . GLY A 1 365 ? 37.096 -16.235 -0.348 1.00 81.56 365 GLY A C 1
ATOM 2797 O O . GLY A 1 365 ? 36.788 -16.965 0.597 1.00 81.56 365 GLY A O 1
ATOM 2798 N N . THR A 1 366 ? 38.020 -15.283 -0.242 1.00 80.50 366 THR A N 1
ATOM 2799 C CA . THR A 1 366 ? 38.723 -14.943 1.012 1.00 80.50 366 THR A CA 1
ATOM 2800 C C . THR A 1 366 ? 38.382 -13.545 1.523 1.00 80.50 366 THR A C 1
ATOM 2802 O O . THR A 1 366 ? 38.800 -13.175 2.620 1.00 80.50 366 THR A O 1
ATOM 2805 N N . SER A 1 367 ? 37.584 -12.784 0.766 1.00 82.50 367 SER A N 1
ATOM 2806 C CA . SER A 1 367 ? 37.086 -11.458 1.133 1.00 82.50 367 SER A CA 1
ATOM 2807 C C . SER A 1 367 ? 35.562 -11.439 1.314 1.00 82.50 367 SER A C 1
ATOM 2809 O O . SER A 1 367 ? 34.836 -12.321 0.845 1.00 82.50 367 SER A O 1
ATOM 2811 N N . ARG A 1 368 ? 35.060 -10.418 2.023 1.00 81.88 368 ARG A N 1
ATOM 2812 C CA . ARG A 1 368 ? 33.624 -10.261 2.298 1.00 81.88 368 ARG A CA 1
ATOM 2813 C C . ARG A 1 368 ? 32.811 -10.139 1.020 1.00 81.88 368 ARG A C 1
ATOM 2815 O O . ARG A 1 368 ? 31.749 -10.746 0.924 1.00 81.88 368 ARG A O 1
ATOM 2822 N N . ASP A 1 369 ? 33.315 -9.370 0.069 1.00 84.50 369 ASP A N 1
ATOM 2823 C CA . ASP A 1 369 ? 32.592 -9.075 -1.161 1.00 84.50 369 ASP A CA 1
ATOM 2824 C C . ASP A 1 369 ? 32.552 -10.302 -2.077 1.00 84.50 369 ASP A C 1
ATOM 2826 O O . ASP A 1 369 ? 31.502 -10.595 -2.647 1.00 84.50 369 ASP A O 1
ATOM 2830 N N . GLU A 1 370 ? 33.628 -11.097 -2.123 1.00 84.56 370 GLU A N 1
ATOM 2831 C CA . GLU A 1 370 ? 33.635 -12.394 -2.814 1.00 84.56 370 GLU A CA 1
ATOM 2832 C C . GLU A 1 370 ? 32.644 -13.377 -2.181 1.00 84.56 370 GLU A C 1
ATOM 2834 O O . GLU A 1 370 ? 31.865 -13.999 -2.896 1.00 84.56 370 GLU A O 1
ATOM 2839 N N . CYS A 1 371 ? 32.605 -13.469 -0.847 1.00 86.94 371 CYS A N 1
ATOM 2840 C CA . CYS A 1 371 ? 31.656 -14.329 -0.137 1.00 86.94 371 CYS A CA 1
ATOM 2841 C C . CYS A 1 371 ? 30.196 -13.948 -0.420 1.00 86.94 371 CYS A C 1
ATOM 2843 O O . CYS A 1 371 ? 29.366 -14.815 -0.684 1.00 86.94 371 CYS A O 1
ATOM 2845 N N . LEU A 1 372 ? 29.880 -12.648 -0.394 1.00 81.50 372 LEU A N 1
ATOM 2846 C CA . LEU A 1 372 ? 28.527 -12.151 -0.664 1.00 81.50 372 LEU A CA 1
ATOM 2847 C C . LEU A 1 372 ? 28.138 -12.255 -2.148 1.00 81.50 372 LEU A C 1
ATOM 2849 O O . LEU A 1 372 ? 26.949 -12.265 -2.456 1.00 81.50 372 LEU A O 1
ATOM 2853 N N . SER A 1 373 ? 29.120 -12.376 -3.046 1.00 84.44 373 SER A N 1
ATOM 2854 C CA . SER A 1 373 ? 28.916 -12.507 -4.497 1.00 84.44 373 SER A CA 1
ATOM 2855 C C . SER A 1 373 ? 29.060 -13.946 -5.009 1.00 84.44 373 SER A C 1
ATOM 2857 O O . SER A 1 373 ? 28.908 -14.198 -6.199 1.00 84.44 373 SER A O 1
ATOM 2859 N N . CYS A 1 374 ? 29.326 -14.907 -4.124 1.00 83.19 374 CYS A N 1
ATOM 2860 C CA . CYS A 1 374 ? 29.625 -16.301 -4.463 1.00 83.19 374 CYS A CA 1
ATOM 2861 C C . CYS A 1 374 ? 28.408 -17.105 -4.974 1.00 83.19 374 CYS A C 1
ATOM 2863 O O . CYS A 1 374 ? 28.550 -18.240 -5.424 1.00 83.19 374 CYS A O 1
ATOM 2865 N N . GLY A 1 375 ? 27.198 -16.536 -4.913 1.00 78.00 375 GLY A N 1
ATOM 2866 C CA . GLY A 1 375 ? 25.989 -17.139 -5.487 1.00 78.00 375 GLY A CA 1
ATOM 2867 C C . GLY A 1 375 ? 25.501 -18.410 -4.778 1.00 78.00 375 GLY A C 1
ATOM 2868 O O . GLY A 1 375 ? 24.752 -19.182 -5.369 1.00 78.00 375 GLY A O 1
ATOM 2869 N N . GLN A 1 376 ? 25.926 -18.643 -3.530 1.00 84.00 376 GLN A N 1
ATOM 2870 C CA . GLN A 1 376 ? 25.547 -19.791 -2.694 1.00 84.00 376 GLN A CA 1
ATOM 2871 C C . GLN A 1 376 ? 24.939 -19.327 -1.358 1.00 84.00 376 GLN A C 1
ATOM 2873 O O . GLN A 1 376 ? 25.069 -18.161 -0.988 1.00 84.00 376 GLN A O 1
ATOM 2878 N N . ASP A 1 377 ? 24.293 -20.232 -0.610 1.00 84.00 377 ASP A N 1
ATOM 2879 C CA . ASP A 1 377 ? 23.731 -19.959 0.730 1.00 84.00 377 ASP A CA 1
ATOM 2880 C C . ASP A 1 377 ? 24.844 -19.890 1.795 1.00 84.00 377 ASP A C 1
ATOM 2882 O O . ASP A 1 377 ? 25.025 -20.778 2.631 1.00 84.00 377 ASP A O 1
ATOM 2886 N N . VAL A 1 378 ? 25.655 -18.839 1.690 1.00 86.31 378 VAL A N 1
ATOM 2887 C CA . VAL A 1 378 ? 26.825 -18.555 2.519 1.00 86.31 378 VAL A CA 1
ATOM 2888 C C . VAL A 1 378 ? 26.729 -17.169 3.154 1.00 86.31 378 VAL A C 1
ATOM 2890 O O . VAL A 1 378 ? 26.086 -16.255 2.642 1.00 86.31 378 VAL A O 1
ATOM 2893 N N . PHE A 1 379 ? 27.400 -16.995 4.288 1.00 87.88 379 PHE A N 1
ATOM 2894 C CA . PHE A 1 379 ? 27.371 -15.774 5.080 1.00 87.88 379 PHE A CA 1
ATOM 2895 C C . PHE A 1 379 ? 28.777 -15.396 5.506 1.00 87.88 379 PHE A C 1
ATOM 2897 O O . PHE A 1 379 ? 29.569 -16.240 5.923 1.00 87.88 379 PHE A O 1
ATOM 2904 N N . TRP A 1 380 ? 29.067 -14.099 5.465 1.00 89.31 380 TRP A N 1
ATOM 2905 C CA . TRP A 1 380 ? 30.308 -13.586 6.021 1.00 89.31 380 TRP A CA 1
ATOM 2906 C C . TRP A 1 380 ? 30.242 -13.563 7.549 1.00 89.31 380 TRP A C 1
ATOM 2908 O O . TRP A 1 380 ? 29.419 -12.850 8.134 1.00 89.31 380 TRP A O 1
ATOM 2918 N N . ILE A 1 381 ? 31.125 -14.319 8.196 1.00 86.12 381 ILE A N 1
ATOM 2919 C CA . ILE A 1 381 ? 31.261 -14.386 9.653 1.00 86.12 381 ILE A CA 1
ATOM 2920 C C . ILE A 1 381 ? 32.655 -13.936 10.091 1.00 86.12 381 ILE A C 1
ATOM 2922 O O . ILE A 1 381 ? 33.593 -13.865 9.299 1.00 86.12 381 ILE A O 1
ATOM 2926 N N . LYS A 1 382 ? 32.810 -13.612 11.376 1.00 85.00 382 LYS A N 1
ATOM 2927 C CA . LYS A 1 382 ? 34.077 -13.137 11.956 1.00 85.00 382 LYS A CA 1
ATOM 2928 C C . LYS A 1 382 ? 35.026 -14.311 12.279 1.00 85.00 382 LYS A C 1
ATOM 2930 O O . LYS A 1 382 ? 35.470 -14.435 13.415 1.00 85.00 382 LYS A O 1
ATOM 2935 N N . GLY A 1 383 ? 35.287 -15.181 11.298 1.00 83.50 383 GLY A N 1
ATOM 2936 C CA . GLY A 1 383 ? 36.106 -16.395 11.444 1.00 83.50 383 GLY A CA 1
ATOM 2937 C C . GLY A 1 383 ? 35.344 -17.608 12.010 1.00 83.50 383 GLY A C 1
ATOM 2938 O O . GLY A 1 383 ? 34.155 -17.482 12.322 1.00 83.50 383 GLY A O 1
ATOM 2939 N N . PRO A 1 384 ? 35.996 -18.782 12.156 1.00 85.94 384 PRO A N 1
ATOM 2940 C CA . PRO A 1 384 ? 35.362 -19.982 12.699 1.00 85.94 384 PRO A CA 1
ATOM 2941 C C . PRO A 1 384 ? 34.914 -19.768 14.152 1.00 85.94 384 PRO A C 1
ATOM 2943 O O . PRO A 1 384 ? 35.632 -19.162 14.944 1.00 85.94 384 PRO A O 1
ATOM 2946 N N . GLN A 1 385 ? 33.738 -20.277 14.510 1.00 83.25 385 GLN A N 1
ATOM 2947 C CA . GLN A 1 385 ? 33.131 -20.157 15.835 1.00 83.25 385 GLN A CA 1
ATOM 2948 C C . GLN A 1 385 ? 33.191 -21.499 16.581 1.00 83.25 385 GLN A C 1
ATOM 2950 O O . GLN A 1 385 ? 33.011 -22.570 15.999 1.00 83.25 385 GLN A O 1
ATOM 2955 N N . THR A 1 386 ? 33.392 -21.457 17.896 1.00 85.81 386 THR A N 1
ATOM 2956 C CA . THR A 1 386 ? 33.359 -22.629 18.787 1.00 85.81 386 THR A CA 1
ATOM 2957 C C . THR A 1 386 ? 32.336 -22.411 19.904 1.00 85.81 386 THR A C 1
ATOM 2959 O O . THR A 1 386 ? 31.898 -21.289 20.139 1.00 85.81 386 THR A O 1
ATOM 2962 N N . GLY A 1 387 ? 31.893 -23.483 20.570 1.00 83.94 387 GLY A N 1
ATOM 2963 C CA . GLY A 1 387 ? 30.955 -23.378 21.702 1.00 83.94 387 GLY A CA 1
ATOM 2964 C C . GLY A 1 387 ? 29.499 -23.053 21.342 1.00 83.94 387 GLY A C 1
ATOM 2965 O O . GLY A 1 387 ? 28.722 -22.716 22.224 1.00 83.94 387 GLY A O 1
ATOM 2966 N N . CYS A 1 388 ? 29.124 -23.164 20.068 1.00 90.62 388 CYS A N 1
ATOM 2967 C CA . CYS A 1 388 ? 27.762 -22.957 19.583 1.00 90.62 388 CYS A CA 1
ATOM 2968 C C . CYS A 1 388 ? 27.346 -24.064 18.596 1.00 90.62 388 CYS A C 1
ATOM 2970 O O . CYS A 1 388 ? 28.179 -24.812 18.065 1.00 90.62 388 CYS A O 1
ATOM 2972 N N . VAL A 1 389 ? 26.048 -24.171 18.349 1.00 89.75 389 VAL A N 1
ATOM 2973 C CA . VAL A 1 389 ? 25.394 -25.115 17.449 1.00 89.75 389 VAL A CA 1
ATOM 2974 C C . VAL A 1 389 ? 25.283 -24.477 16.064 1.00 89.75 389 VAL A C 1
ATOM 2976 O O . VAL A 1 389 ? 24.718 -23.398 15.897 1.00 89.75 389 VAL A O 1
ATOM 2979 N N . ALA A 1 390 ? 25.868 -25.121 15.057 1.00 93.12 390 ALA A N 1
ATOM 2980 C CA . ALA A 1 390 ? 25.852 -24.610 13.690 1.00 93.12 390 ALA A CA 1
ATOM 2981 C C . ALA A 1 390 ? 24.423 -24.575 13.122 1.00 93.12 390 ALA A C 1
ATOM 2983 O O . ALA A 1 390 ? 23.522 -25.245 13.633 1.00 93.12 390 ALA A O 1
ATOM 2984 N N . ARG A 1 391 ? 24.213 -23.845 12.022 1.00 90.31 391 ARG A N 1
ATOM 2985 C CA . ARG A 1 391 ? 22.972 -23.939 11.238 1.00 90.31 391 ARG A CA 1
ATOM 2986 C C . ARG A 1 391 ? 22.684 -25.407 10.922 1.00 90.31 391 ARG A C 1
ATOM 2988 O O . ARG A 1 391 ? 23.594 -26.147 10.563 1.00 90.31 391 ARG A O 1
ATOM 2995 N N . PHE A 1 392 ? 21.422 -25.799 11.062 1.00 88.88 392 PHE A N 1
ATOM 2996 C CA . PHE A 1 392 ? 20.927 -27.175 10.969 1.00 88.88 392 PHE A CA 1
ATOM 2997 C C . PHE A 1 392 ? 21.285 -28.107 12.146 1.00 88.88 392 PHE A C 1
ATOM 2999 O O . PHE A 1 392 ? 20.870 -29.264 12.156 1.00 88.88 392 PHE A O 1
ATOM 3006 N N . GLY A 1 393 ? 21.994 -27.633 13.171 1.00 89.12 393 GLY A N 1
ATOM 3007 C CA . GLY A 1 393 ? 22.222 -28.414 14.387 1.00 89.12 393 GLY A CA 1
ATOM 3008 C C . GLY A 1 393 ? 21.010 -28.417 15.325 1.00 89.12 393 GLY A C 1
ATOM 3009 O O . GLY A 1 393 ? 20.249 -27.447 15.359 1.00 89.12 393 GLY A O 1
ATOM 3010 N N . ASP A 1 394 ? 20.841 -29.512 16.072 1.00 92.81 394 ASP A N 1
ATOM 3011 C CA . ASP A 1 394 ? 19.801 -29.675 17.095 1.00 92.81 394 ASP A CA 1
ATOM 3012 C C . ASP A 1 394 ? 20.071 -28.744 18.282 1.00 92.81 394 ASP A C 1
ATOM 3014 O O . ASP A 1 394 ? 21.152 -28.746 18.871 1.00 92.81 394 ASP A O 1
ATOM 3018 N N . CYS A 1 395 ? 19.071 -27.941 18.616 1.00 93.75 395 CYS A N 1
ATOM 3019 C CA . CYS A 1 395 ? 19.102 -26.984 19.712 1.00 93.75 395 CYS A CA 1
ATOM 3020 C C . CYS A 1 395 ? 17.891 -27.154 20.649 1.00 93.75 395 CYS A C 1
ATOM 3022 O O . CYS A 1 395 ? 17.552 -26.260 21.420 1.00 93.75 395 CYS A O 1
ATOM 3024 N N . THR A 1 396 ? 17.229 -28.316 20.620 1.00 86.25 396 THR A N 1
ATOM 3025 C CA . THR A 1 396 ? 16.015 -28.634 21.395 1.00 86.25 396 THR A CA 1
ATOM 3026 C C . THR A 1 396 ? 16.174 -28.307 22.877 1.00 86.25 396 THR A C 1
ATOM 3028 O O . THR A 1 396 ? 15.306 -27.656 23.466 1.00 86.25 396 THR A O 1
ATOM 3031 N N . ASN A 1 397 ? 17.325 -28.679 23.443 1.00 83.12 397 ASN A N 1
ATOM 3032 C CA . ASN A 1 397 ? 17.673 -28.478 24.850 1.00 83.12 397 ASN A CA 1
ATOM 3033 C C . ASN A 1 397 ? 18.508 -27.211 25.105 1.00 83.12 397 ASN A C 1
ATOM 3035 O O . ASN A 1 397 ? 18.843 -26.922 26.251 1.00 83.12 397 ASN A O 1
ATOM 3039 N N . ASP A 1 398 ? 18.827 -26.452 24.054 1.00 82.12 398 ASP A N 1
ATOM 3040 C CA . ASP A 1 398 ? 19.611 -25.221 24.124 1.00 82.12 398 ASP A CA 1
ATOM 3041 C C . ASP A 1 398 ? 19.099 -24.201 23.099 1.00 82.12 398 ASP A C 1
ATOM 3043 O O . ASP A 1 398 ? 19.681 -23.977 22.036 1.00 82.12 398 ASP A O 1
ATOM 3047 N N . VAL A 1 399 ? 17.970 -23.571 23.434 1.00 78.88 399 VAL A N 1
ATOM 3048 C CA . VAL A 1 399 ? 17.239 -22.655 22.542 1.00 78.88 399 VAL A CA 1
ATOM 3049 C C . VAL A 1 399 ? 18.022 -21.401 22.137 1.00 78.88 399 VAL A C 1
ATOM 3051 O O . VAL A 1 399 ? 17.599 -20.683 21.235 1.00 78.88 399 VAL A O 1
ATOM 3054 N N . ASN A 1 400 ? 19.166 -21.141 22.774 1.00 82.62 400 ASN A N 1
ATOM 3055 C CA . ASN A 1 400 ? 20.062 -20.035 22.436 1.00 82.62 400 ASN A CA 1
ATOM 3056 C C . ASN A 1 400 ? 21.444 -20.519 21.972 1.00 82.62 400 ASN A C 1
ATOM 3058 O O . ASN A 1 400 ? 22.327 -19.696 21.753 1.00 82.62 400 ASN A O 1
ATOM 3062 N N . GLY A 1 401 ? 21.636 -21.830 21.811 1.00 84.44 401 GLY A N 1
ATOM 3063 C CA . GLY A 1 401 ? 22.932 -22.422 21.497 1.00 84.44 401 GLY A CA 1
ATOM 3064 C C . GLY A 1 401 ? 23.431 -22.122 20.089 1.00 84.44 401 GLY A C 1
ATOM 3065 O O . GLY A 1 401 ? 24.581 -22.411 19.785 1.00 84.44 401 GLY A O 1
ATOM 3066 N N . CYS A 1 402 ? 22.599 -21.563 19.209 1.00 93.81 402 CYS A N 1
ATOM 3067 C CA . CYS A 1 402 ? 22.917 -21.385 17.796 1.00 93.81 402 CYS A CA 1
ATOM 3068 C C . CYS A 1 402 ? 24.049 -20.378 17.529 1.00 93.81 402 CYS A C 1
ATOM 3070 O O . CYS A 1 402 ? 24.168 -19.350 18.189 1.00 93.81 402 CYS A O 1
ATOM 3072 N N . CYS A 1 403 ? 24.880 -20.661 16.523 1.00 89.19 403 CYS A N 1
ATOM 3073 C CA . CYS A 1 403 ? 26.027 -19.827 16.177 1.00 89.19 403 CYS A CA 1
ATOM 3074 C C . CYS A 1 403 ? 25.632 -18.494 15.529 1.00 89.19 403 CYS A C 1
ATOM 3076 O O . CYS A 1 403 ? 24.950 -18.447 14.506 1.00 89.19 403 CYS A O 1
ATOM 3078 N N . GLY A 1 404 ? 26.173 -17.403 16.074 1.00 75.75 404 GLY A N 1
ATOM 3079 C CA . GLY A 1 404 ? 25.981 -16.054 15.549 1.00 75.75 404 GLY A CA 1
ATOM 3080 C C . GLY A 1 404 ? 24.579 -15.488 15.802 1.00 75.75 404 GLY A C 1
ATOM 3081 O O . GLY A 1 404 ? 23.644 -16.179 16.178 1.00 75.75 404 GLY A O 1
ATOM 3082 N N . THR A 1 405 ? 24.412 -14.189 15.567 1.00 68.81 405 THR A N 1
ATOM 3083 C CA . THR A 1 405 ? 23.157 -13.465 15.863 1.00 68.81 405 THR A CA 1
ATOM 3084 C C . THR A 1 405 ? 22.075 -13.630 14.798 1.00 68.81 405 THR A C 1
ATOM 3086 O O . THR A 1 405 ? 20.995 -13.053 14.901 1.00 68.81 405 THR A O 1
ATOM 3089 N N . ARG A 1 406 ? 22.381 -14.379 13.738 1.00 73.31 406 ARG A N 1
ATOM 3090 C CA . ARG A 1 406 ? 21.487 -14.607 12.603 1.00 73.31 406 ARG A CA 1
ATOM 3091 C C . ARG A 1 406 ? 20.855 -15.990 12.628 1.00 73.31 406 ARG A C 1
ATOM 3093 O O . ARG A 1 406 ? 20.037 -16.250 11.758 1.00 73.31 406 ARG A O 1
ATOM 3100 N N . LEU A 1 407 ? 21.209 -16.851 13.585 1.00 85.62 407 LEU A N 1
ATOM 3101 C CA . LEU A 1 407 ? 20.547 -18.131 13.800 1.00 85.62 407 LEU A CA 1
ATOM 3102 C C . LEU A 1 407 ? 19.664 -18.072 15.048 1.00 85.62 407 LEU A C 1
ATOM 3104 O O . LEU A 1 407 ? 20.090 -17.621 16.104 1.00 85.62 407 LEU A O 1
ATOM 3108 N N . GLU A 1 408 ? 18.445 -18.574 14.920 1.00 90.31 408 GLU A N 1
ATOM 3109 C CA . GLU A 1 408 ? 17.507 -18.820 16.008 1.00 90.31 408 GLU A CA 1
ATOM 3110 C C . GLU A 1 408 ? 17.233 -20.320 16.102 1.00 90.31 408 GLU A C 1
ATOM 3112 O O . GLU A 1 408 ? 17.207 -21.032 15.094 1.00 90.31 408 GLU A O 1
ATOM 3117 N N . CYS A 1 409 ? 17.017 -20.811 17.320 1.00 89.69 409 CYS A N 1
ATOM 3118 C CA . CYS A 1 409 ? 16.605 -22.186 17.530 1.00 89.69 409 CYS A CA 1
ATOM 3119 C C . CYS A 1 409 ? 15.105 -22.331 17.267 1.00 89.69 409 CYS A C 1
ATOM 3121 O O . CYS A 1 409 ? 14.280 -21.897 18.071 1.00 89.69 409 CYS A O 1
ATOM 3123 N N . VAL A 1 410 ? 14.743 -22.929 16.134 1.00 87.62 410 VAL A N 1
ATOM 3124 C CA . VAL A 1 410 ? 13.358 -22.969 15.655 1.00 87.62 410 VAL A CA 1
ATOM 3125 C C . VAL A 1 410 ? 12.867 -24.412 15.567 1.00 87.62 410 VAL A C 1
ATOM 3127 O O . VAL A 1 410 ? 13.495 -25.260 14.933 1.00 87.62 410 VAL A O 1
ATOM 3130 N N . GLY A 1 411 ? 11.716 -24.679 16.178 1.00 82.19 411 GLY A N 1
ATOM 3131 C CA . GLY A 1 411 ? 11.024 -25.968 16.184 1.00 82.19 411 GLY A CA 1
ATOM 3132 C C . GLY A 1 411 ? 10.004 -26.027 17.319 1.00 82.19 411 GLY A C 1
ATOM 3133 O O . GLY A 1 411 ? 9.642 -24.989 17.875 1.00 82.19 411 GLY A O 1
ATOM 3134 N N . ASP A 1 412 ? 9.546 -27.221 17.672 1.00 79.25 412 ASP A N 1
ATOM 3135 C CA . ASP A 1 412 ? 8.571 -27.430 18.745 1.00 79.25 412 ASP A CA 1
ATOM 3136 C C . ASP A 1 412 ? 9.250 -27.892 20.048 1.00 79.25 412 ASP A C 1
ATOM 3138 O O . ASP A 1 412 ? 10.428 -27.632 20.276 1.00 79.25 412 ASP A O 1
ATOM 3142 N N . GLN A 1 413 ? 8.499 -28.476 20.979 1.00 76.75 413 GLN A N 1
ATOM 3143 C CA . GLN A 1 413 ? 9.046 -28.960 22.251 1.00 76.75 413 GLN A CA 1
ATOM 3144 C C . GLN A 1 413 ? 9.786 -30.305 22.149 1.00 76.75 413 GLN A C 1
ATOM 3146 O O . GLN A 1 413 ? 10.495 -30.655 23.088 1.00 76.75 413 GLN A O 1
ATOM 3151 N N . TYR A 1 414 ? 9.623 -31.044 21.049 1.00 76.69 414 TYR A N 1
ATOM 3152 C CA . TYR A 1 414 ? 10.227 -32.359 20.821 1.00 76.69 414 TYR A CA 1
ATOM 3153 C C . TYR A 1 414 ? 11.479 -32.276 19.951 1.00 76.69 414 TYR A C 1
ATOM 3155 O O . TYR A 1 414 ? 12.399 -33.065 20.148 1.00 76.69 414 TYR A O 1
ATOM 3163 N N . TYR A 1 415 ? 11.529 -31.323 19.014 1.00 82.00 415 TYR A N 1
ATOM 3164 C CA . TYR A 1 415 ? 12.714 -31.079 18.200 1.00 82.00 415 TYR A CA 1
ATOM 3165 C C . TYR A 1 415 ? 12.824 -29.618 17.750 1.00 82.00 415 TYR A C 1
ATOM 3167 O O . TYR A 1 415 ? 11.880 -29.039 17.204 1.00 82.00 415 TYR A O 1
ATOM 3175 N N . ARG A 1 416 ? 14.010 -29.028 17.927 1.00 86.50 416 ARG A N 1
ATOM 3176 C CA . ARG A 1 416 ? 14.362 -27.686 17.450 1.00 86.50 416 ARG A CA 1
ATOM 3177 C C . ARG A 1 416 ? 15.709 -27.689 16.761 1.00 86.50 416 ARG A C 1
ATOM 3179 O O . ARG A 1 416 ? 16.615 -28.424 17.139 1.00 86.50 416 ARG A O 1
ATOM 3186 N N . GLN A 1 417 ? 15.852 -26.809 15.780 1.00 92.44 417 GLN A N 1
ATOM 3187 C CA . GLN A 1 417 ? 17.054 -26.726 14.969 1.00 92.44 417 GLN A CA 1
ATOM 3188 C C . GLN A 1 417 ? 17.453 -25.273 14.709 1.00 92.44 417 GLN A C 1
ATOM 3190 O O . GLN A 1 417 ? 16.597 -24.412 14.494 1.00 92.44 417 GLN A O 1
ATOM 3195 N N . CYS A 1 418 ? 18.755 -25.001 14.679 1.00 93.19 418 CYS A N 1
ATOM 3196 C CA . CYS A 1 418 ? 19.282 -23.675 14.383 1.00 93.19 418 CYS A CA 1
ATOM 3197 C C . CYS A 1 418 ? 19.013 -23.276 12.928 1.00 93.19 418 CYS A C 1
ATOM 3199 O O . CYS A 1 418 ? 19.565 -23.866 11.994 1.00 93.19 418 CYS A O 1
ATOM 3201 N N . LYS A 1 419 ? 18.178 -22.257 12.723 1.00 88.81 419 LYS A N 1
ATOM 3202 C CA . LYS A 1 419 ? 17.768 -21.741 11.408 1.00 88.81 419 LYS A CA 1
ATOM 3203 C C . LYS A 1 419 ? 17.955 -20.233 11.346 1.00 88.81 419 LYS A C 1
ATOM 3205 O O . LYS A 1 419 ? 17.971 -19.570 12.372 1.00 88.81 419 LYS A O 1
ATOM 3210 N N . VAL A 1 420 ? 18.099 -19.683 10.144 1.00 84.25 420 VAL A N 1
ATOM 3211 C CA . VAL A 1 420 ? 18.293 -18.236 9.979 1.00 84.25 420 VAL A CA 1
ATOM 3212 C C . VAL A 1 420 ? 17.040 -17.482 10.440 1.00 84.25 420 VAL A C 1
ATOM 3214 O O . VAL A 1 420 ? 15.935 -17.815 10.008 1.00 84.25 420 VAL A O 1
ATOM 3217 N N . SER A 1 421 ? 17.206 -16.501 11.330 1.00 69.50 421 SER A N 1
ATOM 3218 C CA . SER A 1 421 ? 16.105 -15.766 11.957 1.00 69.50 421 SER A CA 1
ATOM 3219 C C . SER A 1 421 ? 15.302 -14.949 10.939 1.00 69.50 421 SER A C 1
ATOM 3221 O O . SER A 1 421 ? 15.841 -14.124 10.198 1.00 69.50 421 SER A O 1
ATOM 3223 N N . LYS A 1 422 ? 13.982 -15.172 10.898 1.00 52.78 422 LYS A N 1
ATOM 3224 C CA . LYS A 1 422 ? 13.024 -14.395 10.091 1.00 52.78 422 LYS A CA 1
ATOM 3225 C C . LYS A 1 422 ? 12.385 -13.322 10.984 1.00 52.78 422 LYS A C 1
ATOM 3227 O O . LYS A 1 422 ? 11.314 -13.537 11.539 1.00 52.78 422 LYS A O 1
ATOM 3232 N N . GLN A 1 423 ? 13.042 -12.181 11.190 1.00 33.72 423 GLN A N 1
ATOM 3233 C CA . GLN A 1 423 ? 12.508 -11.126 12.065 1.00 33.72 423 GLN A CA 1
ATOM 3234 C C . GLN A 1 423 ? 11.363 -10.325 11.415 1.00 33.72 423 GLN A C 1
ATOM 3236 O O . GLN A 1 423 ? 11.579 -9.657 10.408 1.00 33.72 423 GLN A O 1
ATOM 3241 N N . THR A 1 424 ? 10.175 -10.318 12.042 1.00 29.30 424 THR A N 1
ATOM 3242 C CA . THR A 1 424 ? 9.373 -9.110 12.385 1.00 29.30 424 THR A CA 1
ATOM 3243 C C . THR A 1 424 ? 8.176 -9.474 13.294 1.00 29.30 424 THR A C 1
ATOM 3245 O O . THR A 1 424 ? 7.602 -10.553 13.179 1.00 29.30 424 THR A O 1
ATOM 3248 N N . LYS A 1 425 ? 7.892 -8.613 14.289 1.00 28.17 425 LYS A N 1
ATOM 3249 C CA . LYS A 1 425 ? 7.225 -8.906 15.580 1.00 28.17 425 LYS A CA 1
ATOM 3250 C C . LYS A 1 425 ? 5.684 -8.728 15.590 1.00 28.17 425 LYS A C 1
ATOM 3252 O O . LYS A 1 425 ? 5.176 -7.715 15.133 1.00 28.17 425 LYS A O 1
ATOM 3257 N N . ASN A 1 426 ? 5.035 -9.713 16.225 1.00 28.25 426 ASN A N 1
ATOM 3258 C CA . ASN A 1 426 ? 3.644 -9.913 16.724 1.00 28.25 426 ASN A CA 1
ATOM 3259 C C . ASN A 1 426 ? 3.372 -9.122 18.067 1.00 28.25 426 ASN A C 1
ATOM 3261 O O . ASN A 1 426 ? 4.342 -8.546 18.567 1.00 28.25 426 ASN A O 1
ATOM 3265 N N . PRO A 1 427 ? 2.262 -9.283 18.857 1.00 30.89 427 PRO A N 1
ATOM 3266 C CA . PRO A 1 427 ? 0.787 -9.215 18.626 1.00 30.89 427 PRO A CA 1
ATOM 3267 C C . PRO A 1 427 ? -0.067 -8.550 19.799 1.00 30.89 427 PRO A C 1
ATOM 3269 O O . PRO A 1 427 ? 0.405 -8.492 20.929 1.00 30.89 427 PRO A O 1
ATOM 3272 N N . THR A 1 428 ? -1.308 -8.073 19.513 1.00 30.09 428 THR A N 1
ATOM 3273 C CA . THR A 1 428 ? -2.656 -8.092 20.230 1.00 30.09 428 THR A CA 1
ATOM 3274 C C . THR A 1 428 ? -2.824 -7.974 21.794 1.00 30.09 428 THR A C 1
ATOM 3276 O O . THR A 1 428 ? -1.859 -8.120 22.520 1.00 30.09 428 THR A O 1
ATOM 3279 N N . MET A 1 429 ? -3.970 -7.715 22.487 1.00 30.95 429 MET A N 1
ATOM 3280 C CA . MET A 1 429 ? -5.438 -7.897 22.296 1.00 30.95 429 MET A CA 1
ATOM 3281 C C . MET A 1 429 ? -6.311 -7.218 23.421 1.00 30.95 429 MET A C 1
ATOM 3283 O O . MET A 1 429 ? -5.782 -6.808 24.450 1.00 30.95 429 MET A O 1
ATOM 3287 N N . LYS A 1 430 ? -7.651 -7.182 23.226 1.00 27.78 430 LYS A N 1
ATOM 3288 C CA . LYS A 1 430 ? -8.803 -6.622 24.016 1.00 27.78 430 LYS A CA 1
ATOM 3289 C C . LYS A 1 430 ? -9.481 -7.662 24.967 1.00 27.78 430 LYS A C 1
ATOM 3291 O O . LYS A 1 430 ? -9.256 -8.849 24.741 1.00 27.78 430 LYS A O 1
ATOM 3296 N N . PRO A 1 431 ? -10.305 -7.288 25.989 1.00 30.81 431 PRO A N 1
ATOM 3297 C CA . PRO A 1 431 ? -11.754 -7.695 26.062 1.00 30.81 431 PRO A CA 1
ATOM 3298 C C . PRO A 1 431 ? -12.697 -6.663 26.789 1.00 30.81 431 PRO A C 1
ATOM 3300 O O . PRO A 1 431 ? -12.242 -5.981 27.696 1.00 30.81 431 PRO A O 1
ATOM 3303 N N . THR A 1 432 ? -13.917 -6.293 26.337 1.00 25.77 432 THR A N 1
ATOM 3304 C CA . THR A 1 432 ? -15.302 -6.883 26.429 1.00 25.77 432 THR A CA 1
ATOM 3305 C C . THR A 1 432 ? -16.016 -6.787 27.801 1.00 25.77 432 THR A C 1
ATOM 3307 O O . THR A 1 432 ? -15.550 -7.489 28.683 1.00 25.77 432 THR A O 1
ATOM 3310 N N . VAL A 1 433 ? -17.170 -6.070 27.933 1.00 29.17 433 VAL A N 1
ATOM 3311 C CA . VAL A 1 433 ? -18.466 -6.499 28.579 1.00 29.17 433 VAL A CA 1
ATOM 3312 C C . VAL A 1 433 ? -19.659 -5.573 28.182 1.00 29.17 433 VAL A C 1
ATOM 3314 O O . VAL A 1 433 ? -19.452 -4.394 27.915 1.00 29.17 433 VAL A O 1
ATOM 3317 N N . ASN A 1 434 ? -20.880 -6.135 28.147 1.00 23.33 434 ASN A N 1
ATOM 3318 C CA . ASN A 1 434 ? -22.219 -5.566 27.843 1.00 23.33 434 ASN A CA 1
ATOM 3319 C C . ASN A 1 434 ? -23.020 -5.225 29.160 1.00 23.33 434 ASN A C 1
ATOM 3321 O O . ASN A 1 434 ? -22.418 -5.346 30.226 1.00 23.33 434 ASN A O 1
ATOM 3325 N N . PRO A 1 435 ? -24.314 -4.798 29.173 1.00 49.62 435 PRO A N 1
ATOM 3326 C CA . PRO A 1 435 ? -24.788 -3.584 29.868 1.00 49.62 435 PRO A CA 1
ATOM 3327 C C . PRO A 1 435 ? -25.781 -3.824 31.036 1.00 49.62 435 PRO A C 1
ATOM 3329 O O . PRO A 1 435 ? -26.396 -4.884 31.119 1.00 49.62 435 PRO A O 1
ATOM 3332 N N . SER A 1 436 ? -26.018 -2.817 31.894 1.00 23.00 436 SER A N 1
ATOM 3333 C CA . SER A 1 436 ? -27.256 -2.728 32.698 1.00 23.00 436 SER A CA 1
ATOM 3334 C C . SER A 1 436 ? -27.548 -1.307 33.219 1.00 23.00 436 SER A C 1
ATOM 3336 O O . SER A 1 436 ? -26.753 -0.747 33.964 1.00 23.00 436 SER A O 1
ATOM 3338 N N . GLU A 1 437 ? -28.712 -0.803 32.796 1.00 27.36 437 GLU A N 1
ATOM 3339 C CA . GLU A 1 437 ? -29.721 0.082 33.425 1.00 27.36 437 GLU A CA 1
ATOM 3340 C C . GLU A 1 437 ? -29.397 1.482 34.028 1.00 27.36 437 GLU A C 1
ATOM 3342 O O . GLU A 1 437 ? -28.535 1.682 34.874 1.00 27.36 437 GLU A O 1
ATOM 3347 N N . ASN A 1 438 ? -30.211 2.442 33.556 1.00 26.88 438 ASN A N 1
ATOM 3348 C CA . ASN A 1 438 ? -30.387 3.883 33.856 1.00 26.88 438 ASN A CA 1
ATOM 3349 C C . ASN A 1 438 ? -31.139 4.096 35.218 1.00 26.88 438 ASN A C 1
ATOM 3351 O O . ASN A 1 438 ? -31.616 3.087 35.737 1.00 26.88 438 ASN A O 1
ATOM 3355 N N . PRO A 1 439 ? -31.414 5.321 35.765 1.00 39.44 439 PRO A N 1
ATOM 3356 C CA . PRO A 1 439 ? -31.250 6.661 35.178 1.00 39.44 439 PRO A CA 1
ATOM 3357 C C . PRO A 1 439 ? -30.758 7.843 36.069 1.00 39.44 439 PRO A C 1
ATOM 3359 O O . PRO A 1 439 ? -31.000 7.912 37.267 1.00 39.44 439 PRO A O 1
ATOM 3362 N N . SER A 1 440 ? -30.224 8.860 35.371 1.00 29.12 440 SER A N 1
ATOM 3363 C CA . SER A 1 440 ? -30.386 10.322 35.575 1.00 29.12 440 SER A CA 1
ATOM 3364 C C . SER A 1 440 ? -29.809 11.047 36.813 1.00 29.12 440 SER A C 1
ATOM 3366 O O . SER A 1 440 ? -30.433 11.074 37.870 1.00 29.12 440 SER A O 1
ATOM 3368 N N . ALA A 1 441 ? -28.756 11.855 36.589 1.00 26.16 441 ALA A N 1
ATOM 3369 C CA . ALA A 1 441 ? -28.612 13.233 37.099 1.00 26.16 441 ALA A CA 1
ATOM 3370 C C . ALA A 1 441 ? -27.594 14.043 36.252 1.00 26.16 441 ALA A C 1
ATOM 3372 O O . ALA A 1 441 ? -26.710 13.471 35.622 1.00 26.16 441 ALA A O 1
ATOM 3373 N N . ALA A 1 442 ? -27.787 15.365 36.206 1.00 26.22 442 ALA A N 1
ATOM 3374 C CA . ALA A 1 442 ? -27.176 16.372 35.323 1.00 26.22 442 ALA A CA 1
ATOM 3375 C C . ALA A 1 442 ? -25.676 16.687 35.630 1.00 26.22 442 ALA A C 1
ATOM 3377 O O . ALA A 1 442 ? -25.122 16.120 36.568 1.00 26.22 442 ALA A O 1
ATOM 3378 N N . PRO A 1 443 ? -24.991 17.541 34.832 1.00 35.28 443 PRO A N 1
ATOM 3379 C CA . PRO A 1 443 ? -23.575 17.404 34.485 1.00 35.28 443 PRO A CA 1
ATOM 3380 C C . PRO A 1 443 ? -22.624 17.870 35.592 1.00 35.28 443 PRO A C 1
ATOM 3382 O O . PRO A 1 443 ? -22.779 18.965 36.128 1.00 35.28 443 PRO A O 1
ATOM 3385 N N . SER A 1 444 ? -21.581 17.084 35.859 1.00 26.56 444 SER A N 1
ATOM 3386 C CA . SER A 1 444 ? -20.425 17.518 36.645 1.00 26.56 444 SER A CA 1
ATOM 3387 C C . SER A 1 444 ? -19.162 17.463 35.790 1.00 26.56 444 SER A C 1
ATOM 3389 O O . SER A 1 444 ? -18.796 16.398 35.304 1.00 26.56 444 SER A O 1
ATOM 3391 N N . GLU A 1 445 ? -18.571 18.644 35.615 1.00 31.88 445 GLU A N 1
ATOM 3392 C CA . GLU A 1 445 ? -17.141 18.961 35.507 1.00 31.88 445 GLU A CA 1
ATOM 3393 C C . GLU A 1 445 ? -16.246 18.055 34.646 1.00 31.88 445 GLU A C 1
ATOM 3395 O O . GLU A 1 445 ? -16.066 16.863 34.880 1.00 31.88 445 GLU A O 1
ATOM 3400 N N . GLY A 1 446 ? -15.633 18.684 33.635 1.00 36.28 446 GLY A N 1
ATOM 3401 C CA . GLY A 1 446 ? -14.677 18.053 32.736 1.00 36.28 446 GLY A CA 1
ATOM 3402 C C . GLY A 1 446 ? -13.581 17.315 33.499 1.00 36.28 446 GLY A C 1
ATOM 3403 O O . GLY A 1 446 ? -12.956 17.870 34.399 1.00 36.28 446 GLY A O 1
ATOM 3404 N N . SER A 1 447 ? -13.349 16.061 33.108 1.00 39.56 447 SER A N 1
ATOM 3405 C CA . SER A 1 447 ? -12.245 15.264 33.627 1.00 39.56 447 SER A CA 1
ATOM 3406 C C . SER A 1 447 ? -10.933 15.941 33.233 1.00 39.56 447 SER A C 1
ATOM 3408 O O . SER A 1 447 ? -10.530 15.940 32.069 1.00 39.56 447 SER A O 1
ATOM 3410 N N . THR A 1 448 ? -10.298 16.600 34.193 1.00 46.06 448 THR A N 1
ATOM 3411 C CA . THR A 1 448 ? -8.965 17.164 34.040 1.00 46.06 448 THR A CA 1
ATOM 3412 C C . THR A 1 448 ? -7.960 16.018 34.044 1.00 46.06 448 THR A C 1
ATOM 3414 O O . THR A 1 448 ? -7.819 15.289 35.027 1.00 46.06 448 THR A O 1
ATOM 3417 N N . VAL A 1 449 ? -7.252 15.844 32.924 1.00 56.31 449 VAL A N 1
ATOM 3418 C CA . VAL A 1 449 ? -6.037 15.025 32.893 1.00 56.31 449 VAL A CA 1
ATOM 3419 C C . VAL A 1 449 ? -4.979 15.788 33.684 1.00 56.31 449 VAL A C 1
ATOM 3421 O O . VAL A 1 449 ? -4.548 16.869 33.281 1.00 56.31 449 VAL A O 1
ATOM 3424 N N . GLY A 1 450 ? -4.603 15.254 34.839 1.00 60.44 450 GLY A N 1
ATOM 3425 C CA . GLY A 1 450 ? -3.554 15.806 35.679 1.00 60.44 450 GLY A CA 1
ATOM 3426 C C . GLY A 1 450 ? -2.182 15.254 35.296 1.00 60.44 450 GLY A C 1
ATOM 3427 O O . GLY A 1 450 ? -2.046 14.119 34.830 1.00 60.44 450 GLY A O 1
ATOM 3428 N N . GLU A 1 451 ? -1.146 16.058 35.528 1.00 72.31 451 GLU A N 1
ATOM 3429 C CA . GLU A 1 451 ? 0.247 15.674 35.311 1.00 72.31 451 GLU A CA 1
ATOM 3430 C C . GLU A 1 451 ? 1.040 15.745 36.623 1.00 72.31 451 GLU A C 1
ATOM 3432 O O . GLU A 1 451 ? 0.931 16.710 37.382 1.00 72.31 451 GLU A O 1
ATOM 3437 N N . ILE A 1 452 ? 1.868 14.732 36.894 1.00 66.69 452 ILE A N 1
ATOM 3438 C CA . ILE A 1 452 ? 2.918 14.805 37.917 1.00 66.69 452 ILE A CA 1
ATOM 3439 C C . ILE A 1 452 ? 4.277 14.639 37.249 1.00 66.69 452 ILE A C 1
ATOM 3441 O O . ILE A 1 452 ? 4.594 13.573 36.717 1.00 66.69 452 ILE A O 1
ATOM 3445 N N . LEU A 1 453 ? 5.118 15.664 37.383 1.00 63.66 453 LEU A N 1
ATOM 3446 C CA . LEU A 1 453 ? 6.526 15.596 37.022 1.00 63.66 453 LEU A CA 1
ATOM 3447 C C . LEU A 1 453 ? 7.371 15.230 38.244 1.00 63.66 453 LEU A C 1
ATOM 3449 O O . LEU A 1 453 ? 7.318 15.882 39.289 1.00 63.66 453 LEU A O 1
ATOM 3453 N N . TYR A 1 454 ? 8.191 14.195 38.106 1.00 67.94 454 TYR A N 1
ATOM 3454 C CA . TYR A 1 454 ? 9.076 13.723 39.160 1.00 67.94 454 TYR A CA 1
ATOM 3455 C C . TYR A 1 454 ? 10.477 13.463 38.618 1.00 67.94 454 TYR A C 1
ATOM 3457 O O . TYR A 1 454 ? 10.645 12.785 37.614 1.00 67.94 454 TYR A O 1
ATOM 3465 N N . THR A 1 455 ? 11.515 13.941 39.304 1.00 64.75 455 THR A N 1
ATOM 3466 C CA . THR A 1 455 ? 12.901 13.619 38.941 1.00 64.75 455 THR A CA 1
ATOM 3467 C C . THR A 1 455 ? 13.503 12.683 39.976 1.00 64.75 455 THR A C 1
ATOM 3469 O O . THR A 1 455 ? 13.563 12.990 41.166 1.00 64.75 455 THR A O 1
ATOM 3472 N N . GLY A 1 456 ? 13.945 11.518 39.511 1.00 64.69 456 GLY A N 1
ATOM 3473 C CA . GLY A 1 456 ? 14.564 10.484 40.324 1.00 64.69 456 GLY A CA 1
ATOM 3474 C C . GLY A 1 456 ? 16.004 10.238 39.898 1.00 64.69 456 GLY A C 1
ATOM 3475 O O . GLY A 1 456 ? 16.359 10.366 38.728 1.00 64.69 456 GLY A O 1
ATOM 3476 N N . GLN A 1 457 ? 16.841 9.837 40.851 1.00 65.94 457 GLN A N 1
ATOM 3477 C CA . GLN A 1 457 ? 18.219 9.461 40.567 1.00 65.94 457 GLN A CA 1
ATOM 3478 C C . GLN A 1 457 ? 18.449 7.990 40.906 1.00 65.94 457 GLN A C 1
ATOM 3480 O O . GLN A 1 457 ? 18.163 7.532 42.016 1.00 65.94 457 GLN A O 1
ATOM 3485 N N . MET A 1 458 ? 18.977 7.251 39.939 1.00 66.44 458 MET A N 1
ATOM 3486 C CA . MET A 1 458 ? 19.380 5.861 40.072 1.00 66.44 458 MET A CA 1
ATOM 3487 C C . MET A 1 458 ? 20.906 5.765 40.049 1.00 66.44 458 MET A C 1
ATOM 3489 O O . MET A 1 458 ? 21.592 6.543 39.390 1.00 66.44 458 MET A O 1
ATOM 3493 N N . THR A 1 459 ? 21.455 4.808 40.790 1.00 61.62 459 THR A N 1
ATOM 3494 C CA . THR A 1 459 ? 22.893 4.538 40.809 1.00 61.62 459 THR A CA 1
ATOM 3495 C C . THR A 1 459 ? 23.134 3.086 40.439 1.00 61.62 459 THR A C 1
ATOM 3497 O O . THR A 1 459 ? 22.681 2.181 41.141 1.00 61.62 459 THR A O 1
ATOM 3500 N N . LEU A 1 460 ? 23.856 2.882 39.343 1.00 62.62 460 LEU A N 1
ATOM 3501 C CA . LEU A 1 460 ? 24.448 1.609 38.964 1.00 62.62 460 LEU A CA 1
ATOM 3502 C C . LEU A 1 460 ? 25.819 1.527 39.623 1.00 62.62 460 LEU A C 1
ATOM 3504 O O . LEU A 1 460 ? 26.657 2.395 39.399 1.00 62.62 460 LEU A O 1
ATOM 3508 N N . LYS A 1 461 ? 26.020 0.524 40.472 1.00 58.00 461 LYS A N 1
ATOM 3509 C CA . LYS A 1 461 ? 27.289 0.319 41.172 1.00 58.00 461 LYS A CA 1
ATOM 3510 C C . LYS A 1 461 ? 28.222 -0.568 40.375 1.00 58.00 461 LYS A C 1
ATOM 3512 O O . LYS A 1 461 ? 27.729 -1.420 39.646 1.00 58.00 461 LYS A O 1
ATOM 3517 N N . ASP A 1 462 ? 29.521 -0.377 40.567 1.00 58.78 462 ASP A N 1
ATOM 3518 C CA . ASP A 1 462 ? 30.600 -1.137 39.917 1.00 58.78 462 ASP A CA 1
ATOM 3519 C C . ASP A 1 462 ? 30.607 -1.036 38.374 1.00 58.78 462 ASP A C 1
ATOM 3521 O O . ASP A 1 462 ? 31.101 -1.910 37.675 1.00 58.78 462 ASP A O 1
ATOM 3525 N N . TYR A 1 463 ? 30.045 0.052 37.836 1.00 62.34 463 TYR A N 1
ATOM 3526 C CA . TYR A 1 463 ? 30.023 0.403 36.424 1.00 62.34 463 TYR A CA 1
ATOM 3527 C C . TYR A 1 463 ? 31.407 0.820 35.930 1.00 62.34 463 TYR A C 1
ATOM 3529 O O . TYR A 1 463 ? 31.851 1.949 36.144 1.00 62.34 463 TYR A O 1
ATOM 3537 N N . ASP A 1 464 ? 32.051 -0.110 35.228 1.00 55.88 464 ASP A N 1
ATOM 3538 C CA . ASP A 1 464 ? 33.379 0.059 34.634 1.00 55.88 464 ASP A CA 1
ATOM 3539 C C . ASP A 1 464 ? 33.331 0.638 33.189 1.00 55.88 464 ASP A C 1
ATOM 3541 O O . ASP A 1 464 ? 34.365 0.765 32.533 1.00 55.88 464 ASP A O 1
ATOM 3545 N N . GLY A 1 465 ? 32.145 1.014 32.677 1.00 61.34 465 GLY A N 1
ATOM 3546 C CA . GLY A 1 465 ? 31.951 1.657 31.363 1.00 61.34 465 GLY A CA 1
ATOM 3547 C C . GLY A 1 465 ? 32.084 3.190 31.388 1.00 61.34 465 GLY A C 1
ATOM 3548 O O . GLY A 1 465 ? 32.043 3.799 32.450 1.00 61.34 465 GLY A O 1
ATOM 3549 N N . LEU A 1 466 ? 32.221 3.844 30.221 1.00 58.03 466 LEU A N 1
ATOM 3550 C CA . LEU A 1 466 ? 32.394 5.310 30.111 1.00 58.03 466 LEU A CA 1
ATOM 3551 C C . LEU A 1 466 ? 31.079 6.117 30.153 1.00 58.03 466 LEU A C 1
ATOM 3553 O O . LEU A 1 466 ? 31.078 7.206 30.722 1.00 58.03 466 LEU A O 1
ATOM 3557 N N . LYS A 1 467 ? 29.995 5.618 29.540 1.00 64.75 467 LYS A N 1
ATOM 3558 C CA . LYS A 1 467 ? 28.583 6.081 29.571 1.00 64.75 467 LYS A CA 1
ATOM 3559 C C . LYS A 1 467 ? 27.716 5.003 28.900 1.00 64.75 467 LYS A C 1
ATOM 3561 O O . LYS A 1 467 ? 28.268 4.189 28.159 1.00 64.75 467 LYS A O 1
ATOM 3566 N N . LEU A 1 468 ? 26.394 5.028 29.101 1.00 64.50 468 LEU A N 1
ATOM 3567 C CA . LEU A 1 468 ? 25.488 4.209 28.287 1.00 64.50 468 LEU A CA 1
ATOM 3568 C C . LEU A 1 468 ? 25.550 4.660 26.820 1.00 64.50 468 LEU A C 1
ATOM 3570 O O . LEU A 1 468 ? 25.617 5.856 26.532 1.00 64.50 468 LEU A O 1
ATOM 3574 N N . SER A 1 469 ? 25.535 3.707 25.892 1.00 65.69 469 SER A N 1
ATOM 3575 C CA . SER A 1 469 ? 25.263 3.974 24.480 1.00 65.69 469 SER A CA 1
ATOM 3576 C C . SER A 1 469 ? 23.785 4.310 24.270 1.00 65.69 469 SER A C 1
ATOM 3578 O O . SER A 1 469 ? 22.934 3.979 25.095 1.00 65.69 469 SER A O 1
ATOM 3580 N N . LYS A 1 470 ? 23.452 4.936 23.135 1.00 64.25 470 LYS A N 1
ATOM 3581 C CA . LYS A 1 470 ? 22.067 5.329 22.842 1.00 64.25 470 LYS A CA 1
ATOM 3582 C C . LYS A 1 470 ? 21.106 4.133 22.797 1.00 64.25 470 LYS A C 1
ATOM 3584 O O . LYS A 1 470 ? 19.984 4.223 23.277 1.00 64.25 470 LYS A O 1
ATOM 3589 N N . GLU A 1 471 ? 21.576 2.998 22.288 1.00 56.50 471 GLU A N 1
ATOM 3590 C CA . GLU A 1 471 ? 20.809 1.751 22.266 1.00 56.50 471 GLU A CA 1
ATOM 3591 C C . GLU A 1 471 ? 20.550 1.210 23.685 1.00 56.50 471 GLU A C 1
ATOM 3593 O O . GLU A 1 471 ? 19.438 0.783 23.987 1.00 56.50 471 GLU A O 1
ATOM 3598 N N . GLU A 1 472 ? 21.535 1.289 24.584 1.00 59.34 472 GLU A N 1
ATOM 3599 C CA . GLU A 1 472 ? 21.380 0.886 25.990 1.00 59.34 472 GLU A CA 1
ATOM 3600 C C . GLU A 1 472 ? 20.458 1.840 26.768 1.00 59.34 472 GLU A C 1
ATOM 3602 O O . GLU A 1 472 ? 19.672 1.392 27.606 1.00 59.34 472 GLU A O 1
ATOM 3607 N N . GLU A 1 473 ? 20.507 3.143 26.474 1.00 60.91 473 GLU A N 1
ATOM 3608 C CA . GLU A 1 473 ? 19.561 4.128 27.011 1.00 60.91 473 GLU A CA 1
ATOM 3609 C C . GLU A 1 473 ? 18.124 3.816 26.586 1.00 60.91 473 GLU A C 1
ATOM 3611 O O . GLU A 1 473 ? 17.225 3.774 27.427 1.00 60.91 473 GLU A O 1
ATOM 3616 N N . ASP A 1 474 ? 17.900 3.567 25.295 1.00 56.41 474 ASP A N 1
ATOM 3617 C CA . ASP A 1 474 ? 16.563 3.329 24.753 1.00 56.41 474 ASP A CA 1
ATOM 3618 C C . ASP A 1 474 ? 15.986 1.998 25.270 1.00 56.41 474 ASP A C 1
ATOM 3620 O O . ASP A 1 474 ? 14.817 1.929 25.662 1.00 56.41 474 ASP A O 1
ATOM 3624 N N . GLN A 1 475 ? 16.820 0.956 25.382 1.00 56.56 475 GLN A N 1
ATOM 3625 C CA . GLN A 1 475 ? 16.444 -0.310 26.019 1.00 56.56 475 GLN A CA 1
ATOM 3626 C C . GLN A 1 475 ? 16.110 -0.134 27.507 1.00 56.56 475 GLN A C 1
ATOM 3628 O O . GLN A 1 475 ? 15.174 -0.766 28.015 1.00 56.56 475 GLN A O 1
ATOM 3633 N N . TRP A 1 476 ? 16.834 0.735 28.221 1.00 63.88 476 TRP A N 1
ATOM 3634 C CA . TRP A 1 476 ? 16.513 1.044 29.611 1.00 63.88 476 TRP A CA 1
ATOM 3635 C C . TRP A 1 476 ? 15.185 1.759 29.772 1.00 63.88 476 TRP A C 1
ATOM 3637 O O . TRP A 1 476 ? 14.378 1.355 30.616 1.00 63.88 476 TRP A O 1
ATOM 3647 N N . ILE A 1 477 ? 14.976 2.819 28.989 1.00 60.97 477 ILE A N 1
ATOM 3648 C CA . ILE A 1 477 ? 13.757 3.625 29.010 1.00 60.97 477 ILE A CA 1
ATOM 3649 C C . ILE A 1 477 ? 12.572 2.703 28.734 1.00 60.97 477 ILE A C 1
ATOM 3651 O O . ILE A 1 477 ? 11.678 2.596 29.570 1.00 60.97 477 ILE A O 1
ATOM 3655 N N . GLN A 1 478 ? 12.627 1.921 27.652 1.00 58.88 478 GLN A N 1
ATOM 3656 C CA . GLN A 1 478 ? 11.565 0.985 27.285 1.00 58.88 478 GLN A CA 1
ATOM 3657 C C . GLN A 1 478 ? 11.278 -0.041 28.394 1.00 58.88 478 GLN A C 1
ATOM 3659 O O . GLN A 1 478 ? 10.122 -0.261 28.769 1.00 58.88 478 GLN A O 1
ATOM 3664 N N . GLY A 1 479 ? 12.322 -0.663 28.951 1.00 59.91 479 GLY A N 1
ATOM 3665 C CA . GLY A 1 479 ? 12.174 -1.664 30.006 1.00 59.91 479 GLY A CA 1
ATOM 3666 C C . GLY A 1 479 ? 11.610 -1.094 31.313 1.00 59.91 479 GLY A C 1
ATOM 3667 O O . GLY A 1 479 ? 10.832 -1.772 31.996 1.00 59.91 479 GLY A O 1
ATOM 3668 N N . THR A 1 480 ? 11.984 0.142 31.651 1.00 63.53 480 THR A N 1
ATOM 3669 C CA . THR A 1 480 ? 11.536 0.848 32.860 1.00 63.53 480 THR A CA 1
ATOM 3670 C C . THR A 1 480 ? 10.103 1.349 32.704 1.00 63.53 480 THR A C 1
ATOM 3672 O O . THR A 1 480 ? 9.292 1.103 33.598 1.00 63.53 480 THR A O 1
ATOM 3675 N N . THR A 1 481 ? 9.757 1.940 31.554 1.00 62.12 481 THR A N 1
ATOM 3676 C CA . THR A 1 481 ? 8.388 2.354 31.210 1.00 62.12 481 THR A CA 1
ATOM 3677 C C . THR A 1 481 ? 7.433 1.170 31.278 1.00 62.12 481 THR A C 1
ATOM 3679 O O . THR A 1 481 ? 6.401 1.256 31.940 1.00 62.12 481 THR A O 1
ATOM 3682 N N . GLN A 1 482 ? 7.800 0.021 30.698 1.00 60.69 482 GLN A N 1
ATOM 3683 C CA . GLN A 1 482 ? 6.962 -1.179 30.738 1.00 60.69 482 GLN A CA 1
ATOM 3684 C C . GLN A 1 482 ? 6.717 -1.674 32.174 1.00 60.69 482 GLN A C 1
ATOM 3686 O O . GLN A 1 482 ? 5.596 -2.048 32.526 1.00 60.69 482 GLN A O 1
ATOM 3691 N N . HIS A 1 483 ? 7.752 -1.686 33.021 1.00 66.81 483 HIS A N 1
ATOM 3692 C CA . HIS A 1 483 ? 7.610 -2.138 34.406 1.00 66.81 483 HIS A CA 1
ATOM 3693 C C . HIS A 1 483 ? 6.765 -1.178 35.248 1.00 66.81 483 HIS A C 1
ATOM 3695 O O . HIS A 1 483 ? 5.857 -1.636 35.938 1.00 66.81 483 HIS A O 1
ATOM 3701 N N . LEU A 1 484 ? 7.034 0.130 35.178 1.00 66.12 484 LEU A N 1
ATOM 3702 C CA . LEU A 1 484 ? 6.272 1.133 35.926 1.00 66.12 484 LEU A CA 1
ATOM 3703 C C . LEU A 1 484 ? 4.813 1.179 35.478 1.00 66.12 484 LEU A C 1
ATOM 3705 O O . LEU A 1 484 ? 3.939 1.177 36.336 1.00 66.12 484 LEU A O 1
ATOM 3709 N N . SER A 1 485 ? 4.550 1.108 34.170 1.00 64.94 485 SER A N 1
ATOM 3710 C CA . SER A 1 485 ? 3.182 1.031 33.642 1.00 64.94 485 SER A CA 1
ATOM 3711 C C . SER A 1 485 ? 2.437 -0.183 34.199 1.00 64.94 485 SER A C 1
ATOM 3713 O O . SER A 1 485 ? 1.280 -0.077 34.585 1.00 64.94 485 SER A O 1
ATOM 3715 N N . THR A 1 486 ? 3.115 -1.332 34.319 1.00 69.12 486 THR A N 1
ATOM 3716 C CA . THR A 1 486 ? 2.521 -2.554 34.885 1.00 69.12 486 THR A CA 1
ATOM 3717 C C . THR A 1 486 ? 2.219 -2.408 36.380 1.00 69.12 486 THR A C 1
ATOM 3719 O O . THR A 1 486 ? 1.134 -2.766 36.831 1.00 69.12 486 THR A O 1
ATOM 3722 N N . GLU A 1 487 ? 3.166 -1.899 37.173 1.00 69.25 487 GLU A N 1
ATOM 3723 C CA . GLU A 1 487 ? 2.977 -1.730 38.621 1.00 69.25 487 GLU A CA 1
ATOM 3724 C C . GLU A 1 487 ? 1.912 -0.664 38.937 1.00 69.25 487 GLU A C 1
ATOM 3726 O O . GLU A 1 487 ? 1.093 -0.873 39.833 1.00 69.25 487 GLU A O 1
ATOM 3731 N N . LEU A 1 488 ? 1.870 0.438 38.177 1.00 69.31 488 LEU A N 1
ATOM 3732 C CA . LEU A 1 488 ? 0.863 1.495 38.319 1.00 69.31 488 LEU A CA 1
ATOM 3733 C C . LEU A 1 488 ? -0.524 1.014 37.880 1.00 69.31 488 LEU A C 1
ATOM 3735 O O . LEU A 1 488 ? -1.476 1.173 38.638 1.00 69.31 488 LEU A O 1
ATOM 3739 N N . ALA A 1 489 ? -0.636 0.305 36.752 1.00 68.19 489 ALA A N 1
ATOM 3740 C CA . ALA A 1 489 ? -1.898 -0.303 36.323 1.00 68.19 489 ALA A CA 1
ATOM 3741 C C . ALA A 1 489 ? -2.440 -1.321 37.346 1.00 68.19 489 ALA A C 1
ATOM 3743 O O . ALA A 1 489 ? -3.641 -1.366 37.612 1.00 68.19 489 ALA A O 1
ATOM 3744 N N . ASN A 1 490 ? -1.562 -2.105 37.981 1.00 71.69 490 ASN A N 1
ATOM 3745 C CA . ASN A 1 490 ? -1.958 -3.021 39.056 1.00 71.69 490 ASN A CA 1
ATOM 3746 C C . ASN A 1 490 ? -2.429 -2.278 40.316 1.00 71.69 490 ASN A C 1
ATOM 3748 O O . ASN A 1 490 ? -3.286 -2.776 41.050 1.00 71.69 490 ASN A O 1
ATOM 3752 N N . LYS A 1 491 ? -1.875 -1.090 40.573 1.00 68.44 491 LYS A N 1
ATOM 3753 C CA . LYS A 1 491 ? -2.209 -0.252 41.726 1.00 68.44 491 LYS A CA 1
ATOM 3754 C C . LYS A 1 491 ? -3.448 0.617 41.521 1.00 68.44 491 LYS A C 1
ATOM 3756 O O . LYS A 1 491 ? -4.127 0.865 42.515 1.00 68.44 491 LYS A O 1
ATOM 3761 N N . ASN A 1 492 ? -3.811 0.962 40.282 1.00 67.31 492 ASN A N 1
ATOM 3762 C CA . ASN A 1 492 ? -5.035 1.708 39.944 1.00 67.31 492 ASN A CA 1
ATOM 3763 C C . ASN A 1 492 ? -6.291 1.111 40.597 1.00 67.31 492 ASN A C 1
ATOM 3765 O O . ASN A 1 492 ? -7.109 1.834 41.157 1.00 67.31 492 ASN A O 1
ATOM 3769 N N . LYS A 1 493 ? -6.392 -0.224 40.643 1.00 59.31 493 LYS A N 1
ATOM 3770 C CA . LYS A 1 493 ? -7.522 -0.931 41.274 1.00 59.31 493 LYS A CA 1
ATOM 3771 C C . LYS A 1 493 ? -7.589 -0.805 42.801 1.00 59.31 493 LYS A C 1
ATOM 3773 O O . LYS A 1 493 ? -8.631 -1.094 43.373 1.00 59.31 493 LYS A O 1
ATOM 3778 N N . GLN A 1 494 ? -6.492 -0.446 43.469 1.00 60.38 494 GLN A N 1
ATOM 3779 C CA . GLN A 1 494 ? -6.401 -0.422 44.935 1.00 60.38 494 GLN A CA 1
ATOM 3780 C C . GLN A 1 494 ? -6.578 0.973 45.536 1.00 60.38 494 GLN A C 1
ATOM 3782 O O . GLN A 1 494 ? -7.026 1.070 46.672 1.00 60.38 494 GLN A O 1
ATOM 3787 N N . ILE A 1 495 ? -6.202 2.028 44.808 1.00 57.56 495 ILE A N 1
ATOM 3788 C CA . ILE A 1 495 ? -6.198 3.411 45.321 1.00 57.56 495 ILE A CA 1
ATOM 3789 C C . ILE A 1 495 ? -7.190 4.329 44.595 1.00 57.56 495 ILE A C 1
ATOM 3791 O O . ILE A 1 495 ? -7.192 5.527 44.840 1.00 57.56 495 ILE A O 1
ATOM 3795 N N . GLY A 1 496 ? -8.005 3.787 43.682 1.00 56.16 496 GLY A N 1
ATOM 3796 C CA . GLY A 1 496 ? -8.994 4.566 42.930 1.00 56.16 496 GLY A CA 1
ATOM 3797 C C . GLY A 1 496 ? -8.390 5.575 41.946 1.00 56.16 496 GLY A C 1
ATOM 3798 O O . GLY A 1 496 ? -9.083 6.486 41.515 1.00 56.16 496 GLY A O 1
ATOM 3799 N N . ALA A 1 497 ? -7.109 5.429 41.592 1.00 61.00 497 ALA A N 1
ATOM 3800 C CA . ALA A 1 497 ? -6.441 6.285 40.613 1.00 61.00 497 ALA A CA 1
ATOM 3801 C C . ALA A 1 497 ? -6.667 5.772 39.181 1.00 61.00 497 ALA A C 1
ATOM 3803 O O . ALA A 1 497 ? -6.654 4.560 38.950 1.00 61.00 497 ALA A O 1
ATOM 3804 N N . ASN A 1 498 ? -6.799 6.687 38.214 1.00 67.69 498 ASN A N 1
ATOM 3805 C CA . ASN A 1 498 ? -6.915 6.365 36.790 1.00 67.69 498 ASN A CA 1
ATOM 3806 C C . ASN A 1 498 ? -5.641 6.775 36.027 1.00 67.69 498 ASN A C 1
ATOM 3808 O O . ASN A 1 498 ? -5.621 7.755 35.286 1.00 67.69 498 ASN A O 1
ATOM 3812 N N . TYR A 1 499 ? -4.533 6.067 36.276 1.00 65.31 499 TYR A N 1
ATOM 3813 C CA . TYR A 1 499 ? -3.264 6.287 35.567 1.00 65.31 499 TYR A CA 1
ATOM 3814 C C . TYR A 1 499 ? -3.347 5.830 34.102 1.00 65.31 499 TYR A C 1
ATOM 3816 O O . TYR A 1 499 ? -3.746 4.693 33.843 1.00 65.31 499 TYR A O 1
ATOM 3824 N N . GLN A 1 500 ? -2.898 6.695 33.187 1.00 66.06 500 GLN A N 1
ATOM 3825 C CA . GLN A 1 500 ? -2.947 6.507 31.733 1.00 66.06 500 GLN A CA 1
ATOM 3826 C C . GLN A 1 500 ? -1.590 6.059 31.163 1.00 66.06 500 GLN A C 1
ATOM 3828 O O . GLN A 1 500 ? -1.505 5.056 30.454 1.00 66.06 500 GLN A O 1
ATOM 3833 N N . SER A 1 501 ? -0.510 6.780 31.488 1.00 62.62 501 SER A N 1
ATOM 3834 C CA . SER A 1 501 ? 0.831 6.519 30.942 1.00 62.62 501 SER A CA 1
ATOM 3835 C C . SER A 1 501 ? 1.955 7.159 31.770 1.00 62.62 501 SER A C 1
ATOM 3837 O O . SER A 1 501 ? 1.727 8.052 32.590 1.00 62.62 501 SER A O 1
ATOM 3839 N N . VAL A 1 502 ? 3.190 6.662 31.591 1.00 68.75 502 VAL A N 1
ATOM 3840 C CA . VAL A 1 502 ? 4.417 7.221 32.182 1.00 68.75 502 VAL A CA 1
ATOM 3841 C C . VAL A 1 502 ? 5.468 7.405 31.104 1.00 68.75 502 VAL A C 1
ATOM 3843 O O . VAL A 1 502 ? 5.869 6.438 30.454 1.00 68.75 502 VAL A O 1
ATOM 3846 N N . ASP A 1 503 ? 5.967 8.626 30.994 1.00 64.94 503 ASP A N 1
ATOM 3847 C CA . ASP A 1 503 ? 7.099 8.950 30.142 1.00 64.94 503 ASP A CA 1
ATOM 3848 C C . ASP A 1 503 ? 8.364 9.085 30.980 1.00 64.94 503 ASP A C 1
ATOM 3850 O O . ASP A 1 503 ? 8.339 9.550 32.123 1.00 64.94 503 ASP A O 1
ATOM 3854 N N . ILE A 1 504 ? 9.485 8.617 30.429 1.00 69.12 504 ILE A N 1
ATOM 3855 C CA . ILE A 1 504 ? 10.777 8.603 31.113 1.00 69.12 504 ILE A CA 1
ATOM 3856 C C . ILE A 1 504 ? 11.830 9.175 30.181 1.00 69.12 504 ILE A C 1
ATOM 3858 O O . ILE A 1 504 ? 12.046 8.666 29.083 1.00 69.12 504 ILE A O 1
ATOM 3862 N N . ALA A 1 505 ? 12.541 10.187 30.661 1.00 65.31 505 ALA A N 1
ATOM 3863 C CA . ALA A 1 505 ? 13.678 10.767 29.967 1.00 65.31 505 ALA A CA 1
ATOM 3864 C C . ALA A 1 505 ? 14.918 10.700 30.858 1.00 65.31 505 ALA A C 1
ATOM 3866 O O . ALA A 1 505 ? 14.889 11.156 32.003 1.00 65.31 505 ALA A O 1
ATOM 3867 N N . ILE A 1 506 ? 16.029 10.167 30.341 1.00 71.81 506 ILE A N 1
ATOM 3868 C CA . ILE A 1 506 ? 17.331 10.333 30.996 1.00 71.81 506 ILE A CA 1
ATOM 3869 C C . ILE A 1 506 ? 17.767 11.781 30.783 1.00 71.81 506 ILE A C 1
ATOM 3871 O O . ILE A 1 506 ? 18.025 12.198 29.658 1.00 71.81 506 ILE A O 1
ATOM 3875 N N . THR A 1 507 ? 17.865 12.545 31.864 1.00 76.94 507 THR A N 1
ATOM 3876 C CA . THR A 1 507 ? 18.219 13.969 31.811 1.00 76.94 507 THR A CA 1
ATOM 3877 C C . THR A 1 507 ? 19.680 14.220 32.155 1.00 76.94 507 THR A C 1
ATOM 3879 O O . THR A 1 507 ? 20.243 15.233 31.748 1.00 76.94 507 THR A O 1
ATOM 3882 N N . ASN A 1 508 ? 20.332 13.302 32.877 1.00 78.75 508 ASN A N 1
ATOM 3883 C CA . ASN A 1 508 ? 21.765 13.387 33.142 1.00 78.75 508 ASN A CA 1
ATOM 3884 C C . ASN A 1 508 ? 22.389 12.011 33.408 1.00 78.75 508 ASN A C 1
ATOM 3886 O O . ASN A 1 508 ? 21.761 11.128 33.991 1.00 78.75 508 ASN A O 1
ATOM 3890 N N . GLN A 1 509 ? 23.664 11.861 33.054 1.00 80.50 509 GLN A N 1
ATOM 3891 C CA . GLN A 1 509 ? 24.483 10.700 33.389 1.00 80.50 509 GLN A CA 1
ATOM 3892 C C . GLN A 1 509 ? 25.859 11.156 33.861 1.00 80.50 509 GLN A C 1
ATOM 3894 O O . GLN A 1 509 ? 26.563 11.889 33.161 1.00 80.50 509 GLN A O 1
ATOM 3899 N N . LYS A 1 510 ? 26.267 10.698 35.044 1.00 81.31 510 LYS A N 1
ATOM 3900 C CA . LYS A 1 510 ? 27.564 11.033 35.628 1.00 81.31 510 LYS A CA 1
ATOM 3901 C C . LYS A 1 510 ? 28.221 9.806 36.231 1.00 81.31 510 LYS A C 1
ATOM 3903 O O . LYS A 1 510 ? 27.639 9.142 37.081 1.00 81.31 510 LYS A O 1
ATOM 3908 N N . ILE A 1 511 ? 29.476 9.572 35.874 1.00 75.62 511 ILE A N 1
ATOM 3909 C CA . ILE A 1 511 ? 30.300 8.580 36.559 1.00 75.62 511 ILE A CA 1
ATOM 3910 C C . ILE A 1 511 ? 30.908 9.209 37.805 1.00 75.62 511 ILE A C 1
ATOM 3912 O O . ILE A 1 511 ? 31.461 10.312 37.771 1.00 75.62 511 ILE A O 1
ATOM 3916 N N . LYS A 1 512 ? 30.804 8.501 38.926 1.00 77.50 512 LYS A N 1
ATOM 3917 C CA . LYS A 1 512 ? 31.474 8.852 40.171 1.00 77.50 512 LYS A CA 1
ATOM 3918 C C . LYS A 1 512 ? 32.166 7.611 40.720 1.00 77.50 512 LYS A C 1
ATOM 3920 O O . LYS A 1 512 ? 31.520 6.735 41.280 1.00 77.50 512 LYS A O 1
ATOM 3925 N N . LYS A 1 513 ? 33.498 7.578 40.609 1.00 80.31 513 LYS A N 1
ATOM 3926 C CA . LYS A 1 513 ? 34.320 6.385 40.879 1.00 80.31 513 LYS A CA 1
ATOM 3927 C C . LYS A 1 513 ? 33.913 5.245 39.936 1.00 80.31 513 LYS A C 1
ATOM 3929 O O . LYS A 1 513 ? 33.966 5.454 38.734 1.00 80.31 513 LYS A O 1
ATOM 3934 N N . LYS A 1 514 ? 33.490 4.103 40.478 1.00 70.81 514 LYS A N 1
ATOM 3935 C CA . LYS A 1 514 ? 32.953 2.960 39.738 1.00 70.81 514 LYS A CA 1
ATOM 3936 C C . LYS A 1 514 ? 31.427 2.945 39.717 1.00 70.81 514 LYS A C 1
ATOM 3938 O O . LYS A 1 514 ? 30.843 1.908 39.503 1.00 70.81 514 LYS A O 1
ATOM 3943 N N . ASP A 1 515 ? 30.753 4.054 40.000 1.00 71.75 515 ASP A N 1
ATOM 3944 C CA . ASP A 1 515 ? 29.292 4.083 39.996 1.00 71.75 515 ASP A CA 1
ATOM 3945 C C . ASP A 1 515 ? 28.801 5.004 38.873 1.00 71.75 515 ASP A C 1
ATOM 3947 O O . ASP A 1 515 ? 29.237 6.156 38.778 1.00 71.75 515 ASP A O 1
ATOM 3951 N N . LEU A 1 516 ? 27.861 4.534 38.052 1.00 70.88 516 LEU A N 1
ATOM 3952 C CA . LEU A 1 516 ? 27.136 5.364 37.094 1.00 70.88 516 LEU A CA 1
ATOM 3953 C C . LEU A 1 516 ? 25.853 5.887 37.741 1.00 70.88 516 LEU A C 1
ATOM 3955 O O . LEU A 1 516 ? 24.922 5.143 38.052 1.00 70.88 516 LEU A O 1
ATOM 3959 N N . LEU A 1 517 ? 25.805 7.199 37.947 1.00 73.94 517 LEU A N 1
ATOM 3960 C CA . LEU A 1 517 ? 24.621 7.920 38.393 1.00 73.94 517 LEU A CA 1
ATOM 3961 C C . LEU A 1 517 ? 23.808 8.331 37.167 1.00 73.94 517 LEU A C 1
ATOM 3963 O O . LEU A 1 517 ? 24.290 9.104 36.342 1.00 73.94 517 LEU A O 1
ATOM 3967 N N . ILE A 1 518 ? 22.570 7.856 37.091 1.00 71.00 518 ILE A N 1
ATOM 3968 C CA . ILE A 1 518 ? 21.590 8.220 36.069 1.00 71.00 518 ILE A CA 1
ATOM 3969 C C . ILE A 1 518 ? 20.521 9.071 36.745 1.00 71.00 518 ILE A C 1
ATOM 3971 O O . ILE A 1 518 ? 19.861 8.615 37.680 1.00 71.00 518 ILE A O 1
ATOM 3975 N N . THR A 1 519 ? 20.344 10.300 36.282 1.00 73.56 519 THR A N 1
ATOM 3976 C CA . THR A 1 519 ? 19.190 11.127 36.631 1.00 73.56 519 THR A CA 1
ATOM 3977 C C . THR A 1 519 ? 18.165 10.988 35.521 1.00 73.56 519 THR A C 1
ATOM 3979 O O . THR A 1 519 ? 18.493 11.167 34.348 1.00 73.56 519 THR A O 1
ATOM 3982 N N . ALA A 1 520 ? 16.933 10.664 35.893 1.00 70.38 520 ALA A N 1
ATOM 3983 C CA . ALA A 1 520 ? 15.828 10.552 34.962 1.00 70.38 520 ALA A CA 1
ATOM 3984 C C . ALA A 1 520 ? 14.614 11.314 35.482 1.00 70.38 520 ALA A C 1
ATOM 3986 O O . ALA A 1 520 ? 14.341 11.344 36.686 1.00 70.38 520 ALA A O 1
ATOM 3987 N N . THR A 1 521 ? 13.891 11.916 34.554 1.00 68.44 521 THR A N 1
ATOM 3988 C CA . THR A 1 521 ? 12.609 12.554 34.807 1.00 68.44 521 THR A CA 1
ATOM 3989 C C . THR A 1 521 ? 11.509 11.598 34.374 1.00 68.44 521 THR A C 1
ATOM 3991 O O . THR A 1 521 ? 11.608 10.967 33.326 1.00 68.44 521 THR A O 1
ATOM 3994 N N . TYR A 1 522 ? 10.505 11.461 35.227 1.00 72.19 522 TYR A N 1
ATOM 3995 C CA . TYR A 1 522 ? 9.345 10.599 35.091 1.00 72.19 522 TYR A CA 1
ATOM 3996 C C . TYR A 1 522 ? 8.123 11.512 35.075 1.00 72.19 522 TYR A C 1
ATOM 3998 O O . TYR A 1 522 ? 7.929 12.284 36.016 1.00 72.19 522 TYR A O 1
ATOM 4006 N N . GLN A 1 523 ? 7.325 11.432 34.023 1.00 68.94 5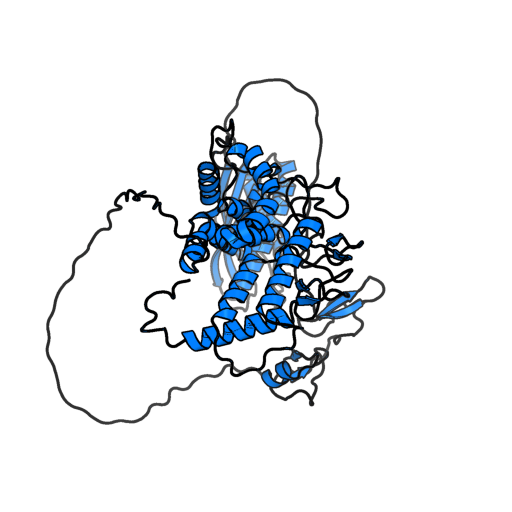23 GLN A N 1
ATOM 4007 C CA . GLN A 1 523 ? 6.126 12.240 33.837 1.00 68.94 523 GLN A CA 1
ATOM 4008 C C . GLN A 1 523 ? 4.930 11.301 33.819 1.00 68.94 523 GLN A C 1
ATOM 4010 O O . GLN A 1 523 ? 4.907 10.351 33.040 1.00 68.94 523 GLN A O 1
ATOM 4015 N N . LEU A 1 524 ? 3.998 11.491 34.750 1.00 69.94 524 LEU A N 1
ATOM 4016 C CA . LEU A 1 524 ? 2.832 10.627 34.900 1.00 69.94 524 LEU A CA 1
ATOM 4017 C C . LEU A 1 524 ? 1.577 11.377 34.509 1.00 69.94 524 LEU A C 1
ATOM 4019 O O . LEU A 1 524 ? 1.336 12.472 35.015 1.00 69.94 524 LEU A O 1
ATOM 4023 N N . TYR A 1 525 ? 0.760 10.709 33.705 1.00 66.69 525 TYR A N 1
ATOM 4024 C CA . TYR A 1 525 ? -0.541 11.189 33.273 1.00 66.69 525 TYR A CA 1
ATOM 4025 C C . TYR A 1 525 ? -1.637 10.381 33.962 1.00 66.69 525 TYR A C 1
ATOM 4027 O O . TYR A 1 525 ? -1.590 9.144 33.987 1.00 66.69 525 TYR A O 1
ATOM 4035 N N . TYR A 1 526 ? -2.612 11.073 34.544 1.00 72.88 526 TYR A N 1
ATOM 4036 C CA . TYR A 1 526 ? -3.745 10.461 35.234 1.00 72.88 526 TYR A CA 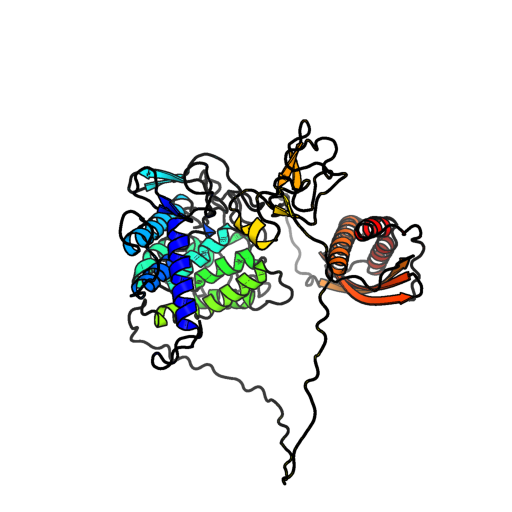1
ATOM 4037 C C . TYR A 1 526 ? -5.023 11.269 35.017 1.00 72.88 526 TYR A C 1
ATOM 4039 O O . TYR A 1 526 ? -4.972 12.455 34.711 1.00 72.88 526 TYR A O 1
ATOM 4047 N N . GLU A 1 527 ? -6.168 10.629 35.210 1.00 68.12 527 GLU A N 1
ATOM 4048 C CA . GLU A 1 527 ? -7.482 11.276 35.209 1.00 68.12 527 GLU A CA 1
ATOM 4049 C C . GLU A 1 527 ? -8.099 11.256 36.615 1.00 68.12 527 GLU A C 1
ATOM 4051 O O . GLU A 1 527 ? -7.978 10.264 37.343 1.00 68.12 527 GLU A O 1
ATOM 4056 N N . GLY A 1 528 ? -8.776 12.348 36.982 1.00 66.25 528 GLY A N 1
ATOM 4057 C CA . GLY A 1 528 ? -9.429 12.533 38.284 1.00 66.25 528 GLY A CA 1
ATOM 4058 C C . GLY A 1 528 ? -8.532 13.184 39.344 1.00 66.25 528 GLY A C 1
ATOM 4059 O O . GLY A 1 528 ? -7.432 13.640 39.043 1.00 66.25 528 GLY A O 1
ATOM 4060 N N . GLU A 1 529 ? -8.996 13.217 40.597 1.00 60.81 529 GLU A N 1
ATOM 4061 C CA . GLU A 1 529 ? -8.225 13.696 41.758 1.00 60.81 529 GLU A CA 1
ATOM 4062 C C . GLU A 1 529 ? -7.679 12.510 42.573 1.00 60.81 529 GLU A C 1
ATOM 4064 O O . GLU A 1 529 ? -8.266 12.122 43.587 1.00 60.81 529 GLU A O 1
ATOM 4069 N N . PRO A 1 530 ? -6.588 11.854 42.142 1.00 65.81 530 PRO A N 1
ATOM 4070 C CA . PRO A 1 530 ? -6.027 10.763 42.910 1.00 65.81 530 PRO A CA 1
ATOM 4071 C C . PRO A 1 530 ? -5.285 11.298 44.139 1.00 65.81 530 PRO A C 1
ATOM 4073 O O . PRO A 1 530 ? -4.796 12.429 44.155 1.00 65.81 530 PRO A O 1
ATOM 4076 N N . ASP A 1 531 ? -5.097 10.440 45.141 1.00 71.19 531 ASP A N 1
ATOM 4077 C CA . ASP A 1 531 ? -4.155 10.706 46.228 1.00 71.19 531 ASP A CA 1
ATOM 4078 C C . ASP A 1 531 ? -2.725 10.766 45.655 1.00 71.19 531 ASP A C 1
ATOM 4080 O O . ASP A 1 531 ? -2.045 9.750 45.446 1.00 71.19 531 ASP A O 1
ATOM 4084 N N . LEU A 1 532 ? -2.285 11.990 45.344 1.00 67.06 532 LEU A N 1
ATOM 4085 C CA . LEU A 1 532 ? -0.998 12.271 44.710 1.00 67.06 532 LEU A CA 1
ATOM 4086 C C . LEU A 1 532 ? 0.174 11.776 45.565 1.00 67.06 532 LEU A C 1
ATOM 4088 O O . LEU A 1 532 ? 1.217 11.401 45.021 1.00 67.06 532 LEU A O 1
ATOM 4092 N N . ASP A 1 533 ? 0.023 11.746 46.888 1.00 69.12 533 ASP A N 1
ATOM 4093 C CA . ASP A 1 533 ? 1.064 11.273 47.794 1.00 69.12 533 ASP A CA 1
ATOM 4094 C C . ASP A 1 533 ? 1.170 9.746 47.774 1.00 69.12 533 ASP A C 1
ATOM 4096 O O . ASP A 1 533 ? 2.280 9.201 47.802 1.00 69.12 533 ASP A O 1
ATOM 4100 N N . GLU A 1 534 ? 0.051 9.037 47.645 1.00 70.88 534 GLU A N 1
ATOM 4101 C CA . GLU A 1 534 ? 0.040 7.579 47.517 1.00 70.88 534 GLU A CA 1
ATOM 4102 C C . GLU A 1 534 ? 0.549 7.101 46.143 1.00 70.88 534 GLU A C 1
ATOM 4104 O O . GLU A 1 534 ? 1.311 6.125 46.056 1.00 70.88 534 GLU A O 1
ATOM 4109 N N . LEU A 1 535 ? 0.240 7.839 45.070 1.00 67.31 535 LEU A N 1
ATOM 4110 C CA . LEU A 1 535 ? 0.828 7.636 43.737 1.00 67.31 535 LEU A CA 1
ATOM 4111 C C . LEU A 1 535 ? 2.351 7.814 43.763 1.00 67.31 535 LEU A C 1
ATOM 4113 O O . LEU A 1 535 ? 3.097 6.932 43.317 1.00 67.31 535 LEU A O 1
ATOM 4117 N N . LYS A 1 536 ? 2.834 8.909 44.365 1.00 68.75 536 LYS A N 1
ATOM 4118 C CA . LYS A 1 536 ? 4.274 9.166 44.533 1.00 68.75 536 LYS A CA 1
ATOM 4119 C C . LYS A 1 536 ? 4.949 8.062 45.347 1.00 68.75 536 LYS A C 1
ATOM 4121 O O . LYS A 1 536 ? 6.005 7.566 44.949 1.00 68.75 536 LYS A O 1
ATOM 4126 N N . LYS A 1 537 ? 4.354 7.616 46.461 1.00 71.88 537 LYS A N 1
ATOM 4127 C CA . LYS A 1 537 ? 4.889 6.497 47.264 1.00 71.88 537 LYS A CA 1
ATOM 4128 C C . LYS A 1 537 ? 4.957 5.198 46.464 1.00 71.88 537 LYS A C 1
ATOM 4130 O O . LYS A 1 537 ? 5.957 4.479 46.559 1.00 71.88 537 LYS A O 1
ATOM 4135 N N . THR A 1 538 ? 3.939 4.906 45.659 1.00 71.56 538 THR A N 1
ATOM 4136 C CA . THR A 1 538 ? 3.874 3.705 44.813 1.00 71.56 538 THR A CA 1
ATOM 4137 C C . THR A 1 538 ? 4.980 3.696 43.762 1.00 71.56 538 THR A C 1
ATOM 4139 O O . THR A 1 538 ? 5.706 2.702 43.631 1.00 71.56 538 THR A O 1
ATOM 4142 N N . MET A 1 539 ? 5.190 4.820 43.077 1.00 68.44 539 MET A N 1
ATOM 4143 C CA . MET A 1 539 ? 6.321 4.981 42.166 1.00 68.44 539 MET A CA 1
ATOM 4144 C C . MET A 1 539 ? 7.657 4.816 42.884 1.00 68.44 539 MET A C 1
ATOM 4146 O O . MET A 1 539 ? 8.504 4.037 42.452 1.00 68.44 539 MET A O 1
ATOM 4150 N N . LEU A 1 540 ? 7.848 5.514 44.008 1.00 67.00 540 LEU A N 1
ATOM 4151 C CA . LEU A 1 540 ? 9.089 5.470 44.780 1.00 67.00 540 LEU A CA 1
ATOM 4152 C C . LEU A 1 540 ? 9.419 4.048 45.234 1.00 67.00 540 LEU A C 1
ATOM 4154 O O . LEU A 1 540 ? 10.579 3.637 45.182 1.00 67.00 540 LEU A O 1
ATOM 4158 N N . LYS A 1 541 ? 8.412 3.282 45.664 1.00 71.19 541 LYS A N 1
ATOM 4159 C CA . LYS A 1 541 ? 8.564 1.877 46.049 1.00 71.19 541 LYS A CA 1
ATOM 4160 C C . LYS A 1 541 ? 8.958 1.005 44.857 1.00 71.19 541 LYS A C 1
ATOM 4162 O O . LYS A 1 541 ? 9.838 0.158 45.007 1.00 71.19 541 LYS A O 1
ATOM 4167 N N . SER A 1 542 ? 8.356 1.235 43.693 1.00 66.50 542 SER A N 1
ATOM 4168 C CA . SER A 1 542 ? 8.626 0.483 42.460 1.00 66.50 542 SER A CA 1
ATOM 4169 C C . SER A 1 542 ? 10.033 0.758 41.924 1.00 66.50 542 SER A C 1
ATOM 4171 O O . SER A 1 542 ? 10.782 -0.183 41.652 1.00 66.50 542 SER A O 1
ATOM 4173 N N . ILE A 1 543 ? 10.446 2.031 41.903 1.00 63.72 543 ILE A N 1
ATOM 4174 C CA . ILE A 1 543 ? 11.791 2.472 41.499 1.00 63.72 543 ILE A CA 1
ATOM 4175 C C . ILE A 1 543 ? 12.861 1.916 42.449 1.00 63.72 543 ILE A C 1
ATOM 4177 O O . ILE A 1 543 ? 13.914 1.456 42.013 1.00 63.72 543 ILE A O 1
ATOM 4181 N N . LYS A 1 544 ? 12.591 1.906 43.760 1.00 62.84 544 LYS A N 1
ATOM 4182 C CA . LYS A 1 544 ? 13.500 1.340 44.775 1.00 62.84 544 LYS A CA 1
ATOM 4183 C C . LYS A 1 544 ? 13.458 -0.191 44.847 1.00 62.84 544 LYS A C 1
ATOM 4185 O O . LYS A 1 544 ? 14.211 -0.780 45.628 1.00 62.84 544 LYS A O 1
ATOM 4190 N N . SER A 1 545 ? 12.574 -0.852 44.098 1.00 62.50 545 SER A N 1
ATOM 4191 C CA . SER A 1 545 ? 12.379 -2.293 44.219 1.00 62.50 545 SER A CA 1
ATOM 4192 C C . SER A 1 545 ? 13.585 -3.070 43.678 1.00 62.50 545 SER A C 1
ATOM 4194 O O . SER A 1 545 ? 14.154 -2.763 42.629 1.00 62.50 545 SER A O 1
ATOM 4196 N N . LYS A 1 546 ? 13.942 -4.166 44.362 1.00 51.84 546 LYS A N 1
ATOM 4197 C CA . LYS A 1 546 ? 15.008 -5.080 43.910 1.00 51.84 546 LYS A CA 1
ATOM 4198 C C . LYS A 1 546 ? 14.692 -5.768 42.566 1.00 51.84 546 LYS A C 1
ATOM 4200 O O . LYS A 1 546 ? 15.579 -6.385 41.977 1.00 51.84 546 LYS A O 1
ATOM 4205 N N . LYS A 1 547 ? 13.438 -5.713 42.090 1.00 52.66 547 LYS A N 1
ATOM 4206 C CA . LYS A 1 547 ? 13.019 -6.268 40.791 1.00 52.66 547 LYS A CA 1
ATOM 4207 C C . LYS A 1 547 ? 13.506 -5.397 39.637 1.00 52.66 547 LYS A C 1
ATOM 4209 O O . LYS A 1 547 ? 14.104 -5.941 38.709 1.00 52.66 547 LYS A O 1
ATOM 4214 N N . LEU A 1 548 ? 13.325 -4.076 39.733 1.00 52.16 548 LEU A N 1
ATOM 4215 C CA . LEU A 1 548 ? 13.834 -3.131 38.737 1.00 52.16 548 LEU A CA 1
ATOM 4216 C C . LEU A 1 548 ? 15.363 -3.234 38.643 1.00 52.16 548 LEU A C 1
ATOM 4218 O O . LEU A 1 548 ? 15.909 -3.393 37.554 1.00 52.16 548 LEU A O 1
ATOM 4222 N N . SER A 1 549 ? 16.045 -3.296 39.795 1.00 49.22 549 SER A N 1
ATOM 4223 C CA . SER A 1 549 ? 17.503 -3.446 39.834 1.00 49.22 549 SER A CA 1
ATOM 4224 C C . SER A 1 549 ? 17.989 -4.768 39.223 1.00 49.22 549 SER A C 1
ATOM 4226 O O . SER A 1 549 ? 18.963 -4.762 38.486 1.00 49.22 549 SER A O 1
ATOM 4228 N N . LYS A 1 550 ? 17.321 -5.909 39.467 1.00 47.69 550 LYS A N 1
ATOM 4229 C CA . LYS A 1 550 ? 17.728 -7.214 38.900 1.00 47.69 550 LYS A CA 1
ATOM 4230 C C . LYS A 1 550 ? 17.435 -7.348 37.403 1.00 47.69 550 LYS A C 1
ATOM 4232 O O . LYS A 1 550 ? 18.253 -7.916 36.685 1.00 47.69 550 LYS A O 1
ATOM 4237 N N . LYS A 1 551 ? 16.289 -6.844 36.927 1.00 50.50 551 LYS A N 1
ATOM 4238 C CA . LYS A 1 551 ? 15.939 -6.858 35.495 1.00 50.50 551 LYS A CA 1
ATOM 4239 C C . LYS A 1 551 ? 16.912 -5.987 34.700 1.00 50.50 551 LYS A C 1
ATOM 4241 O O . LYS A 1 551 ? 17.310 -6.369 33.607 1.00 50.50 551 LYS A O 1
ATOM 4246 N N . TYR A 1 552 ? 17.354 -4.880 35.293 1.00 51.16 552 TYR A N 1
ATOM 4247 C CA . TYR A 1 552 ? 18.267 -3.953 34.646 1.00 51.16 552 TYR A CA 1
ATOM 4248 C C . TYR A 1 552 ? 19.737 -4.407 34.664 1.00 51.16 552 TYR A C 1
ATOM 4250 O O . TYR A 1 552 ? 20.410 -4.312 33.643 1.00 51.16 552 TYR A O 1
ATOM 4258 N N . ILE A 1 553 ? 20.188 -5.060 35.747 1.00 42.84 553 ILE A N 1
ATOM 4259 C CA . ILE A 1 553 ? 21.457 -5.817 35.765 1.00 42.84 553 ILE A CA 1
ATOM 4260 C C . ILE A 1 553 ? 21.484 -6.865 34.637 1.00 42.84 553 ILE A C 1
ATOM 4262 O O . ILE A 1 553 ? 22.518 -7.073 34.021 1.00 42.84 553 ILE A O 1
ATOM 4266 N N . LYS A 1 554 ? 20.352 -7.501 34.303 1.00 45.25 554 LYS A N 1
ATOM 4267 C CA . LYS A 1 554 ? 20.282 -8.506 33.227 1.00 45.25 554 LYS A CA 1
ATOM 4268 C C . LYS A 1 554 ? 20.347 -7.910 31.811 1.00 45.25 554 LYS A C 1
ATOM 4270 O O . LYS A 1 554 ? 20.822 -8.592 30.913 1.00 45.25 554 LYS A O 1
ATOM 4275 N N . ILE A 1 555 ? 19.889 -6.669 31.623 1.00 47.06 555 ILE A N 1
ATOM 4276 C CA . ILE A 1 555 ? 19.982 -5.936 30.345 1.00 47.06 555 ILE A CA 1
ATOM 4277 C C . ILE A 1 555 ? 21.433 -5.485 30.097 1.00 47.06 555 ILE A C 1
ATOM 4279 O O . ILE A 1 555 ? 21.918 -5.599 28.979 1.00 47.06 555 ILE A O 1
ATOM 4283 N N . LEU A 1 556 ? 22.152 -5.076 31.150 1.00 41.00 556 LEU A N 1
ATOM 4284 C CA . LEU A 1 556 ? 23.548 -4.616 31.070 1.00 41.00 556 LEU A CA 1
ATOM 4285 C C . LEU A 1 556 ? 24.594 -5.752 31.154 1.00 41.00 556 LEU A C 1
ATOM 4287 O O . LEU A 1 556 ? 25.707 -5.608 30.660 1.00 41.00 556 LEU A O 1
ATOM 4291 N N . ASN A 1 557 ? 24.258 -6.914 31.725 1.00 38.97 557 ASN A N 1
ATOM 4292 C CA . ASN A 1 557 ? 25.170 -8.068 31.821 1.00 38.97 557 ASN A CA 1
ATOM 4293 C C . ASN A 1 557 ? 25.437 -8.786 30.485 1.00 38.97 557 ASN A C 1
ATOM 4295 O O . ASN A 1 557 ? 26.262 -9.698 30.454 1.00 38.97 557 ASN A O 1
ATOM 4299 N N . ASN A 1 558 ? 24.785 -8.392 29.386 1.00 44.12 558 ASN A N 1
ATOM 4300 C CA . ASN A 1 558 ? 25.120 -8.900 28.052 1.00 44.12 558 ASN A CA 1
ATOM 4301 C C . ASN A 1 558 ? 26.425 -8.298 27.484 1.00 44.12 558 ASN A C 1
ATOM 4303 O O . ASN A 1 558 ? 26.808 -8.669 26.375 1.00 44.12 558 ASN A O 1
ATOM 4307 N N . THR A 1 559 ? 27.129 -7.422 28.225 1.00 40.00 559 THR A N 1
ATOM 4308 C CA . THR A 1 559 ? 28.364 -6.767 27.745 1.00 40.00 559 THR A CA 1
ATOM 4309 C C . THR A 1 559 ? 29.619 -6.824 28.638 1.00 40.00 559 THR A C 1
ATOM 4311 O O . THR A 1 559 ? 30.678 -6.521 28.105 1.00 40.00 559 THR A O 1
ATOM 4314 N N . SER A 1 560 ? 29.614 -7.276 29.904 1.00 33.94 560 SER A N 1
ATOM 4315 C CA . SER A 1 560 ? 30.797 -7.896 30.570 1.00 33.94 560 SER A CA 1
ATOM 4316 C C . SER A 1 560 ? 30.492 -8.376 31.999 1.00 33.94 560 SER A C 1
ATOM 4318 O O . SER A 1 560 ? 29.588 -7.876 32.668 1.00 33.94 560 SER A O 1
ATOM 4320 N N . SER A 1 561 ? 31.274 -9.345 32.481 1.00 35.28 561 SER A N 1
ATOM 4321 C CA . SER A 1 561 ? 31.276 -9.825 33.863 1.00 35.28 561 SER A CA 1
ATOM 4322 C C . SER A 1 561 ? 32.020 -8.849 34.782 1.00 35.28 561 SER A C 1
ATOM 4324 O O . SER A 1 561 ? 33.236 -8.811 34.692 1.00 35.28 561 SER A O 1
ATOM 4326 N N . ILE A 1 562 ? 31.325 -8.106 35.648 1.00 38.84 562 ILE A N 1
ATOM 4327 C CA . ILE A 1 562 ? 31.725 -7.651 37.007 1.00 38.84 562 ILE A CA 1
ATOM 4328 C C . ILE A 1 562 ? 30.554 -6.797 37.518 1.00 38.84 562 ILE A C 1
ATOM 4330 O O . ILE A 1 562 ? 30.545 -5.599 37.317 1.00 38.84 562 ILE A O 1
ATOM 4334 N N . PHE A 1 563 ? 29.531 -7.389 38.147 1.00 34.22 563 PHE A N 1
ATOM 4335 C CA . PHE A 1 563 ? 28.477 -6.609 38.824 1.00 34.22 563 PHE A CA 1
ATOM 4336 C C . PHE A 1 563 ? 27.842 -7.410 39.966 1.00 34.22 563 PHE A C 1
ATOM 4338 O O . PHE A 1 563 ? 26.773 -8.009 39.828 1.00 34.22 563 PHE A O 1
ATOM 4345 N N . SER A 1 564 ? 28.494 -7.421 41.128 1.00 34.03 564 SER A N 1
ATOM 4346 C CA . SER A 1 564 ? 27.955 -7.994 42.366 1.00 34.03 564 SER A CA 1
ATOM 4347 C C . SER A 1 564 ? 27.875 -6.918 43.447 1.00 34.03 564 SER A C 1
ATOM 4349 O O . SER A 1 564 ? 28.685 -6.901 44.370 1.00 34.03 564 SER A O 1
ATOM 4351 N N . GLY A 1 565 ? 26.916 -5.992 43.343 1.00 38.78 565 GLY A N 1
ATOM 4352 C CA . GLY A 1 565 ? 26.947 -4.872 44.285 1.00 38.78 565 GLY A CA 1
ATOM 4353 C C . GLY A 1 565 ? 25.818 -3.851 44.278 1.00 38.78 565 GLY A C 1
ATOM 4354 O O . GLY A 1 565 ? 26.032 -2.754 44.780 1.00 38.78 565 GLY A O 1
ATOM 4355 N N . VAL A 1 566 ? 24.607 -4.123 43.774 1.00 37.75 566 VAL A N 1
ATOM 4356 C CA . VAL A 1 566 ? 23.558 -3.080 43.799 1.00 37.75 566 VAL A CA 1
ATOM 4357 C C . VAL A 1 566 ? 22.981 -2.904 45.206 1.00 37.75 566 VAL A C 1
ATOM 4359 O O . VAL A 1 566 ? 22.206 -3.720 45.704 1.00 37.75 566 VAL A O 1
ATOM 4362 N N . SER A 1 567 ? 23.353 -1.805 45.861 1.00 40.81 567 SER A N 1
ATOM 4363 C CA . SER A 1 567 ? 22.853 -1.428 47.183 1.00 40.81 567 SER A CA 1
ATOM 4364 C C . SER A 1 567 ? 22.723 0.090 47.325 1.00 40.81 567 SER A C 1
ATOM 4366 O O . SER A 1 567 ? 23.725 0.803 47.318 1.00 40.81 567 SER A O 1
ATOM 4368 N N . LYS A 1 568 ? 21.475 0.519 47.561 1.00 37.00 568 LYS A N 1
ATOM 4369 C CA . LYS A 1 568 ? 20.984 1.834 48.026 1.00 37.00 568 LYS A CA 1
ATOM 4370 C C . LYS A 1 568 ? 20.835 2.958 46.989 1.00 37.00 568 LYS A C 1
ATOM 4372 O O . LYS A 1 568 ? 21.803 3.553 46.535 1.00 37.00 568 LYS A O 1
ATOM 4377 N N . THR A 1 569 ? 19.577 3.350 46.783 1.00 38.16 569 THR A N 1
ATOM 4378 C CA . THR A 1 569 ? 19.143 4.673 46.313 1.00 38.16 569 THR A CA 1
ATOM 4379 C C . THR A 1 569 ? 19.320 5.683 47.454 1.00 38.16 569 THR A C 1
ATOM 4381 O O . THR A 1 569 ? 18.726 5.503 48.520 1.00 38.16 569 THR A O 1
ATOM 4384 N N . LYS A 1 570 ? 20.118 6.742 47.271 1.00 33.06 570 LYS A N 1
ATOM 4385 C CA . LYS A 1 570 ? 20.086 7.923 48.154 1.00 33.06 570 LYS A CA 1
ATOM 4386 C C . LYS A 1 570 ? 19.296 9.023 47.452 1.00 33.06 570 LYS A C 1
ATOM 4388 O O . LYS A 1 570 ? 19.649 9.415 46.348 1.00 33.06 570 LYS A O 1
ATOM 4393 N N . LEU A 1 571 ? 18.239 9.487 48.109 1.00 28.95 571 LEU A N 1
ATOM 4394 C CA . LEU A 1 571 ? 17.373 10.579 47.669 1.00 28.95 571 LEU A CA 1
ATOM 4395 C C . LEU A 1 571 ? 17.679 11.833 48.487 1.00 28.95 571 LEU A C 1
ATOM 4397 O O . LEU A 1 571 ? 17.831 11.738 49.705 1.00 28.95 571 LEU A O 1
ATOM 4401 N N . LYS A 1 572 ? 17.742 12.986 47.820 1.00 27.80 572 LYS A N 1
ATOM 4402 C CA . LYS A 1 572 ? 17.500 14.289 48.442 1.00 27.80 572 LYS A CA 1
ATOM 4403 C C . LYS A 1 572 ? 16.122 14.759 47.979 1.00 27.80 572 LYS A C 1
ATOM 4405 O O . LYS A 1 572 ? 15.835 14.641 46.789 1.00 27.80 572 LYS A O 1
ATOM 4410 N N . LEU A 1 573 ? 15.308 15.187 48.942 1.00 28.73 573 LEU A N 1
ATOM 4411 C CA . LEU A 1 573 ? 14.138 16.031 48.711 1.00 28.73 573 LEU A CA 1
ATOM 4412 C C . LEU A 1 573 ? 14.616 17.456 48.443 1.00 28.73 573 LEU A C 1
ATOM 4414 O O . LEU A 1 573 ? 15.616 17.847 49.098 1.00 28.73 573 LEU A O 1
#

Foldseek 3Di:
DPFPDDPPDGPPCPVVVLQVLLVVLLLCLPQQWDAAPVSLAIEGAPGSVFGDAAPGKDFLLVLQLLVLVVSLVSNVVDDDDPDDRDPPPDDSNVSSVRHNLNSLLVLVQQADPQALFGFRMFHWHDPDSNHIHGHDDADDPQQGGGQERDLRRQNSLLSLLLCLQQQVPPSVVSSCVSCQSNVLLLLVQADLDDPVRQPRDDQSSGDWPCVDPRHHPYYPGPLCLQLSRLLSSLLNLLGDHDVVSCVVPPDDSVSSLVSSLVSLVPQPPDDDRSNVSSVVSNCSSVCVSNVNSVVVVSDDPDPDDPPDDDDDDDDDDDDDDDDDDDDDDDDDDDDDDDDDDDDDDDDADFWAKALFLAAHDDPQDRHQVSNVVSPDNIHTHSHHDPQAATFFGWCLVPQPRGHDPQWGFDDDNVTTGTDGDRDHDDDDDDDDDDDDDDDDDDDDDDWDWDKDKDKFKDKQAQAPDPWDDPVLQVVLQVVLQVQLVVLVVVCCVPQVWAWDGKGKDFPDWDDDPRMIMTMMMIMTITTDDTPVVVVVVSSVCSSPDVVSVVVSCVSVVVPDDDGDDDDDDDDDD